Protein AF-A0A1V4HR52-F1 (afdb_monomer_lite)

Foldseek 3Di:
DDDADLLNLLLVLLVQLLVLLVVCLVPVPPVVSVLSNLVSLLVSLLSLLLVVVLLDPDPQLPQPPDPVSVVVSVVVVVVCVVPPDDDDDDDPRPPVSVVQDSLRSLCCVCPVVVPPPSALLLVVLSVVSVVQNCCSPPPHHDDDSLNSLSSVVSSVVSLVSNQVVCVDPSVVVVCVVVVPDPSDRNDRDPVSVVSVLVVLLVVLLVCLVQLLSLLVVLLQLVCQVPLPQDDDVSPLVVLLCSLPNQPDPDPPPPDDDDDDDDDDDPVVVVVVVVVVVVVVVVVVVVVSVVSVVSSVVSVVSCVVVVDDDDSSVVSSVSVSSCDSSLQKDWPVVCCVPDDDPDPDGIDIHGDPVNLVSLCVSVVVPQVVSCVSNVHDPVSVVSSVVCPDPPDDDPPDDDD

pLDDT: mean 71.14, std 18.61, range [32.84, 97.19]

Organism: NCBI:txid1469647

Structure (mmCIF, N/CA/C/O backbone):
data_AF-A0A1V4HR52-F1
#
_entry.id   AF-A0A1V4HR52-F1
#
loop_
_atom_site.group_PDB
_atom_site.id
_atom_site.type_symbol
_atom_site.label_atom_id
_atom_site.label_alt_id
_atom_site.label_comp_id
_atom_site.label_asym_id
_atom_site.label_entity_id
_atom_site.label_seq_id
_atom_site.pdbx_PDB_ins_code
_atom_site.Cartn_x
_atom_site.Cartn_y
_atom_site.Cartn_z
_atom_site.occupancy
_atom_site.B_iso_or_equiv
_atom_site.auth_seq_id
_atom_site.auth_comp_id
_atom_site.auth_asym_id
_atom_site.auth_atom_id
_atom_site.pdbx_PDB_model_num
ATOM 1 N N . MET A 1 1 ? 17.350 -14.639 -32.988 1.00 53.88 1 MET A N 1
ATOM 2 C CA . MET A 1 1 ? 17.726 -13.863 -31.793 1.00 53.88 1 MET A CA 1
ATOM 3 C C . MET A 1 1 ? 16.864 -12.623 -31.841 1.00 53.88 1 MET A C 1
ATOM 5 O O . MET A 1 1 ? 16.773 -12.054 -32.920 1.00 53.88 1 MET A O 1
ATOM 9 N N . PHE A 1 2 ? 16.137 -12.321 -30.771 1.00 66.25 2 PHE A N 1
ATOM 10 C CA . PHE A 1 2 ? 15.339 -11.101 -30.689 1.00 66.25 2 PHE A CA 1
ATOM 11 C C . PHE A 1 2 ? 16.133 -10.127 -29.827 1.00 66.25 2 PHE A C 1
ATOM 13 O O . PHE A 1 2 ? 16.472 -10.484 -28.699 1.00 66.25 2 PHE A O 1
ATOM 20 N N . ASP A 1 3 ? 16.459 -8.966 -30.382 1.00 70.94 3 ASP A N 1
ATOM 21 C CA . ASP A 1 3 ? 17.034 -7.853 -29.635 1.00 70.94 3 ASP A CA 1
ATOM 22 C C . ASP A 1 3 ? 15.875 -6.936 -29.254 1.00 70.94 3 ASP A C 1
ATOM 24 O O . ASP A 1 3 ? 15.028 -6.631 -30.094 1.00 70.94 3 ASP A O 1
ATOM 28 N N . LEU A 1 4 ? 15.784 -6.600 -27.970 1.00 77.19 4 LEU A N 1
ATOM 29 C CA . LEU A 1 4 ? 14.659 -5.867 -27.409 1.00 77.19 4 LEU A CA 1
ATOM 30 C C . LEU A 1 4 ? 15.209 -4.642 -26.682 1.00 77.19 4 LEU A C 1
ATOM 32 O O . LEU A 1 4 ? 15.998 -4.788 -25.743 1.00 77.19 4 LEU A O 1
ATOM 36 N N . GLU A 1 5 ? 14.824 -3.461 -27.157 1.00 83.06 5 GLU A N 1
ATOM 37 C CA . GLU A 1 5 ? 15.221 -2.182 -26.568 1.00 83.06 5 GLU A CA 1
ATOM 38 C C . GLU A 1 5 ? 14.627 -2.025 -25.159 1.00 83.06 5 GLU A C 1
ATOM 40 O O . GLU A 1 5 ? 13.665 -2.708 -24.783 1.00 83.06 5 GLU A O 1
ATOM 45 N N . ILE A 1 6 ? 15.217 -1.149 -24.339 1.00 85.19 6 ILE A N 1
ATOM 46 C CA . ILE A 1 6 ? 14.811 -0.998 -22.933 1.00 85.19 6 ILE A CA 1
ATOM 47 C C . ILE A 1 6 ? 13.345 -0.562 -22.815 1.00 85.19 6 ILE A C 1
ATOM 49 O O . ILE A 1 6 ? 12.631 -1.072 -21.954 1.00 85.19 6 ILE A O 1
ATOM 53 N N . GLU A 1 7 ? 12.879 0.310 -23.705 1.00 87.25 7 GLU A N 1
ATOM 54 C CA . GLU A 1 7 ? 11.512 0.821 -23.747 1.00 87.25 7 GLU A CA 1
ATOM 55 C C . GLU A 1 7 ? 10.506 -0.281 -24.096 1.00 87.25 7 GLU A C 1
ATOM 57 O O . GLU A 1 7 ? 9.509 -0.444 -23.391 1.00 87.25 7 GLU A O 1
ATOM 62 N N . ASP A 1 8 ? 10.796 -1.093 -25.115 1.00 87.50 8 ASP A N 1
ATOM 63 C CA . ASP A 1 8 ? 9.961 -2.241 -25.484 1.00 87.50 8 ASP A CA 1
ATOM 64 C C . ASP A 1 8 ? 9.919 -3.282 -24.357 1.00 87.50 8 ASP A C 1
ATOM 66 O O . ASP A 1 8 ? 8.890 -3.914 -24.114 1.00 87.50 8 ASP A O 1
ATOM 70 N N . ASN A 1 9 ? 11.020 -3.436 -23.614 1.00 90.81 9 ASN A N 1
ATOM 71 C CA . ASN A 1 9 ? 11.094 -4.365 -22.487 1.00 90.81 9 ASN A CA 1
ATOM 72 C C . ASN A 1 9 ? 10.255 -3.873 -21.305 1.00 90.81 9 ASN A C 1
ATOM 74 O O . ASN A 1 9 ? 9.558 -4.658 -20.656 1.00 90.81 9 ASN A O 1
ATOM 78 N N . ILE A 1 10 ? 10.291 -2.565 -21.037 1.00 93.00 10 ILE A N 1
ATOM 79 C CA . ILE A 1 10 ? 9.427 -1.927 -20.040 1.00 93.00 10 ILE A CA 1
ATOM 80 C C . ILE A 1 10 ? 7.964 -2.151 -20.422 1.00 93.00 10 ILE A C 1
ATOM 82 O O . ILE A 1 10 ? 7.210 -2.672 -19.604 1.00 93.00 10 ILE A O 1
ATOM 86 N N . LYS A 1 11 ? 7.571 -1.853 -21.666 1.00 92.25 11 LYS A N 1
ATOM 87 C CA . LYS A 1 11 ? 6.191 -2.060 -22.133 1.00 92.25 11 LYS A CA 1
ATOM 88 C C . LYS A 1 11 ? 5.747 -3.506 -21.982 1.00 92.25 11 LYS A C 1
ATOM 90 O O . LYS A 1 11 ? 4.754 -3.759 -21.313 1.00 92.25 11 LYS A O 1
ATOM 95 N N . LEU A 1 12 ? 6.525 -4.457 -22.497 1.00 93.50 12 LEU A N 1
ATOM 96 C CA . LEU A 1 12 ? 6.200 -5.880 -22.402 1.00 93.50 12 LEU A CA 1
ATOM 97 C C . LEU A 1 12 ? 6.031 -6.331 -20.943 1.00 93.50 12 LEU A C 1
ATOM 99 O O . LEU A 1 12 ? 5.131 -7.098 -20.611 1.00 93.50 12 LEU A O 1
ATOM 103 N N . THR A 1 13 ? 6.897 -5.864 -20.044 1.00 95.19 13 THR A N 1
ATOM 104 C CA . THR A 1 13 ? 6.812 -6.232 -18.623 1.00 95.19 13 THR A CA 1
ATOM 105 C C . THR A 1 13 ? 5.647 -5.552 -17.903 1.00 95.19 13 THR A C 1
ATOM 107 O O . THR A 1 13 ? 5.073 -6.167 -16.997 1.00 95.19 13 THR A O 1
ATOM 110 N N . LEU A 1 14 ? 5.250 -4.345 -18.316 1.00 95.69 14 LEU A N 1
ATOM 111 C CA . LEU A 1 14 ? 4.035 -3.669 -17.853 1.00 95.69 14 LEU A CA 1
ATOM 112 C C . LEU A 1 14 ? 2.771 -4.375 -18.352 1.00 95.69 14 LEU A C 1
ATOM 114 O O . LEU A 1 14 ? 1.921 -4.689 -17.524 1.00 95.69 14 LEU A O 1
ATOM 118 N N . GLU A 1 15 ? 2.686 -4.723 -19.638 1.00 95.38 15 GLU A N 1
ATOM 119 C CA . GLU A 1 15 ? 1.569 -5.489 -20.218 1.00 95.38 15 GLU A CA 1
ATOM 120 C C . GLU A 1 15 ? 1.378 -6.808 -19.469 1.00 95.38 15 GLU A C 1
ATOM 122 O O . GLU A 1 15 ? 0.289 -7.129 -19.005 1.00 95.38 15 GLU A O 1
ATOM 127 N N . VAL A 1 16 ? 2.465 -7.556 -19.257 1.00 95.88 16 VAL A N 1
ATOM 128 C CA . VAL A 1 16 ? 2.407 -8.817 -18.509 1.00 95.88 16 VAL A CA 1
ATOM 129 C C . VAL A 1 16 ? 1.985 -8.584 -17.053 1.00 95.88 16 VAL A C 1
ATOM 131 O O . VAL A 1 16 ? 1.265 -9.410 -16.488 1.00 95.88 16 VAL A O 1
ATOM 134 N N . SER A 1 17 ? 2.422 -7.491 -16.423 1.00 96.94 17 SER A N 1
ATOM 135 C CA . SER A 1 17 ? 2.016 -7.148 -15.052 1.00 96.94 17 SER A CA 1
ATOM 136 C C . SER A 1 17 ? 0.521 -6.836 -14.972 1.00 96.94 17 SER A C 1
ATOM 138 O O . SER A 1 17 ? -0.156 -7.372 -14.094 1.00 96.94 17 SER A O 1
ATOM 140 N N . GLU A 1 18 ? 0.002 -6.051 -15.915 1.00 95.88 18 GLU A N 1
ATOM 141 C CA . GLU A 1 18 ? -1.420 -5.731 -16.060 1.00 95.88 18 GLU A CA 1
ATOM 142 C C . GLU A 1 18 ? -2.271 -7.004 -16.180 1.00 95.88 18 GLU A C 1
ATOM 144 O O . GLU A 1 18 ? -3.196 -7.249 -15.403 1.00 95.88 18 GLU A O 1
ATOM 149 N N . ASP A 1 19 ? -1.840 -7.904 -17.059 1.00 95.56 19 ASP A N 1
ATOM 150 C CA . ASP A 1 19 ? -2.446 -9.207 -17.312 1.00 95.56 19 ASP A CA 1
ATOM 151 C C . ASP A 1 19 ? -2.575 -10.071 -16.045 1.00 95.56 19 ASP A C 1
ATOM 153 O O . ASP A 1 19 ? -3.527 -10.843 -15.874 1.00 95.56 19 ASP A O 1
ATOM 157 N N . TYR A 1 20 ? -1.575 -10.014 -15.159 1.00 96.12 20 TYR A N 1
ATOM 158 C CA . TYR A 1 20 ? -1.592 -10.755 -13.898 1.00 96.12 20 TYR A CA 1
ATOM 159 C C . TYR A 1 20 ? -2.355 -10.034 -12.789 1.00 96.12 20 TYR A C 1
ATOM 161 O O . TYR A 1 20 ? -2.931 -10.731 -11.951 1.00 96.12 20 TYR A O 1
ATOM 169 N N . LEU A 1 21 ? -2.426 -8.699 -12.795 1.00 94.88 21 LEU A N 1
ATOM 170 C CA . LEU A 1 21 ? -3.338 -7.950 -11.925 1.00 94.88 21 LEU A CA 1
ATOM 171 C C . LEU A 1 21 ? -4.785 -8.378 -12.190 1.00 94.88 21 LEU A C 1
ATOM 173 O O . LEU A 1 21 ? -5.469 -8.809 -11.261 1.00 94.88 21 LEU A O 1
ATOM 177 N N . GLU A 1 22 ? -5.214 -8.407 -13.454 1.00 93.75 22 GLU A N 1
ATOM 178 C CA . GLU A 1 22 ? -6.557 -8.877 -13.818 1.00 93.75 22 GLU A CA 1
ATOM 179 C C . GLU A 1 22 ? -6.827 -10.319 -13.370 1.00 93.75 22 GLU A C 1
ATOM 181 O O . GLU A 1 22 ? -7.909 -10.658 -12.879 1.00 93.75 22 GLU A O 1
ATOM 186 N N . LYS A 1 23 ? -5.843 -11.210 -13.544 1.00 94.50 23 LYS A N 1
ATOM 187 C CA . LYS A 1 23 ? -5.974 -12.616 -13.136 1.00 94.50 23 LYS A CA 1
ATOM 188 C C . LYS A 1 23 ? -6.085 -12.762 -11.622 1.00 94.50 23 LYS A C 1
ATOM 190 O O . LYS A 1 23 ? -6.789 -13.665 -11.176 1.00 94.50 23 LYS A O 1
ATOM 195 N N . ILE A 1 24 ? -5.422 -11.906 -10.842 1.00 93.06 24 ILE A N 1
ATOM 196 C CA . ILE A 1 24 ? -5.556 -11.889 -9.380 1.00 93.06 24 ILE A CA 1
ATOM 197 C C . ILE A 1 24 ? -6.948 -11.412 -8.979 1.00 93.06 24 ILE A C 1
ATOM 199 O O . ILE A 1 24 ? -7.569 -12.072 -8.152 1.00 93.06 24 ILE A O 1
ATOM 203 N N . ILE A 1 25 ? -7.469 -10.351 -9.603 1.00 90.56 25 ILE A N 1
ATOM 204 C CA . ILE A 1 25 ? -8.840 -9.874 -9.353 1.00 90.56 25 ILE A CA 1
ATOM 205 C C . ILE A 1 25 ? -9.848 -11.013 -9.579 1.00 90.56 25 ILE A C 1
ATOM 207 O O . ILE A 1 25 ? -10.693 -11.295 -8.733 1.00 90.56 25 ILE A O 1
ATOM 211 N N . LYS A 1 26 ? -9.706 -11.746 -10.689 1.00 90.44 26 LYS A N 1
ATOM 212 C CA . LYS A 1 26 ? -10.588 -12.873 -11.043 1.00 90.44 26 LYS A CA 1
ATOM 213 C C . LYS A 1 26 ? -10.357 -14.121 -10.174 1.00 90.44 26 LYS A C 1
ATOM 215 O O . LYS A 1 26 ? -11.268 -14.935 -10.020 1.00 90.44 26 LYS A O 1
ATOM 220 N N . LYS A 1 27 ? -9.138 -14.332 -9.665 1.00 90.31 27 LYS A N 1
ATOM 221 C CA . LYS A 1 27 ? -8.715 -15.523 -8.899 1.00 90.31 27 LYS A CA 1
ATOM 222 C C . LYS A 1 27 ? -7.753 -15.141 -7.760 1.00 90.31 27 LYS A C 1
ATOM 224 O O . LYS A 1 27 ? -6.551 -15.412 -7.861 1.00 90.31 27 LYS A O 1
ATOM 229 N N . PRO A 1 28 ? -8.270 -14.581 -6.654 1.00 85.31 28 PRO A N 1
ATOM 230 C CA . PRO A 1 28 ? -7.453 -14.021 -5.573 1.00 85.31 28 PRO A CA 1
ATOM 231 C C . PRO A 1 28 ? -6.671 -15.061 -4.761 1.00 85.31 28 PRO A C 1
ATOM 233 O O . PRO A 1 28 ? -5.712 -14.719 -4.077 1.00 85.31 28 PRO A O 1
ATOM 236 N N . ASP A 1 29 ? -7.043 -16.338 -4.839 1.00 86.06 29 ASP A N 1
ATOM 237 C CA . ASP A 1 29 ? -6.357 -17.412 -4.108 1.00 86.06 29 ASP A CA 1
ATOM 238 C C . ASP A 1 29 ? -5.218 -18.060 -4.920 1.00 86.06 29 ASP A C 1
ATOM 240 O O . ASP A 1 29 ? -4.490 -18.923 -4.420 1.00 86.06 29 ASP A O 1
ATOM 244 N N . ASP A 1 30 ? -5.033 -17.660 -6.183 1.00 89.06 30 ASP A N 1
ATOM 245 C CA . ASP A 1 30 ? -4.016 -18.241 -7.056 1.00 89.06 30 ASP A CA 1
ATOM 246 C C . ASP A 1 30 ? -2.652 -17.557 -6.872 1.00 89.06 30 ASP A C 1
ATOM 248 O O . ASP A 1 30 ? -2.293 -16.576 -7.531 1.00 89.06 30 ASP A O 1
ATOM 252 N N . VAL A 1 31 ? -1.842 -18.149 -5.992 1.00 88.25 31 VAL A N 1
ATOM 253 C CA . VAL A 1 31 ? -0.475 -17.705 -5.673 1.00 88.25 31 VAL A CA 1
ATOM 254 C C . VAL A 1 31 ? 0.427 -17.625 -6.913 1.00 88.25 31 VAL A C 1
ATOM 256 O O . VAL A 1 31 ? 1.384 -16.845 -6.924 1.00 88.25 31 VAL A O 1
ATOM 259 N N . LYS A 1 32 ? 0.146 -18.391 -7.980 1.00 92.25 32 LYS A N 1
ATOM 260 C CA . LYS A 1 32 ? 0.914 -18.302 -9.229 1.00 92.25 32 LYS A CA 1
ATOM 261 C C . LYS A 1 32 ? 0.783 -16.911 -9.845 1.00 92.25 32 LYS A C 1
ATOM 263 O O . LYS A 1 32 ? 1.792 -16.369 -10.292 1.00 92.25 32 LYS A O 1
ATOM 268 N N . ASN A 1 33 ? -0.415 -16.330 -9.829 1.00 94.44 33 ASN A N 1
ATOM 269 C CA . ASN A 1 33 ? -0.652 -15.013 -10.417 1.00 94.44 33 ASN A CA 1
ATOM 270 C C . ASN A 1 33 ? 0.087 -13.929 -9.626 1.00 94.44 33 ASN A C 1
ATOM 272 O O . ASN A 1 33 ? 0.801 -13.132 -10.227 1.00 94.44 33 ASN A O 1
ATOM 276 N N . TYR A 1 34 ? 0.060 -13.988 -8.289 1.00 93.56 34 TYR A N 1
ATOM 277 C CA . TYR A 1 34 ? 0.874 -13.103 -7.444 1.00 93.56 34 TYR A CA 1
ATOM 278 C C . TYR A 1 34 ? 2.367 -13.242 -7.721 1.00 93.56 34 TYR A C 1
ATOM 280 O O . TYR A 1 34 ? 3.066 -12.242 -7.864 1.00 93.56 34 TYR A O 1
ATOM 288 N N . LYS A 1 35 ? 2.878 -14.477 -7.814 1.00 93.31 35 LYS A N 1
ATOM 289 C CA . LYS A 1 35 ? 4.296 -14.715 -8.104 1.00 93.31 35 LYS A CA 1
ATOM 290 C C . LYS A 1 35 ? 4.704 -14.072 -9.426 1.00 93.31 35 LYS A C 1
ATOM 292 O O . LYS A 1 35 ? 5.754 -13.438 -9.487 1.00 93.31 35 LYS A O 1
ATOM 297 N N . MET A 1 36 ? 3.897 -14.251 -10.467 1.00 95.56 36 MET A N 1
ATOM 298 C CA . MET A 1 36 ? 4.189 -13.685 -11.779 1.00 95.56 36 MET A CA 1
ATOM 299 C C . MET A 1 36 ? 4.090 -12.161 -11.767 1.00 95.56 36 MET A C 1
ATOM 301 O O . MET A 1 36 ? 5.006 -11.516 -12.265 1.00 95.56 36 MET A O 1
ATOM 305 N N . LEU A 1 37 ? 3.063 -11.583 -11.143 1.00 96.56 37 LEU A N 1
ATOM 306 C CA . LEU A 1 37 ? 2.954 -10.134 -10.980 1.00 96.56 37 LEU A CA 1
ATOM 307 C C . LEU A 1 37 ? 4.176 -9.554 -10.259 1.00 96.56 37 LEU A C 1
ATOM 309 O O . LEU A 1 37 ? 4.816 -8.648 -10.774 1.00 96.56 37 LEU A O 1
ATOM 313 N N . ILE A 1 38 ? 4.552 -10.110 -9.103 1.00 96.19 38 ILE A N 1
ATOM 314 C CA . ILE A 1 38 ? 5.682 -9.617 -8.299 1.00 96.19 38 ILE A CA 1
ATOM 315 C C . ILE A 1 38 ? 6.988 -9.632 -9.103 1.00 96.19 38 ILE A C 1
ATOM 317 O O . ILE A 1 38 ? 7.768 -8.686 -9.024 1.00 96.19 38 ILE A O 1
ATOM 321 N N . LEU A 1 39 ? 7.245 -10.699 -9.866 1.00 95.38 39 LEU A N 1
ATOM 322 C CA . LEU A 1 39 ? 8.462 -10.810 -10.673 1.00 95.38 39 LEU A CA 1
ATOM 323 C C . LEU A 1 39 ? 8.468 -9.826 -11.849 1.00 95.38 39 LEU A C 1
ATOM 325 O O . LEU A 1 39 ? 9.493 -9.185 -12.079 1.00 95.38 39 LEU A O 1
ATOM 329 N N . ASN A 1 40 ? 7.348 -9.696 -12.566 1.00 96.69 40 ASN A N 1
ATOM 330 C CA . ASN A 1 40 ? 7.257 -8.806 -13.724 1.00 96.69 40 ASN A CA 1
ATOM 331 C C . ASN A 1 40 ? 7.256 -7.335 -13.311 1.00 96.69 40 ASN A C 1
ATOM 333 O O . ASN A 1 40 ? 8.014 -6.564 -13.884 1.00 96.69 40 ASN A O 1
ATOM 337 N N . LEU A 1 41 ? 6.522 -6.966 -12.261 1.00 97.19 41 LEU A N 1
ATOM 338 C CA . LEU A 1 41 ? 6.479 -5.594 -11.763 1.00 97.19 41 LEU A CA 1
ATOM 339 C C . LEU A 1 41 ? 7.832 -5.147 -11.198 1.00 97.19 41 LEU A C 1
ATOM 341 O O . LEU A 1 41 ? 8.267 -4.024 -11.435 1.00 97.19 41 LEU A O 1
ATOM 345 N N . HIS A 1 42 ? 8.539 -6.035 -10.489 1.00 96.75 42 HIS A N 1
ATOM 346 C CA . HIS A 1 42 ? 9.906 -5.749 -10.049 1.00 96.75 42 HIS A CA 1
ATOM 347 C C . HIS A 1 42 ? 10.838 -5.511 -11.241 1.00 96.75 42 HIS A C 1
ATOM 349 O O . HIS A 1 42 ? 11.672 -4.610 -11.188 1.00 96.75 42 HIS A O 1
ATOM 355 N N . ASN A 1 43 ? 10.706 -6.301 -12.309 1.00 95.12 43 ASN A N 1
ATOM 356 C CA . ASN A 1 43 ? 11.494 -6.108 -13.522 1.00 95.12 43 ASN A CA 1
ATOM 357 C C . ASN A 1 43 ? 11.124 -4.798 -14.241 1.00 95.12 43 ASN A C 1
ATOM 359 O O . ASN A 1 43 ? 12.018 -4.037 -14.590 1.00 95.12 43 ASN A O 1
ATOM 363 N N . ALA A 1 44 ? 9.830 -4.498 -14.388 1.00 96.31 44 ALA A N 1
ATOM 364 C CA . ALA A 1 44 ? 9.331 -3.275 -15.017 1.00 96.31 44 ALA A CA 1
ATOM 365 C C . ALA A 1 44 ? 9.851 -2.018 -14.307 1.00 96.31 44 ALA A C 1
ATOM 367 O O . ALA A 1 44 ? 10.393 -1.120 -14.951 1.00 96.31 44 ALA A O 1
ATOM 368 N N . LEU A 1 45 ? 9.775 -1.981 -12.972 1.00 97.00 45 LEU A N 1
ATOM 369 C CA . LEU A 1 45 ? 10.318 -0.880 -12.174 1.00 97.00 45 LEU A CA 1
ATOM 370 C C . LEU A 1 45 ? 11.845 -0.799 -12.273 1.00 97.00 45 LEU A C 1
ATOM 372 O O . LEU A 1 45 ? 12.380 0.294 -12.412 1.00 97.00 45 LEU A O 1
ATOM 376 N N . GLU A 1 46 ? 12.564 -1.927 -12.234 1.00 94.88 46 GLU A N 1
ATOM 377 C CA . GLU A 1 46 ? 14.025 -1.926 -12.390 1.00 94.88 46 GLU A CA 1
ATOM 378 C C . GLU A 1 46 ? 14.451 -1.345 -13.743 1.00 94.88 46 GLU A C 1
ATOM 380 O O . GLU A 1 46 ? 15.350 -0.503 -13.798 1.00 94.88 46 GLU A O 1
ATOM 385 N N . LEU A 1 47 ? 13.795 -1.770 -14.824 1.00 93.06 47 LEU A N 1
ATOM 386 C CA . LEU A 1 47 ? 14.040 -1.261 -16.169 1.00 93.06 47 LEU A CA 1
ATOM 387 C C . LEU A 1 47 ? 13.670 0.219 -16.271 1.00 93.06 47 LEU A C 1
ATOM 389 O O . LEU A 1 47 ? 14.468 1.003 -16.775 1.00 93.06 47 LEU A O 1
ATOM 393 N N . THR A 1 48 ? 12.526 0.619 -15.716 1.00 93.81 48 THR A N 1
ATOM 394 C CA . THR A 1 48 ? 12.089 2.021 -15.675 1.00 93.81 48 THR A CA 1
ATOM 395 C C . THR A 1 48 ? 13.109 2.881 -14.933 1.00 93.81 48 THR A C 1
ATOM 397 O O . THR A 1 48 ? 13.548 3.900 -15.450 1.00 93.81 48 THR A O 1
ATOM 400 N N . PHE A 1 49 ? 13.599 2.453 -13.767 1.00 92.69 49 PHE A N 1
ATOM 401 C CA . PHE A 1 49 ? 14.637 3.189 -13.042 1.00 92.69 49 PHE A CA 1
ATOM 402 C C . PHE A 1 49 ? 15.941 3.294 -13.832 1.00 92.69 49 PHE A C 1
ATOM 404 O O . PHE A 1 49 ? 16.571 4.349 -13.824 1.00 92.69 49 PHE A O 1
ATOM 411 N N . LYS A 1 50 ? 16.349 2.234 -14.536 1.00 88.00 50 LYS A N 1
ATOM 412 C CA . LYS A 1 50 ? 17.527 2.273 -15.415 1.00 88.00 50 LYS A CA 1
ATOM 413 C C . LYS A 1 50 ? 17.321 3.217 -16.600 1.00 88.00 50 LYS A C 1
ATOM 415 O O . LYS A 1 50 ? 18.244 3.957 -16.922 1.00 88.00 50 LYS A O 1
ATOM 420 N N . PHE A 1 51 ? 16.126 3.245 -17.182 1.00 87.56 51 PHE A N 1
ATOM 421 C CA . PHE A 1 51 ? 15.747 4.179 -18.241 1.00 87.56 51 PHE A CA 1
ATOM 422 C C . PHE A 1 51 ? 15.801 5.635 -17.756 1.00 87.56 51 PHE A C 1
ATOM 424 O O . PHE A 1 51 ? 16.439 6.475 -18.386 1.00 87.56 51 PHE A O 1
ATOM 431 N N . LEU A 1 52 ? 15.257 5.912 -16.567 1.00 86.94 52 LEU A N 1
ATOM 432 C CA . LEU A 1 52 ? 15.397 7.205 -15.895 1.00 86.94 52 LEU A CA 1
ATOM 433 C C . LEU A 1 52 ? 16.883 7.559 -15.685 1.00 86.94 52 LEU A C 1
ATOM 435 O O . LEU A 1 52 ? 17.328 8.663 -15.984 1.00 86.94 52 LEU A O 1
ATOM 439 N N . LEU A 1 53 ? 17.701 6.638 -15.183 1.00 83.44 53 LEU A N 1
ATOM 440 C CA . LEU A 1 53 ? 19.131 6.905 -15.003 1.00 83.44 53 LEU A CA 1
ATOM 441 C C . LEU A 1 53 ? 19.849 7.172 -16.335 1.00 83.44 53 LEU A C 1
ATOM 443 O O . LEU A 1 53 ? 20.730 8.026 -16.379 1.00 83.44 53 LEU A O 1
ATOM 447 N N . GLN A 1 54 ? 19.443 6.511 -17.420 1.00 78.56 54 GLN A N 1
ATOM 448 C CA . GLN A 1 54 ? 19.990 6.732 -18.759 1.00 78.56 54 GLN A CA 1
ATOM 449 C C . GLN A 1 54 ? 19.652 8.122 -19.324 1.00 78.56 54 GLN A C 1
ATOM 451 O O . GLN A 1 54 ? 20.406 8.664 -20.126 1.00 78.56 54 GLN A O 1
ATOM 456 N N . SER A 1 55 ? 18.553 8.752 -18.916 1.00 71.38 55 SER A N 1
ATOM 457 C CA . SER A 1 55 ? 18.241 10.119 -19.358 1.00 71.38 55 SER A CA 1
ATOM 458 C C . SER A 1 55 ? 19.025 11.201 -18.594 1.00 71.38 55 SER A C 1
ATOM 460 O O . SER A 1 55 ? 18.916 12.398 -18.882 1.00 71.38 55 SER A O 1
ATOM 462 N N . ARG A 1 56 ? 19.823 10.810 -17.591 1.00 74.06 56 ARG A N 1
ATOM 463 C CA . ARG A 1 56 ? 20.553 11.717 -16.698 1.00 74.06 56 ARG A CA 1
ATOM 464 C C . ARG A 1 56 ? 22.046 11.698 -17.058 1.00 74.06 56 ARG A C 1
ATOM 466 O O . ARG A 1 56 ? 22.728 10.699 -16.887 1.00 74.06 56 ARG A O 1
ATOM 473 N N . ASN A 1 57 ? 22.567 12.831 -17.536 1.00 53.84 57 ASN A N 1
ATOM 474 C CA . ASN A 1 57 ? 23.925 12.977 -18.096 1.00 53.84 57 ASN A CA 1
ATOM 475 C C . ASN A 1 57 ? 25.079 12.985 -17.068 1.00 53.84 57 ASN A C 1
ATOM 477 O O . ASN A 1 57 ? 26.226 13.236 -17.445 1.00 53.84 57 ASN A O 1
ATOM 481 N N . ASP A 1 58 ? 24.816 12.735 -15.783 1.00 53.06 58 ASP A N 1
ATOM 482 C CA . ASP A 1 58 ? 25.811 12.975 -14.736 1.00 53.06 58 ASP A CA 1
ATOM 483 C C . ASP A 1 58 ? 26.648 11.731 -14.404 1.00 53.06 58 ASP A C 1
ATOM 485 O O . ASP A 1 58 ? 26.151 10.652 -14.090 1.00 53.06 58 ASP A O 1
ATOM 489 N N . PHE A 1 59 ? 27.963 11.947 -14.420 1.00 48.22 59 PHE A N 1
ATOM 490 C CA . PHE A 1 59 ? 29.096 11.022 -14.307 1.00 48.22 59 PHE A CA 1
ATOM 491 C C . PHE A 1 59 ? 29.117 10.075 -13.084 1.00 48.22 59 PHE A C 1
ATOM 493 O O . PHE A 1 59 ? 30.025 9.263 -12.950 1.00 48.22 59 PHE A O 1
ATOM 500 N N . MET A 1 60 ? 28.174 10.167 -12.146 1.00 51.72 60 MET A N 1
ATOM 501 C CA . MET A 1 60 ? 28.365 9.612 -10.796 1.00 51.72 60 MET A CA 1
ATOM 502 C C . MET A 1 60 ? 27.883 8.179 -10.572 1.00 51.72 60 MET A C 1
ATOM 504 O O . MET A 1 60 ? 28.050 7.626 -9.485 1.00 51.72 60 MET A O 1
ATOM 508 N N . ILE A 1 61 ? 27.295 7.552 -11.583 1.00 50.91 61 ILE A N 1
ATOM 509 C CA . ILE A 1 61 ? 26.780 6.185 -11.463 1.00 50.91 61 ILE A CA 1
ATOM 510 C C . ILE A 1 61 ? 27.926 5.167 -11.252 1.00 50.91 61 ILE A C 1
ATOM 512 O O . ILE A 1 61 ? 27.730 4.122 -10.631 1.00 50.91 61 ILE A O 1
ATOM 516 N N . TYR A 1 62 ? 29.143 5.488 -11.708 1.00 47.72 62 TYR A N 1
ATOM 517 C CA . TYR A 1 62 ? 30.250 4.533 -11.856 1.00 47.72 62 TYR A CA 1
ATOM 518 C C . TYR A 1 62 ? 31.109 4.304 -10.604 1.00 47.72 62 TYR A C 1
ATOM 520 O O . TYR A 1 62 ? 31.900 3.364 -10.578 1.00 47.72 62 TYR A O 1
ATOM 528 N N . GLU A 1 63 ? 30.966 5.112 -9.554 1.00 45.81 63 GLU A N 1
ATOM 529 C CA . GLU A 1 63 ? 31.747 4.929 -8.320 1.00 45.81 63 GLU A CA 1
ATOM 530 C C . GLU A 1 63 ? 31.068 3.974 -7.323 1.00 45.81 63 GLU A C 1
ATOM 532 O O . GLU A 1 63 ? 31.691 3.549 -6.354 1.00 45.81 63 GLU A O 1
ATOM 537 N N . MET A 1 64 ? 29.815 3.561 -7.565 1.00 48.50 64 MET A N 1
ATOM 538 C CA . MET A 1 64 ? 28.979 2.893 -6.560 1.00 48.50 64 MET A CA 1
ATOM 539 C C . MET A 1 64 ? 29.107 1.355 -6.453 1.00 48.50 64 MET A C 1
ATOM 541 O O . MET A 1 64 ? 28.166 0.683 -6.021 1.00 48.50 64 MET A O 1
ATOM 545 N N . HIS A 1 65 ? 30.253 0.777 -6.829 1.00 46.38 65 HIS A N 1
ATOM 546 C CA . HIS A 1 65 ? 30.428 -0.683 -6.886 1.00 46.38 65 HIS A CA 1
ATOM 547 C C . HIS A 1 65 ? 30.553 -1.385 -5.511 1.00 46.38 65 HIS A C 1
ATOM 549 O O . HIS A 1 65 ? 30.257 -2.574 -5.437 1.00 46.38 65 HIS A O 1
ATOM 555 N N . ASP A 1 66 ? 30.878 -0.671 -4.419 1.00 50.09 66 ASP A N 1
ATOM 556 C CA . ASP A 1 66 ? 31.089 -1.252 -3.073 1.00 50.09 66 ASP A CA 1
ATOM 557 C C . ASP A 1 66 ? 30.371 -0.497 -1.934 1.00 50.09 66 ASP A C 1
ATOM 559 O O . ASP A 1 66 ? 30.052 0.679 -2.052 1.00 50.09 66 ASP A O 1
ATOM 563 N N . ARG A 1 67 ? 30.142 -1.130 -0.769 1.00 45.28 67 ARG A N 1
ATOM 564 C CA . ARG A 1 67 ? 29.372 -0.546 0.365 1.00 45.28 67 ARG A CA 1
ATOM 565 C C . ARG A 1 67 ? 29.918 0.776 0.937 1.00 45.28 67 ARG A C 1
ATOM 567 O O . ARG A 1 67 ? 29.142 1.520 1.530 1.00 45.28 67 ARG A O 1
ATOM 574 N N . ASN A 1 68 ? 31.204 1.082 0.755 1.00 46.03 68 ASN A N 1
ATOM 575 C CA . ASN A 1 68 ? 31.808 2.349 1.201 1.00 46.03 68 ASN A CA 1
ATOM 576 C C . ASN A 1 68 ? 31.642 3.496 0.185 1.00 46.03 68 ASN A C 1
ATOM 578 O O . ASN A 1 68 ? 31.738 4.661 0.556 1.00 46.03 68 ASN A O 1
ATOM 582 N N . SER A 1 69 ? 31.288 3.177 -1.061 1.00 53.75 69 SER A N 1
ATOM 583 C CA . SER A 1 69 ? 31.224 4.141 -2.163 1.00 53.75 69 SER A CA 1
ATOM 584 C C . SER A 1 69 ? 30.131 5.197 -2.041 1.00 53.75 69 SER A C 1
ATOM 586 O O . SER A 1 69 ? 30.263 6.272 -2.601 1.00 53.75 69 SER A O 1
ATOM 588 N N . TYR A 1 70 ? 29.029 4.938 -1.330 1.00 50.81 70 TYR A N 1
ATOM 589 C CA . TYR A 1 70 ? 27.918 5.896 -1.280 1.00 50.81 70 TYR A CA 1
ATOM 590 C C . TYR A 1 70 ? 28.310 7.197 -0.570 1.00 50.81 70 TYR A C 1
ATOM 592 O O . TYR A 1 70 ? 27.924 8.283 -0.995 1.00 50.81 70 TYR A O 1
ATOM 600 N N . ARG A 1 71 ? 29.101 7.084 0.504 1.00 54.16 71 ARG A N 1
ATOM 601 C CA . ARG A 1 71 ? 29.586 8.239 1.264 1.00 54.16 71 ARG A CA 1
ATOM 602 C C . ARG A 1 71 ? 30.639 9.004 0.471 1.00 54.16 71 ARG A C 1
ATOM 604 O O . ARG A 1 71 ? 30.534 10.220 0.379 1.00 54.16 71 ARG A O 1
ATOM 611 N N . ASP A 1 72 ? 31.548 8.275 -0.170 1.00 55.84 72 ASP A N 1
ATOM 612 C CA . ASP A 1 72 ? 32.566 8.846 -1.048 1.00 55.84 72 ASP A CA 1
ATOM 613 C C . ASP A 1 72 ? 31.915 9.571 -2.232 1.00 55.84 72 ASP A C 1
ATOM 615 O O . ASP A 1 72 ? 32.238 10.722 -2.473 1.00 55.84 72 ASP A O 1
ATOM 619 N N . VAL A 1 73 ? 30.900 8.993 -2.881 1.00 54.72 73 VAL A N 1
ATOM 620 C CA . VAL A 1 73 ? 30.159 9.642 -3.976 1.00 54.72 73 VAL A CA 1
ATOM 621 C C . VAL A 1 73 ? 29.393 10.876 -3.504 1.00 54.72 73 VAL A C 1
ATOM 623 O O . VAL A 1 73 ? 29.379 11.880 -4.207 1.00 54.72 73 VAL A O 1
ATOM 626 N N . ILE A 1 74 ? 28.788 10.860 -2.312 1.00 56.59 74 ILE A N 1
ATOM 627 C CA . ILE A 1 74 ? 28.134 12.053 -1.749 1.00 56.59 74 ILE A CA 1
ATOM 628 C C . ILE A 1 74 ? 29.150 13.150 -1.413 1.00 56.59 74 ILE A C 1
ATOM 630 O O . ILE A 1 74 ? 28.881 14.329 -1.652 1.00 56.59 74 ILE A O 1
ATOM 634 N N . ASP A 1 75 ? 30.302 12.795 -0.854 1.00 58.31 75 ASP A N 1
ATOM 635 C CA . ASP A 1 75 ? 31.345 13.755 -0.492 1.00 58.31 75 ASP A CA 1
ATOM 636 C C . ASP A 1 75 ? 32.022 14.324 -1.751 1.00 58.31 75 ASP A C 1
ATOM 638 O O . ASP A 1 75 ? 32.218 15.539 -1.866 1.00 58.31 75 ASP A O 1
ATOM 642 N N . THR A 1 76 ? 32.240 13.474 -2.752 1.00 54.53 76 THR A N 1
ATOM 643 C CA . THR A 1 76 ? 32.688 13.803 -4.104 1.00 54.53 76 THR A CA 1
ATOM 644 C C . THR A 1 76 ? 31.678 14.720 -4.805 1.00 54.53 76 THR A C 1
ATOM 646 O O . THR A 1 76 ? 32.061 15.802 -5.247 1.00 54.53 76 THR A O 1
ATOM 649 N N . PHE A 1 77 ? 30.377 14.415 -4.782 1.00 52.47 77 PHE A N 1
ATOM 650 C CA . PHE A 1 77 ? 29.298 15.269 -5.306 1.00 52.47 77 PHE A CA 1
ATOM 651 C C . PHE A 1 77 ? 29.247 16.643 -4.639 1.00 52.47 77 PHE A C 1
ATOM 653 O O . PHE A 1 77 ? 29.197 17.672 -5.314 1.00 52.47 77 PHE A O 1
ATOM 660 N N . LYS A 1 78 ? 29.317 16.687 -3.302 1.00 56.34 78 LYS A N 1
ATOM 661 C CA . LYS A 1 78 ? 29.361 17.939 -2.529 1.00 56.34 78 LYS A CA 1
ATOM 662 C C . LYS A 1 78 ? 30.608 18.764 -2.847 1.00 56.34 78 LYS A C 1
ATOM 664 O O . LYS A 1 78 ? 30.550 19.995 -2.807 1.00 56.34 78 LYS A O 1
ATOM 669 N N . SER A 1 79 ? 31.731 18.111 -3.149 1.00 54.34 79 SER A N 1
ATOM 670 C CA . SER A 1 79 ? 32.974 18.771 -3.554 1.00 54.34 79 SER A CA 1
ATOM 671 C C . SER A 1 79 ? 32.917 19.293 -4.999 1.00 54.34 79 SER A C 1
ATOM 673 O O . SER A 1 79 ? 33.335 20.424 -5.252 1.00 54.34 79 SER A O 1
ATOM 675 N N . PHE A 1 80 ? 32.293 18.541 -5.912 1.00 51.12 80 PHE A N 1
ATOM 676 C CA . PHE A 1 80 ? 32.113 18.894 -7.320 1.00 51.12 80 PHE A CA 1
ATOM 677 C C . PHE A 1 80 ? 31.077 20.002 -7.527 1.00 51.12 80 PHE A C 1
ATOM 679 O O . PHE A 1 80 ? 31.332 20.939 -8.276 1.00 51.12 80 PHE A O 1
ATOM 686 N N . HIS A 1 81 ? 29.960 20.010 -6.793 1.00 49.66 81 HIS A N 1
ATOM 687 C CA . HIS A 1 81 ? 28.999 21.122 -6.855 1.00 49.66 81 HIS A CA 1
ATOM 688 C C . HIS A 1 81 ? 29.571 22.449 -6.330 1.00 49.66 81 HIS A C 1
ATOM 690 O O . HIS A 1 81 ? 29.123 23.523 -6.739 1.00 49.66 81 HIS A O 1
ATOM 696 N N . LYS A 1 82 ? 30.592 22.400 -5.462 1.00 50.78 82 LYS A N 1
ATOM 697 C CA . LYS A 1 82 ? 31.355 23.586 -5.038 1.00 50.78 82 LYS A CA 1
ATOM 698 C C . LYS A 1 82 ? 32.357 24.062 -6.094 1.00 50.78 82 LYS A C 1
ATOM 700 O O . LYS A 1 82 ? 32.739 25.230 -6.074 1.00 50.78 82 LYS A O 1
ATOM 705 N N . GLN A 1 83 ? 32.780 23.197 -7.013 1.00 44.28 83 GLN A N 1
ATOM 706 C CA . GLN A 1 83 ? 33.787 23.479 -8.034 1.00 44.28 83 GLN A CA 1
ATOM 707 C C . GLN A 1 83 ? 33.162 23.303 -9.424 1.00 44.28 83 GLN A C 1
ATOM 709 O O . GLN A 1 83 ? 33.245 22.231 -10.003 1.00 44.28 83 GLN A O 1
ATOM 714 N N . ARG A 1 84 ? 32.533 24.352 -9.979 1.00 41.62 84 ARG A N 1
ATOM 715 C CA . ARG A 1 84 ? 31.909 24.373 -11.325 1.00 41.62 84 ARG A CA 1
ATOM 716 C C . ARG A 1 84 ? 32.897 24.079 -12.480 1.00 41.62 84 ARG A C 1
ATOM 718 O O . ARG A 1 84 ? 33.174 24.958 -13.295 1.00 41.62 84 ARG A O 1
ATOM 725 N N . LYS A 1 85 ? 33.454 22.875 -12.578 1.00 39.00 85 LYS A N 1
ATOM 726 C CA . LYS A 1 85 ? 34.296 22.435 -13.694 1.00 39.00 85 LYS A CA 1
ATOM 727 C C . LYS A 1 85 ? 33.836 21.064 -14.166 1.00 39.00 85 LYS A C 1
ATOM 729 O O . LYS A 1 85 ? 34.011 20.072 -13.473 1.00 39.00 85 LYS A O 1
ATOM 734 N N . PHE A 1 86 ? 33.278 21.044 -15.370 1.00 39.34 86 PHE A N 1
ATOM 735 C CA . PHE A 1 86 ? 32.990 19.830 -16.117 1.00 39.34 86 PHE A CA 1
ATOM 736 C C . PHE A 1 86 ? 34.250 19.414 -16.882 1.00 39.34 86 PHE A C 1
ATOM 738 O O . PHE A 1 86 ? 34.753 20.179 -17.705 1.00 39.34 86 PHE A O 1
ATOM 745 N N . SER A 1 87 ? 34.759 18.213 -16.621 1.00 36.44 87 SER A N 1
ATOM 746 C CA . SER A 1 87 ? 35.691 17.528 -17.517 1.00 36.44 87 SER A CA 1
ATOM 747 C C . SER A 1 87 ? 34.991 16.305 -18.096 1.00 36.44 87 SER A C 1
ATOM 749 O O . SER A 1 87 ? 34.685 15.358 -17.377 1.00 36.44 87 SER A O 1
ATOM 751 N N . ASN A 1 88 ? 34.729 16.363 -19.399 1.00 39.62 88 ASN A N 1
ATOM 752 C CA . ASN A 1 88 ? 34.229 15.259 -20.207 1.00 39.62 88 ASN A CA 1
ATOM 753 C C . ASN A 1 88 ? 35.329 14.205 -20.339 1.00 39.62 88 ASN A C 1
ATOM 755 O O . ASN A 1 88 ? 36.237 14.431 -21.130 1.00 39.62 88 ASN A O 1
ATOM 759 N N . GLU A 1 89 ? 35.274 13.065 -19.647 1.00 34.22 89 GLU A N 1
ATOM 760 C CA . GLU A 1 89 ? 36.043 11.904 -20.112 1.00 34.22 89 GLU A CA 1
ATOM 761 C C . GLU A 1 89 ? 35.567 10.555 -19.552 1.00 34.22 89 GLU A C 1
ATOM 763 O O . GLU A 1 89 ? 35.625 10.314 -18.356 1.00 34.22 89 GLU A O 1
ATOM 768 N N . LYS A 1 90 ? 35.227 9.655 -20.492 1.00 37.91 90 LYS A N 1
ATOM 769 C CA . LYS A 1 90 ? 34.943 8.204 -20.401 1.00 37.91 90 LYS A CA 1
ATOM 770 C C . LYS A 1 90 ? 33.501 7.774 -20.108 1.00 37.91 90 LYS A C 1
ATOM 772 O O . LYS A 1 90 ? 33.112 7.455 -18.994 1.00 37.91 90 LYS A O 1
ATOM 777 N N . ILE A 1 91 ? 32.767 7.635 -21.210 1.00 42.53 91 ILE A N 1
ATOM 778 C CA . ILE A 1 91 ? 31.490 6.933 -21.335 1.00 42.53 91 ILE A CA 1
ATOM 779 C C . ILE A 1 91 ? 31.753 5.440 -21.612 1.00 42.53 91 ILE A C 1
ATOM 781 O O . ILE A 1 91 ? 32.450 5.109 -22.574 1.00 42.53 91 ILE A O 1
ATOM 785 N N . PRO A 1 92 ? 31.139 4.538 -20.830 1.00 43.75 92 PRO A N 1
ATOM 786 C CA . PRO A 1 92 ? 30.401 3.425 -21.417 1.00 43.75 92 PRO A CA 1
ATOM 787 C C . PRO A 1 92 ? 28.992 3.377 -20.798 1.00 43.75 92 PRO A C 1
ATOM 789 O O . PRO A 1 92 ? 28.726 2.604 -19.879 1.00 43.75 92 PRO A O 1
ATOM 792 N N . PHE A 1 93 ? 28.107 4.237 -21.310 1.00 52.47 93 PHE A N 1
ATOM 793 C CA . PHE A 1 93 ? 26.802 4.580 -20.730 1.00 52.47 93 PHE A CA 1
ATOM 794 C 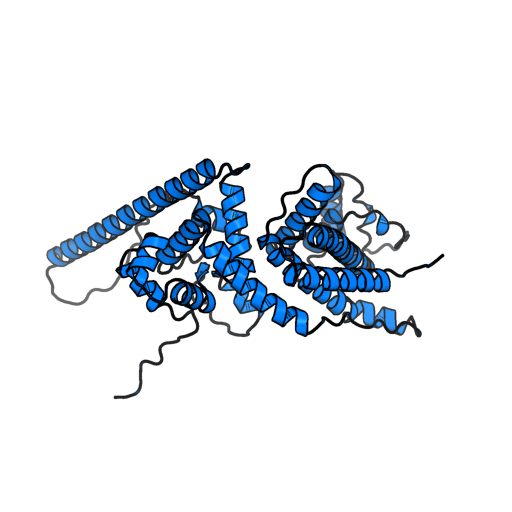C . PHE A 1 93 ? 25.857 3.379 -20.572 1.00 52.47 93 PHE A C 1
ATOM 796 O O . PHE A 1 93 ? 25.188 3.240 -19.557 1.00 52.47 93 PHE A O 1
ATOM 803 N N . GLU A 1 94 ? 25.832 2.469 -21.546 1.00 50.81 94 GLU A N 1
ATOM 804 C CA . GLU A 1 94 ? 24.802 1.419 -21.605 1.00 50.81 94 GLU A CA 1
ATOM 805 C C . GLU A 1 94 ? 25.212 0.115 -20.910 1.00 50.81 94 GLU A C 1
ATOM 807 O O . GLU A 1 94 ? 24.390 -0.552 -20.284 1.00 50.81 94 GLU A O 1
ATOM 812 N N . ARG A 1 95 ? 26.499 -0.259 -20.953 1.00 48.94 95 ARG A N 1
ATOM 813 C CA . ARG A 1 95 ? 26.950 -1.551 -20.397 1.00 48.94 95 ARG A CA 1
ATOM 814 C C . ARG A 1 95 ? 26.998 -1.570 -18.868 1.00 48.94 95 ARG A C 1
ATOM 816 O O . ARG A 1 95 ? 26.877 -2.645 -18.285 1.00 48.94 95 ARG A O 1
ATOM 823 N N . ALA A 1 96 ? 27.164 -0.415 -18.222 1.00 59.62 96 ALA A N 1
ATOM 824 C CA . ALA A 1 96 ? 27.254 -0.329 -16.765 1.00 59.62 96 ALA A CA 1
ATOM 825 C C . ALA A 1 96 ? 25.878 -0.297 -16.078 1.00 59.62 96 ALA A C 1
ATOM 827 O O . ALA A 1 96 ? 25.725 -0.898 -15.013 1.00 59.62 96 ALA A O 1
ATOM 828 N N . LEU A 1 97 ? 24.861 0.323 -16.696 1.00 66.31 97 LEU A N 1
ATOM 829 C CA . LEU A 1 97 ? 23.501 0.420 -16.138 1.00 66.31 97 LEU A CA 1
ATOM 830 C C . LEU A 1 97 ? 22.881 -0.957 -15.862 1.00 66.31 97 LEU A C 1
ATOM 832 O O . LEU A 1 97 ? 22.209 -1.151 -14.850 1.00 66.31 97 LEU A O 1
ATOM 836 N N . ASN A 1 98 ? 23.187 -1.948 -16.704 1.00 67.56 98 ASN A N 1
ATOM 837 C CA . ASN A 1 98 ? 22.724 -3.326 -16.527 1.00 67.56 98 ASN A CA 1
ATOM 838 C C . ASN A 1 98 ? 23.183 -3.958 -15.204 1.00 67.56 98 ASN A C 1
ATOM 840 O O . ASN A 1 98 ? 22.507 -4.852 -14.696 1.00 67.56 98 ASN A O 1
ATOM 844 N N . THR A 1 99 ? 24.293 -3.485 -14.629 1.00 69.56 99 THR A N 1
ATOM 845 C CA . THR A 1 99 ? 24.862 -4.009 -13.376 1.00 69.56 99 THR A CA 1
ATOM 846 C C . THR A 1 99 ? 24.294 -3.351 -12.117 1.00 69.56 99 THR A C 1
ATOM 848 O O . THR A 1 99 ? 24.520 -3.844 -11.011 1.00 69.56 99 THR A O 1
ATOM 851 N N . ILE A 1 100 ? 23.533 -2.262 -12.265 1.00 74.94 100 ILE A N 1
ATOM 852 C CA . ILE A 1 100 ? 22.892 -1.574 -11.144 1.00 74.94 100 ILE A CA 1
ATOM 853 C C . ILE A 1 100 ? 21.691 -2.398 -10.695 1.00 74.94 100 ILE A C 1
ATOM 855 O O . ILE A 1 100 ? 20.801 -2.701 -11.487 1.00 74.94 100 ILE A O 1
ATOM 859 N N . SER A 1 101 ? 21.661 -2.755 -9.414 1.00 84.06 101 SER A N 1
ATOM 860 C CA . SER A 1 101 ? 20.540 -3.490 -8.833 1.00 84.06 101 SER A CA 1
ATOM 861 C C . SER A 1 101 ? 19.313 -2.597 -8.642 1.00 84.06 101 SER A C 1
ATOM 863 O O . SER A 1 101 ? 19.443 -1.390 -8.442 1.00 84.06 101 SER A O 1
ATOM 865 N N . PHE A 1 102 ? 18.124 -3.204 -8.599 1.00 90.00 102 PHE A N 1
ATOM 866 C CA . PHE A 1 102 ? 16.859 -2.529 -8.280 1.00 90.00 102 PHE A CA 1
ATOM 867 C C . PHE A 1 102 ? 16.953 -1.580 -7.075 1.00 90.00 102 PHE A C 1
ATOM 869 O O . PHE A 1 102 ? 16.603 -0.407 -7.181 1.00 90.00 102 PHE A O 1
ATOM 876 N N . THR A 1 103 ? 17.480 -2.069 -5.943 1.00 86.19 103 THR A N 1
ATOM 877 C CA . THR A 1 103 ? 17.640 -1.262 -4.724 1.00 86.19 103 THR A CA 1
ATOM 878 C C . THR A 1 103 ? 18.523 -0.052 -4.961 1.00 86.19 103 THR A C 1
ATOM 880 O O . THR A 1 103 ? 18.198 1.054 -4.542 1.00 86.19 103 THR A O 1
ATOM 883 N N . LYS A 1 104 ? 19.628 -0.256 -5.674 1.00 81.38 104 LYS A N 1
ATOM 884 C CA . LYS A 1 104 ? 20.581 0.810 -5.913 1.00 81.38 104 LYS A CA 1
ATOM 885 C C . LYS A 1 104 ? 20.032 1.865 -6.869 1.00 81.38 104 LYS A C 1
ATOM 887 O O . LYS A 1 104 ? 20.279 3.049 -6.665 1.00 81.38 104 LYS A O 1
ATOM 892 N N . ALA A 1 105 ? 19.271 1.440 -7.874 1.00 87.88 105 ALA A N 1
ATOM 893 C CA . ALA A 1 105 ? 18.695 2.327 -8.871 1.00 87.88 105 ALA A CA 1
ATOM 894 C C . ALA A 1 105 ? 17.734 3.345 -8.237 1.00 87.88 105 ALA A C 1
ATOM 896 O O . ALA A 1 105 ? 17.917 4.547 -8.431 1.00 87.88 105 ALA A O 1
ATOM 897 N N . TYR A 1 106 ? 16.775 2.899 -7.414 1.00 87.62 106 TYR A N 1
ATOM 898 C CA . TYR A 1 106 ? 15.850 3.841 -6.774 1.00 87.62 106 TYR A CA 1
ATOM 899 C C . TYR A 1 106 ? 16.529 4.706 -5.707 1.00 87.62 106 TYR A C 1
ATOM 901 O O . TYR A 1 106 ? 16.139 5.853 -5.540 1.00 87.62 106 TYR A O 1
ATOM 909 N N . GLU A 1 107 ? 17.543 4.205 -4.989 1.00 80.69 107 GLU A N 1
ATOM 910 C CA . GLU A 1 107 ? 18.285 5.012 -4.005 1.00 80.69 107 GLU A CA 1
ATOM 911 C C . GLU A 1 107 ? 19.022 6.172 -4.677 1.00 80.69 107 GLU A C 1
ATOM 913 O O . GLU A 1 107 ? 19.040 7.285 -4.156 1.00 80.69 107 GLU A O 1
ATOM 918 N N . ILE A 1 108 ? 19.612 5.923 -5.849 1.00 78.25 108 ILE A N 1
ATOM 919 C CA . ILE A 1 108 ? 20.256 6.962 -6.654 1.00 78.25 108 ILE A CA 1
ATOM 920 C C . ILE A 1 108 ? 19.208 7.986 -7.120 1.00 78.25 108 ILE A C 1
ATOM 922 O O . ILE A 1 108 ? 19.411 9.189 -6.966 1.00 78.25 108 ILE A O 1
ATOM 926 N N . LEU A 1 109 ? 18.068 7.536 -7.647 1.00 84.25 109 LEU A N 1
ATOM 927 C CA . LEU A 1 109 ? 17.002 8.441 -8.095 1.00 84.25 109 LEU A CA 1
ATOM 928 C C . LEU A 1 109 ? 16.429 9.279 -6.940 1.00 84.25 109 LEU A C 1
ATOM 930 O O . LEU A 1 109 ? 16.290 10.493 -7.080 1.00 84.25 109 LEU A O 1
ATOM 934 N N . ALA A 1 110 ? 16.167 8.654 -5.792 1.00 78.62 110 ALA A N 1
ATOM 935 C CA . ALA A 1 110 ? 15.576 9.300 -4.626 1.00 78.62 110 ALA A CA 1
ATOM 936 C C . ALA A 1 110 ? 16.539 10.267 -3.932 1.00 78.62 110 ALA A C 1
ATOM 938 O O . ALA A 1 110 ? 16.202 11.420 -3.693 1.00 78.62 110 ALA A O 1
ATOM 939 N N . TYR A 1 111 ? 17.746 9.813 -3.595 1.00 77.00 111 TYR A N 1
ATOM 940 C CA . TYR A 1 111 ? 18.614 10.557 -2.681 1.00 77.00 111 TYR A CA 1
ATOM 941 C C . TYR A 1 111 ? 19.689 11.372 -3.386 1.00 77.00 111 TYR A C 1
ATOM 943 O O . TYR A 1 111 ? 20.126 12.387 -2.845 1.00 77.00 111 TYR A O 1
ATOM 951 N N . LEU A 1 112 ? 20.134 10.937 -4.570 1.00 72.56 112 LEU A N 1
ATOM 952 C CA . LEU A 1 112 ? 21.140 11.675 -5.324 1.00 72.56 112 LEU A CA 1
ATOM 953 C C . LEU A 1 112 ? 20.498 12.660 -6.300 1.00 72.56 112 LEU A C 1
ATOM 955 O O . LEU A 1 112 ? 20.837 13.840 -6.288 1.00 72.56 112 LEU A O 1
ATOM 959 N N . TYR A 1 113 ? 19.582 12.178 -7.139 1.00 74.19 113 TYR A N 1
ATOM 960 C CA . TYR A 1 113 ? 18.926 13.027 -8.134 1.00 74.19 113 TYR A CA 1
ATOM 961 C C . TYR A 1 113 ? 17.690 13.753 -7.604 1.00 74.19 113 TYR A C 1
ATOM 963 O O . TYR A 1 113 ? 17.198 14.643 -8.293 1.00 74.19 113 TYR A O 1
ATOM 971 N N . ASN A 1 114 ? 17.205 13.397 -6.408 1.00 73.88 114 ASN A N 1
ATOM 972 C CA . ASN A 1 114 ? 16.008 13.973 -5.793 1.00 73.88 114 ASN A CA 1
ATOM 973 C C . ASN A 1 114 ? 14.825 14.037 -6.774 1.00 73.88 114 ASN A C 1
ATOM 975 O O . ASN A 1 114 ? 14.191 15.078 -6.944 1.00 73.88 114 ASN A O 1
ATOM 979 N N . VAL A 1 115 ? 14.599 12.929 -7.489 1.00 79.56 115 VAL A N 1
ATOM 980 C CA . VAL A 1 115 ? 13.558 12.837 -8.514 1.00 79.56 115 VAL A CA 1
ATOM 981 C C . VAL A 1 115 ? 12.192 12.964 -7.853 1.00 79.56 115 VAL A C 1
ATOM 983 O O . VAL A 1 115 ? 11.883 12.259 -6.890 1.00 79.56 115 VAL A O 1
ATOM 986 N N . GLU A 1 116 ? 11.370 13.860 -8.390 1.00 78.06 116 GLU A N 1
ATOM 987 C CA . GLU A 1 116 ? 10.005 14.051 -7.918 1.00 78.06 116 GLU A CA 1
ATOM 988 C C . GLU A 1 116 ? 9.212 12.735 -7.993 1.00 78.06 116 GLU A C 1
ATOM 990 O O . GLU A 1 116 ? 9.330 11.972 -8.950 1.00 78.06 116 GLU A O 1
ATOM 995 N N . GLY A 1 117 ? 8.444 12.439 -6.942 1.00 76.12 117 GLY A N 1
ATOM 996 C CA . GLY A 1 117 ? 7.702 11.179 -6.800 1.00 76.12 117 GLY A CA 1
ATOM 997 C C . GLY A 1 117 ? 8.423 10.089 -5.995 1.00 76.12 117 GLY A C 1
ATOM 998 O O . GLY A 1 117 ? 7.766 9.166 -5.527 1.00 76.12 117 GLY A O 1
ATOM 999 N N . PHE A 1 118 ? 9.731 10.211 -5.730 1.00 82.00 118 PHE A N 1
ATOM 1000 C CA . PHE A 1 118 ? 10.466 9.291 -4.844 1.00 82.00 118 PHE A CA 1
ATOM 1001 C C . PHE A 1 118 ? 10.374 9.680 -3.362 1.00 82.00 118 PHE A C 1
ATOM 1003 O O . PHE A 1 118 ? 11.378 9.938 -2.701 1.00 82.00 118 PHE A O 1
ATOM 1010 N N . ASP A 1 119 ? 9.154 9.711 -2.828 1.00 75.44 119 ASP A N 1
ATOM 1011 C CA . ASP A 1 119 ? 8.912 9.934 -1.400 1.00 75.44 119 ASP A CA 1
ATOM 1012 C C . ASP A 1 119 ? 9.095 8.656 -0.549 1.00 75.44 119 ASP A C 1
ATOM 1014 O O . ASP A 1 119 ? 9.225 7.538 -1.056 1.00 75.44 119 ASP A O 1
ATOM 1018 N N . GLU A 1 120 ? 9.130 8.812 0.781 1.00 67.38 120 GLU A N 1
ATOM 1019 C CA . GLU A 1 120 ? 9.279 7.698 1.738 1.00 67.38 120 GLU A CA 1
ATOM 1020 C C . GLU A 1 120 ? 8.202 6.616 1.542 1.00 67.38 120 GLU A C 1
ATOM 1022 O O . GLU A 1 120 ? 8.481 5.423 1.700 1.00 67.38 120 GLU A O 1
ATOM 1027 N N . LYS A 1 121 ? 6.985 7.010 1.140 1.00 71.06 121 LYS A N 1
ATOM 1028 C CA . LYS A 1 121 ? 5.881 6.090 0.841 1.00 71.06 121 LYS A CA 1
ATOM 1029 C C . LYS A 1 121 ? 6.222 5.219 -0.365 1.00 71.06 121 LYS A C 1
ATOM 1031 O O . LYS A 1 121 ? 6.128 3.991 -0.272 1.00 71.06 121 LYS A O 1
ATOM 1036 N N . PHE A 1 122 ? 6.655 5.819 -1.472 1.00 82.50 122 PHE A N 1
ATOM 1037 C CA . PHE A 1 122 ? 7.081 5.060 -2.643 1.00 82.50 122 PHE A CA 1
ATOM 1038 C C . PHE A 1 122 ? 8.250 4.132 -2.300 1.00 82.50 122 PHE A C 1
ATOM 1040 O O . PHE A 1 122 ? 8.192 2.930 -2.565 1.00 82.50 122 PHE A O 1
ATOM 1047 N N . ILE A 1 123 ? 9.261 4.635 -1.586 1.00 79.69 123 ILE A N 1
ATOM 1048 C CA . ILE A 1 123 ? 10.420 3.843 -1.143 1.00 79.69 123 ILE A CA 1
ATOM 1049 C C . ILE A 1 123 ? 9.994 2.658 -0.263 1.00 79.69 123 ILE A C 1
ATOM 1051 O O . ILE A 1 123 ? 10.532 1.554 -0.402 1.00 79.69 123 ILE A O 1
ATOM 1055 N N . PHE A 1 124 ? 9.017 2.838 0.628 1.00 78.50 124 PHE A N 1
ATOM 1056 C CA . PHE A 1 124 ? 8.471 1.750 1.436 1.00 78.50 124 PHE A CA 1
ATOM 1057 C C . PHE A 1 124 ? 7.834 0.661 0.564 1.00 78.50 124 PHE A C 1
ATOM 1059 O O . PHE A 1 124 ? 8.113 -0.528 0.765 1.00 78.50 124 PHE A O 1
ATOM 1066 N N . LYS A 1 125 ? 7.040 1.041 -0.445 1.00 84.62 125 LYS A N 1
ATOM 1067 C CA . LYS A 1 125 ? 6.448 0.086 -1.393 1.00 84.62 125 LYS A CA 1
ATOM 1068 C C . LYS A 1 125 ? 7.516 -0.670 -2.176 1.00 84.62 125 LYS A C 1
ATOM 1070 O O . LYS A 1 125 ? 7.447 -1.896 -2.264 1.00 84.62 125 LYS A O 1
ATOM 1075 N N . LEU A 1 126 ? 8.558 0.017 -2.647 1.00 89.69 126 LEU A N 1
ATOM 1076 C CA . LEU A 1 126 ? 9.693 -0.612 -3.332 1.00 89.69 126 LEU A CA 1
ATOM 1077 C C . LEU A 1 126 ? 10.424 -1.615 -2.422 1.00 89.69 126 LEU A C 1
ATOM 1079 O O . LEU A 1 126 ? 10.727 -2.737 -2.840 1.00 89.69 126 LEU A O 1
ATOM 1083 N N . LYS A 1 127 ? 10.641 -1.275 -1.143 1.00 84.81 127 LYS A N 1
ATOM 1084 C CA . LYS A 1 127 ? 11.203 -2.200 -0.138 1.00 84.81 127 LYS A CA 1
ATOM 1085 C C . LYS A 1 127 ? 10.294 -3.414 0.090 1.00 84.81 127 LYS A C 1
ATOM 1087 O O . LYS A 1 127 ? 10.796 -4.542 0.204 1.00 84.81 127 LYS A O 1
ATOM 1092 N N . ARG A 1 128 ? 8.969 -3.222 0.132 1.00 84.81 128 ARG A N 1
ATOM 1093 C CA . ARG A 1 128 ? 7.990 -4.317 0.247 1.00 84.81 128 ARG A CA 1
ATOM 1094 C C . ARG A 1 128 ? 8.040 -5.233 -0.974 1.00 84.81 128 ARG A C 1
ATOM 1096 O O . ARG A 1 128 ? 8.147 -6.445 -0.786 1.00 84.81 128 ARG A O 1
ATOM 1103 N N . LEU A 1 129 ? 8.051 -4.681 -2.187 1.00 92.81 129 LEU A N 1
ATOM 1104 C CA . LEU A 1 129 ? 8.169 -5.443 -3.432 1.00 92.81 129 LEU A CA 1
ATOM 1105 C C . LEU A 1 129 ? 9.460 -6.270 -3.468 1.00 92.81 129 LEU A C 1
ATOM 1107 O O . LEU A 1 129 ? 9.410 -7.472 -3.722 1.00 92.81 129 LEU A O 1
ATOM 1111 N N . ASN A 1 130 ? 10.603 -5.669 -3.123 1.00 90.38 130 ASN A N 1
ATOM 1112 C CA . ASN A 1 130 ? 11.884 -6.377 -3.045 1.00 90.38 130 ASN A CA 1
ATOM 1113 C C . ASN A 1 130 ? 11.844 -7.516 -2.008 1.00 90.38 130 ASN A C 1
ATOM 1115 O O . ASN A 1 130 ? 12.336 -8.617 -2.253 1.00 90.38 130 ASN A O 1
ATOM 1119 N N . THR A 1 131 ? 11.199 -7.294 -0.858 1.00 86.62 131 THR A N 1
ATOM 1120 C CA . THR A 1 131 ? 11.007 -8.333 0.170 1.00 86.62 131 THR A CA 1
ATOM 1121 C C . THR A 1 131 ? 10.159 -9.496 -0.351 1.00 86.62 131 THR A C 1
ATOM 1123 O O . THR A 1 131 ? 10.527 -10.658 -0.162 1.00 86.62 131 THR A O 1
ATOM 1126 N N . LEU A 1 132 ? 9.043 -9.201 -1.026 1.00 89.44 132 LEU A N 1
ATOM 1127 C CA . LEU A 1 132 ? 8.164 -10.204 -1.632 1.00 89.44 132 LEU A CA 1
ATOM 1128 C C . LEU A 1 132 ? 8.902 -11.009 -2.707 1.00 89.44 132 LEU A C 1
ATOM 1130 O O . LEU A 1 132 ? 8.903 -12.242 -2.665 1.00 89.44 132 LEU A O 1
ATOM 1134 N N . ARG A 1 133 ? 9.595 -10.318 -3.618 1.00 92.25 133 ARG A N 1
ATOM 1135 C CA . ARG A 1 133 ? 10.404 -10.925 -4.678 1.00 92.25 133 ARG A CA 1
ATOM 1136 C C . ARG A 1 133 ? 11.475 -11.842 -4.096 1.00 92.25 133 ARG A C 1
ATOM 1138 O O . ARG A 1 133 ? 11.557 -13.000 -4.495 1.00 92.25 133 ARG A O 1
ATOM 1145 N N . ASN A 1 134 ? 12.249 -11.375 -3.117 1.00 87.31 134 ASN A N 1
ATOM 1146 C CA . ASN A 1 134 ? 13.312 -12.176 -2.504 1.00 87.31 134 ASN A CA 1
ATOM 1147 C C . ASN A 1 134 ? 12.764 -13.382 -1.728 1.00 87.31 134 ASN A C 1
ATOM 1149 O O . ASN A 1 134 ? 13.351 -14.465 -1.768 1.00 87.31 134 ASN A O 1
ATOM 1153 N N . GLY A 1 135 ? 11.612 -13.237 -1.066 1.00 85.44 135 GLY A N 1
ATOM 1154 C CA . GLY A 1 135 ? 10.921 -14.361 -0.431 1.00 85.44 135 GLY A CA 1
ATOM 1155 C C . GLY A 1 135 ? 10.529 -15.450 -1.434 1.00 85.44 135 GLY A C 1
ATOM 1156 O O . GLY A 1 135 ? 10.656 -16.639 -1.130 1.00 85.44 135 GLY A O 1
ATOM 1157 N N . LEU A 1 136 ? 10.093 -15.049 -2.634 1.00 87.12 136 LEU A N 1
ATOM 1158 C CA . LEU A 1 136 ? 9.707 -15.952 -3.721 1.00 87.12 136 LEU A CA 1
ATOM 1159 C C . LEU A 1 136 ? 10.898 -16.632 -4.403 1.00 87.12 136 LEU A C 1
ATOM 1161 O O . LEU A 1 136 ? 10.742 -17.752 -4.892 1.00 87.12 136 LEU A O 1
ATOM 1165 N N . THR A 1 137 ? 12.060 -15.975 -4.460 1.00 80.81 137 THR A N 1
ATOM 1166 C CA . THR A 1 137 ? 13.253 -16.511 -5.130 1.00 80.81 137 THR A CA 1
ATOM 1167 C C . THR A 1 137 ? 14.137 -17.362 -4.225 1.00 80.81 137 THR A C 1
ATOM 1169 O O . THR A 1 137 ? 14.824 -18.239 -4.742 1.00 80.81 137 THR A O 1
ATOM 1172 N N . HIS A 1 138 ? 14.147 -17.134 -2.905 1.00 70.06 138 HIS A N 1
ATOM 1173 C CA . HIS A 1 138 ? 15.172 -17.729 -2.040 1.00 70.06 138 HIS A CA 1
ATOM 1174 C C . HIS A 1 138 ? 14.716 -18.856 -1.108 1.00 70.06 138 HIS A C 1
ATOM 1176 O O . HIS A 1 138 ? 15.544 -19.724 -0.856 1.00 70.06 138 HIS A O 1
ATOM 1182 N N . PHE A 1 139 ? 13.477 -18.908 -0.587 1.00 64.38 139 PHE A N 1
ATOM 1183 C CA . PHE A 1 139 ? 13.087 -20.051 0.272 1.00 64.38 139 PHE A CA 1
ATOM 1184 C C . PHE A 1 139 ? 11.580 -20.192 0.544 1.00 64.38 139 PHE A C 1
ATOM 1186 O O . PHE A 1 139 ? 10.996 -21.251 0.326 1.00 64.38 139 PHE A O 1
ATOM 1193 N N . LYS A 1 140 ? 10.940 -19.143 1.075 1.00 71.25 140 LYS A N 1
ATOM 1194 C CA . LYS A 1 140 ? 9.528 -19.154 1.480 1.00 71.25 140 LYS A CA 1
ATOM 1195 C C . LYS A 1 140 ? 8.994 -17.727 1.487 1.00 71.25 140 LYS A C 1
ATOM 1197 O O . LYS A 1 140 ? 9.476 -16.894 2.251 1.00 71.25 140 LYS A O 1
ATOM 1202 N N . ALA A 1 141 ? 7.962 -17.474 0.690 1.00 74.75 141 ALA A N 1
ATOM 1203 C CA . ALA A 1 141 ? 7.214 -16.225 0.719 1.00 74.75 141 ALA A CA 1
ATOM 1204 C C . ALA A 1 141 ? 5.914 -16.403 1.508 1.00 74.75 141 ALA A C 1
ATOM 1206 O O . ALA A 1 141 ? 5.266 -17.448 1.431 1.00 74.75 141 ALA A O 1
ATOM 1207 N N . ARG A 1 142 ? 5.521 -15.364 2.243 1.00 78.81 142 ARG A N 1
ATOM 1208 C CA . ARG A 1 142 ? 4.148 -15.178 2.716 1.00 78.81 142 ARG A CA 1
ATOM 1209 C C . ARG A 1 142 ? 3.593 -13.984 1.952 1.00 78.81 142 ARG A C 1
ATOM 1211 O O . ARG A 1 142 ? 4.055 -12.868 2.180 1.00 78.81 142 ARG A O 1
ATOM 1218 N N . ILE A 1 143 ? 2.670 -14.265 1.041 1.00 82.62 143 ILE A N 1
ATOM 1219 C CA . ILE A 1 143 ? 1.923 -13.259 0.291 1.00 82.62 143 ILE A CA 1
ATOM 1220 C C . ILE A 1 143 ? 0.553 -13.168 0.946 1.00 82.62 143 ILE A C 1
ATOM 1222 O O . ILE A 1 143 ? -0.102 -14.189 1.156 1.00 82.62 143 ILE A O 1
ATOM 1226 N N . GLU A 1 144 ? 0.171 -11.965 1.335 1.00 80.94 144 GLU A N 1
ATOM 1227 C CA . GLU A 1 144 ? -1.136 -11.672 1.904 1.00 80.94 144 GLU A CA 1
ATOM 1228 C C . GLU A 1 144 ? -2.026 -11.097 0.805 1.00 80.94 144 GLU A C 1
ATOM 1230 O O . GLU A 1 144 ? -1.543 -10.407 -0.087 1.00 80.94 144 GLU A O 1
ATOM 1235 N N . HIS A 1 145 ? -3.332 -11.363 0.851 1.00 77.19 145 HIS A N 1
ATOM 1236 C CA . HIS A 1 145 ? -4.263 -10.850 -0.162 1.00 77.19 145 HIS A CA 1
ATOM 1237 C C . HIS A 1 145 ? -4.195 -9.318 -0.276 1.00 77.19 145 HIS A C 1
ATOM 1239 O O . HIS A 1 145 ? -4.268 -8.764 -1.364 1.00 77.19 145 HIS A O 1
ATOM 1245 N N . THR A 1 146 ? -3.969 -8.651 0.854 1.00 81.12 146 THR A N 1
ATOM 1246 C CA . THR A 1 146 ? -3.724 -7.214 0.983 1.00 81.12 146 THR A CA 1
ATOM 1247 C C . THR A 1 146 ? -2.519 -6.716 0.184 1.00 81.12 146 THR A C 1
ATOM 1249 O O . THR A 1 146 ? -2.539 -5.577 -0.265 1.00 81.12 146 THR A O 1
ATOM 1252 N N . ASP A 1 147 ? -1.504 -7.547 -0.082 1.00 85.06 147 ASP A N 1
ATOM 1253 C CA . ASP A 1 147 ? -0.334 -7.132 -0.868 1.00 85.06 147 ASP A CA 1
ATOM 1254 C C . ASP A 1 147 ? -0.716 -6.656 -2.277 1.00 85.06 147 ASP A C 1
ATOM 1256 O O . ASP A 1 147 ? 0.027 -5.877 -2.869 1.00 85.06 147 ASP A O 1
ATOM 1260 N N . ILE A 1 148 ? -1.884 -7.053 -2.801 1.00 89.31 148 ILE A N 1
ATOM 1261 C CA . ILE A 1 148 ? -2.360 -6.581 -4.103 1.00 89.31 148 ILE A CA 1
ATOM 1262 C C . ILE A 1 148 ? -2.548 -5.058 -4.163 1.00 89.31 148 ILE A C 1
ATOM 1264 O O . ILE A 1 148 ? -2.297 -4.477 -5.211 1.00 89.31 148 ILE A O 1
ATOM 1268 N N . LEU A 1 149 ? -2.891 -4.402 -3.046 1.00 86.50 149 LEU A N 1
ATOM 1269 C CA . LEU A 1 149 ? -3.004 -2.938 -2.970 1.00 86.50 149 LEU A CA 1
ATOM 1270 C C . LEU A 1 149 ? -1.655 -2.272 -3.238 1.00 86.50 149 LEU A C 1
ATOM 1272 O O . LEU A 1 149 ? -1.546 -1.350 -4.038 1.00 86.50 149 LEU A O 1
ATOM 1276 N N . VAL A 1 150 ? -0.599 -2.804 -2.620 1.00 87.44 150 VAL A N 1
ATOM 1277 C CA . VAL A 1 150 ? 0.766 -2.313 -2.824 1.00 87.44 150 VAL A CA 1
ATOM 1278 C C . VAL A 1 150 ? 1.219 -2.562 -4.261 1.00 87.44 150 VAL A C 1
ATOM 1280 O O . VAL A 1 150 ? 1.842 -1.691 -4.860 1.00 87.44 150 VAL A O 1
ATOM 1283 N N . LEU A 1 151 ? 0.920 -3.742 -4.813 1.00 92.81 151 LEU A N 1
ATOM 1284 C CA . LEU A 1 151 ? 1.332 -4.115 -6.167 1.00 92.81 151 LEU A CA 1
ATOM 1285 C C . LEU A 1 151 ? 0.623 -3.281 -7.240 1.00 92.81 151 LEU A C 1
ATOM 1287 O O . LEU A 1 151 ? 1.285 -2.835 -8.170 1.00 92.81 151 LEU A O 1
ATOM 1291 N N . TYR A 1 152 ? -0.679 -3.035 -7.099 1.00 91.94 152 TYR A N 1
ATOM 1292 C CA . TYR A 1 152 ? -1.425 -2.182 -8.022 1.00 91.94 152 TYR A CA 1
ATOM 1293 C C . TYR A 1 152 ? -0.937 -0.728 -7.969 1.00 91.94 152 TYR A C 1
ATOM 1295 O O . TYR A 1 152 ? -0.604 -0.160 -9.003 1.00 91.94 152 TYR A O 1
ATOM 1303 N N . ASN A 1 153 ? -0.759 -0.161 -6.770 1.00 88.75 153 ASN A N 1
ATOM 1304 C CA . ASN A 1 153 ? -0.277 1.219 -6.640 1.00 88.75 153 ASN A CA 1
ATOM 1305 C C . ASN A 1 153 ? 1.144 1.387 -7.206 1.00 88.75 153 ASN A C 1
ATOM 1307 O O . ASN A 1 153 ? 1.454 2.404 -7.818 1.00 88.75 153 ASN A O 1
ATOM 1311 N N . LEU A 1 154 ? 2.015 0.386 -7.027 1.00 93.62 154 LEU A N 1
ATOM 1312 C CA . LEU A 1 154 ? 3.344 0.370 -7.650 1.00 93.62 154 LEU A CA 1
ATOM 1313 C C . LEU A 1 154 ? 3.280 0.254 -9.176 1.00 93.62 154 LEU A C 1
ATOM 1315 O O . LEU A 1 154 ? 4.145 0.798 -9.857 1.00 93.62 154 LEU A O 1
ATOM 1319 N N . PHE A 1 155 ? 2.300 -0.475 -9.708 1.00 95.25 155 PHE A N 1
ATOM 1320 C CA . PHE A 1 155 ? 2.079 -0.583 -11.145 1.00 95.25 155 PHE A CA 1
ATOM 1321 C C . PHE A 1 155 ? 1.662 0.766 -11.739 1.00 95.25 155 PHE A C 1
ATOM 1323 O O . PHE A 1 155 ? 2.312 1.225 -12.677 1.00 95.25 155 PHE A O 1
ATOM 1330 N N . GLU A 1 156 ? 0.684 1.453 -11.142 1.00 91.94 156 GLU A N 1
ATOM 1331 C CA . GLU A 1 156 ? 0.284 2.802 -11.568 1.00 91.94 156 GLU A CA 1
ATOM 1332 C C . GLU A 1 156 ? 1.448 3.799 -11.489 1.00 91.94 156 GLU A C 1
ATOM 1334 O O . GLU A 1 156 ? 1.698 4.546 -12.434 1.00 91.94 156 GLU A O 1
ATOM 1339 N N . GLU A 1 157 ? 2.222 3.782 -10.399 1.00 92.25 157 GLU A N 1
ATOM 1340 C CA . GLU A 1 157 ? 3.409 4.634 -10.263 1.00 92.25 157 GLU A CA 1
ATOM 1341 C C . GLU A 1 157 ? 4.486 4.316 -11.301 1.00 92.25 157 GLU A C 1
ATOM 1343 O O . GLU A 1 157 ? 5.108 5.234 -11.830 1.00 92.25 157 GLU A O 1
ATOM 1348 N N . CYS A 1 158 ? 4.694 3.040 -11.633 1.00 95.00 158 CYS A N 1
ATOM 1349 C CA . CYS A 1 158 ? 5.634 2.645 -12.678 1.00 95.00 158 CYS A CA 1
ATOM 1350 C C . CYS A 1 158 ? 5.210 3.197 -14.044 1.00 95.00 158 CYS A C 1
ATOM 1352 O O . CYS A 1 158 ? 6.041 3.760 -14.758 1.00 95.00 158 CYS A O 1
ATOM 1354 N N . VAL A 1 159 ? 3.923 3.071 -14.389 1.00 92.75 159 VAL A N 1
ATOM 1355 C CA . VAL A 1 159 ? 3.358 3.610 -15.636 1.00 92.75 159 VAL A CA 1
ATOM 1356 C C . VAL A 1 159 ? 3.509 5.128 -15.684 1.00 92.75 159 VAL A C 1
ATOM 1358 O O . VAL A 1 159 ? 3.972 5.668 -16.688 1.00 92.75 159 VAL A O 1
ATOM 1361 N N . ASN A 1 160 ? 3.175 5.816 -14.590 1.00 91.19 160 ASN A N 1
ATOM 1362 C CA . ASN A 1 160 ? 3.285 7.270 -14.502 1.00 91.19 160 ASN A CA 1
ATOM 1363 C C . ASN A 1 160 ? 4.734 7.744 -14.641 1.00 91.19 160 ASN A C 1
ATOM 1365 O O . ASN A 1 160 ? 4.988 8.691 -15.384 1.00 91.19 160 ASN A O 1
ATOM 1369 N N . LEU A 1 161 ? 5.688 7.082 -13.976 1.00 91.69 161 LEU A N 1
ATOM 1370 C CA . LEU A 1 161 ? 7.115 7.402 -14.084 1.00 91.69 161 LEU A CA 1
ATOM 1371 C C . LEU A 1 161 ? 7.636 7.193 -15.506 1.00 91.69 161 LEU A C 1
ATOM 1373 O O . LEU A 1 161 ? 8.337 8.056 -16.029 1.00 91.69 161 LEU A O 1
ATOM 1377 N N . TYR A 1 162 ? 7.282 6.071 -16.133 1.00 91.94 162 TYR A N 1
ATOM 1378 C CA . TYR A 1 162 ? 7.687 5.767 -17.501 1.00 91.94 162 TYR A CA 1
ATOM 1379 C C . TYR A 1 162 ? 7.139 6.800 -18.495 1.00 91.94 162 TYR A C 1
ATOM 1381 O O . TYR A 1 162 ? 7.908 7.429 -19.222 1.00 91.94 162 TYR A O 1
ATOM 1389 N N . ASN A 1 163 ? 5.826 7.041 -18.471 1.00 90.19 163 ASN A N 1
ATOM 1390 C CA . ASN A 1 163 ? 5.175 7.980 -19.384 1.00 90.19 163 ASN A CA 1
ATOM 1391 C C . ASN A 1 163 ? 5.638 9.432 -19.161 1.00 90.19 163 ASN A C 1
ATOM 1393 O O . ASN A 1 163 ? 5.859 10.151 -20.132 1.00 90.19 163 ASN A O 1
ATOM 1397 N N . SER A 1 164 ? 5.839 9.855 -17.907 1.00 88.25 164 SER A N 1
ATOM 1398 C CA . SER A 1 164 ? 6.336 11.207 -17.598 1.00 88.25 164 SER A CA 1
ATOM 1399 C C . SER A 1 164 ? 7.777 11.412 -18.065 1.00 88.25 164 SER A C 1
ATOM 1401 O O . SER A 1 164 ? 8.142 12.499 -18.505 1.00 88.25 164 SER A O 1
ATOM 1403 N N . GLU A 1 165 ? 8.617 10.377 -17.984 1.00 86.69 165 GLU A N 1
ATOM 1404 C CA . GLU A 1 165 ? 9.989 10.457 -18.481 1.00 86.69 165 GLU A CA 1
ATOM 1405 C C . GLU A 1 165 ? 10.003 10.557 -20.016 1.00 86.69 165 GLU A C 1
ATOM 1407 O O . GLU A 1 165 ? 10.781 11.350 -20.550 1.00 86.69 165 GLU A O 1
ATOM 1412 N N . LEU A 1 166 ? 9.114 9.848 -20.730 1.00 83.88 166 LEU A N 1
ATOM 1413 C CA . LEU A 1 166 ? 8.928 10.007 -22.185 1.00 83.88 166 LEU A CA 1
ATOM 1414 C C . LEU A 1 166 ? 8.507 11.432 -22.574 1.00 83.88 166 LEU A C 1
ATOM 1416 O O . LEU A 1 166 ? 9.010 11.962 -23.563 1.00 83.88 166 LEU A O 1
ATOM 1420 N N . ASP A 1 167 ? 7.637 12.058 -21.778 1.00 79.31 167 ASP A N 1
ATOM 1421 C CA . ASP A 1 167 ? 7.175 13.438 -21.984 1.00 79.31 167 ASP A CA 1
ATOM 1422 C C . ASP A 1 167 ? 8.222 14.504 -21.628 1.00 79.31 167 ASP A C 1
ATOM 1424 O O . ASP A 1 167 ? 8.047 15.680 -21.951 1.00 79.31 167 ASP A O 1
ATOM 1428 N N . SER A 1 168 ? 9.306 14.132 -20.944 1.00 75.81 168 SER A N 1
ATOM 1429 C CA . SER A 1 168 ? 10.298 15.101 -20.489 1.00 75.81 168 SER A CA 1
ATOM 1430 C C . SER A 1 168 ? 11.084 15.709 -21.655 1.00 75.81 168 SER A C 1
ATOM 1432 O O . SER A 1 168 ? 11.503 15.008 -22.581 1.00 75.81 168 SER A O 1
ATOM 1434 N N . ASP A 1 169 ? 11.390 17.009 -21.565 1.00 61.16 169 ASP A N 1
ATOM 1435 C CA . ASP A 1 169 ? 12.172 17.741 -22.576 1.00 61.16 169 ASP A CA 1
ATOM 1436 C C . ASP A 1 169 ? 13.484 17.023 -22.950 1.00 61.16 169 ASP A C 1
ATOM 1438 O O . ASP A 1 169 ? 13.940 17.077 -24.092 1.00 61.16 169 ASP A O 1
ATOM 1442 N N . LYS A 1 170 ? 14.085 16.299 -21.996 1.00 62.72 170 LYS A N 1
ATOM 1443 C CA . LYS A 1 170 ? 15.319 15.524 -22.196 1.00 62.72 170 LYS A CA 1
ATOM 1444 C C . LYS A 1 170 ? 15.146 14.401 -23.222 1.00 62.72 170 LYS A C 1
ATOM 1446 O O . LYS A 1 170 ? 16.059 14.170 -24.013 1.00 62.72 170 LYS A O 1
ATOM 1451 N N . ASN A 1 171 ? 13.988 13.743 -23.235 1.00 60.25 171 ASN A N 1
ATOM 1452 C CA . ASN A 1 171 ? 13.656 12.718 -24.222 1.00 60.25 171 ASN A CA 1
ATOM 1453 C C . ASN A 1 171 ? 13.083 13.313 -25.510 1.00 60.25 171 ASN A C 1
ATOM 1455 O O . ASN A 1 171 ? 13.366 12.782 -26.579 1.00 60.25 171 ASN A O 1
ATOM 1459 N N . VAL A 1 172 ? 12.415 14.470 -25.460 1.00 56.53 172 VAL A N 1
ATOM 1460 C CA . VAL A 1 172 ? 11.992 15.199 -26.673 1.00 56.53 172 VAL A CA 1
ATOM 1461 C C . VAL A 1 172 ? 13.194 15.518 -27.574 1.00 56.53 172 VAL A C 1
ATOM 1463 O O . VAL A 1 172 ? 13.143 15.278 -28.778 1.00 56.53 172 VAL A O 1
ATOM 1466 N N . PHE A 1 173 ? 14.322 15.968 -27.008 1.00 50.19 173 PHE A N 1
ATOM 1467 C CA . PHE A 1 173 ? 15.556 16.181 -27.781 1.00 50.19 173 PHE A CA 1
ATOM 1468 C C . PHE A 1 173 ? 16.161 14.886 -28.342 1.00 50.19 173 PHE A C 1
ATOM 1470 O O . PHE A 1 173 ? 16.700 14.900 -29.448 1.00 50.19 173 PHE A O 1
ATOM 1477 N N . ARG A 1 174 ? 16.064 13.765 -27.618 1.00 57.28 174 ARG A N 1
ATOM 1478 C CA . ARG A 1 174 ? 16.536 12.452 -28.090 1.00 57.28 174 ARG A CA 1
ATOM 1479 C C . ARG A 1 174 ? 15.674 11.935 -29.250 1.00 57.28 174 ARG A C 1
ATOM 1481 O O . ARG A 1 174 ? 16.222 11.442 -30.233 1.00 57.28 174 ARG A O 1
ATOM 1488 N N . ASN A 1 175 ? 14.360 12.143 -29.177 1.00 54.56 175 ASN A N 1
ATOM 1489 C CA . ASN A 1 175 ? 13.390 11.783 -30.215 1.00 54.56 175 ASN A CA 1
ATOM 1490 C C . ASN A 1 175 ? 13.551 12.646 -31.476 1.00 54.56 175 ASN A C 1
ATOM 1492 O O . ASN A 1 175 ? 13.433 12.140 -32.584 1.00 54.56 175 ASN A O 1
ATOM 1496 N N . LEU A 1 176 ? 13.898 13.930 -31.325 1.00 53.84 176 LEU A N 1
ATOM 1497 C CA . LEU A 1 176 ? 14.192 14.822 -32.457 1.00 53.84 176 LEU A CA 1
ATOM 1498 C C . LEU A 1 176 ? 15.463 14.428 -33.230 1.00 53.84 176 LEU A C 1
ATOM 1500 O O . LEU A 1 176 ? 15.582 14.757 -34.406 1.00 53.84 176 LEU A O 1
ATOM 1504 N N . ILE A 1 177 ? 16.420 13.758 -32.579 1.00 56.22 177 ILE A N 1
ATOM 1505 C CA . ILE A 1 177 ? 17.666 13.285 -33.207 1.00 56.22 177 ILE A CA 1
ATOM 1506 C C . ILE A 1 177 ? 17.476 11.892 -33.830 1.00 56.22 177 ILE A C 1
ATOM 1508 O O . ILE A 1 177 ? 18.077 11.587 -34.860 1.00 56.22 177 ILE A O 1
ATOM 1512 N N . ASN A 1 178 ? 16.627 11.054 -33.231 1.00 56.91 178 ASN A N 1
ATOM 1513 C CA . ASN A 1 178 ? 16.310 9.714 -33.714 1.00 56.91 178 ASN A CA 1
ATOM 1514 C C . ASN A 1 178 ? 15.025 9.737 -34.561 1.00 56.91 178 ASN A C 1
ATOM 1516 O O . ASN A 1 178 ? 13.962 9.357 -34.082 1.00 56.91 178 ASN A O 1
ATOM 1520 N N . GLU A 1 179 ? 15.132 10.135 -35.835 1.00 48.12 179 GLU A N 1
ATOM 1521 C CA . GLU A 1 179 ? 14.021 10.344 -36.797 1.00 48.12 179 GLU A CA 1
ATOM 1522 C C . GLU A 1 179 ? 13.068 9.139 -37.044 1.00 48.12 179 GLU A C 1
ATOM 1524 O O . GLU A 1 179 ? 12.166 9.248 -37.868 1.00 48.12 179 GLU A O 1
ATOM 1529 N N . ASN A 1 180 ? 13.220 7.996 -36.362 1.00 45.44 180 ASN A N 1
ATOM 1530 C CA . ASN A 1 180 ? 12.473 6.757 -36.638 1.00 45.44 180 ASN A CA 1
ATOM 1531 C C . ASN A 1 180 ? 11.867 6.040 -35.414 1.00 45.44 180 ASN A C 1
ATOM 1533 O O . ASN A 1 180 ? 11.338 4.940 -35.585 1.00 45.44 180 ASN A O 1
ATOM 1537 N N . HIS A 1 181 ? 11.920 6.601 -34.201 1.00 50.31 181 HIS A N 1
ATOM 1538 C CA . HIS A 1 181 ? 11.306 5.958 -33.029 1.00 50.31 181 HIS A CA 1
ATOM 1539 C C . HIS A 1 181 ? 10.182 6.802 -32.435 1.00 50.31 181 HIS A C 1
ATOM 1541 O O . HIS A 1 181 ? 10.415 7.742 -31.679 1.00 50.31 181 HIS A O 1
ATOM 1547 N N . ASP A 1 182 ? 8.951 6.429 -32.789 1.00 54.03 182 ASP A N 1
ATOM 1548 C CA . ASP A 1 182 ? 7.743 6.892 -32.115 1.00 54.03 182 ASP A CA 1
ATOM 1549 C C . ASP A 1 182 ? 7.585 6.065 -30.832 1.00 54.03 182 ASP A C 1
ATOM 1551 O O . ASP A 1 182 ? 7.172 4.901 -30.848 1.00 54.03 182 ASP A O 1
ATOM 1555 N N . TYR A 1 183 ? 8.053 6.611 -29.711 1.00 64.69 183 TYR A N 1
ATOM 1556 C CA . TYR A 1 183 ? 7.911 5.949 -28.421 1.00 64.69 183 TYR A CA 1
ATOM 1557 C C . TYR A 1 183 ? 6.480 6.137 -27.921 1.00 64.69 183 TYR A C 1
ATOM 1559 O O . TYR A 1 183 ? 6.174 7.107 -27.229 1.00 64.69 183 TYR A O 1
ATOM 1567 N N . ASP A 1 184 ? 5.604 5.187 -28.250 1.00 70.56 184 ASP A N 1
ATOM 1568 C CA . ASP A 1 184 ? 4.231 5.227 -27.745 1.00 70.56 184 ASP A CA 1
ATOM 1569 C C . ASP A 1 184 ? 4.205 5.131 -26.216 1.00 70.56 184 ASP A C 1
ATOM 1571 O O . ASP A 1 184 ? 4.940 4.344 -25.616 1.00 70.56 184 ASP A O 1
ATOM 1575 N N . LYS A 1 185 ? 3.329 5.896 -25.570 1.00 84.25 185 LYS A N 1
ATOM 1576 C CA . LYS A 1 185 ? 3.085 5.765 -24.129 1.00 84.25 185 LYS A CA 1
ATOM 1577 C C . LYS A 1 185 ? 2.486 4.402 -23.809 1.00 84.25 185 LYS A C 1
ATOM 1579 O O . LYS A 1 185 ? 1.758 3.826 -24.616 1.00 84.25 185 LYS A O 1
ATOM 1584 N N . PHE A 1 186 ? 2.725 3.919 -22.594 1.00 86.81 186 PHE A N 1
ATOM 1585 C CA . PHE A 1 186 ? 1.945 2.801 -22.081 1.00 86.81 186 PHE A CA 1
ATOM 1586 C C . PHE A 1 186 ? 0.521 3.283 -21.773 1.00 86.81 186 PHE A C 1
ATOM 1588 O O . PHE A 1 186 ? 0.339 4.251 -21.027 1.00 86.81 186 PHE A O 1
ATOM 1595 N N . ILE A 1 187 ? -0.480 2.618 -22.349 1.00 84.94 187 ILE A N 1
ATOM 1596 C CA . ILE A 1 187 ? -1.896 2.933 -22.147 1.00 84.94 187 ILE A CA 1
ATOM 1597 C C . ILE A 1 187 ? -2.488 1.871 -21.228 1.00 84.94 187 ILE A C 1
ATOM 1599 O O . ILE A 1 187 ? -2.612 0.717 -21.619 1.00 84.94 187 ILE A O 1
ATOM 1603 N N . LEU A 1 188 ? -2.883 2.294 -20.029 1.00 83.50 188 LEU A N 1
ATOM 1604 C CA . LEU A 1 188 ? -3.573 1.445 -19.062 1.00 83.50 188 LEU A CA 1
ATOM 1605 C C . LEU A 1 188 ? -4.914 0.947 -19.607 1.00 83.50 188 LEU A C 1
ATOM 1607 O O . LEU A 1 188 ? -5.697 1.723 -20.174 1.00 83.50 188 LEU A O 1
ATOM 1611 N N . ASN A 1 189 ? -5.219 -0.322 -19.345 1.00 83.88 189 ASN A N 1
ATOM 1612 C CA . ASN A 1 189 ? -6.553 -0.865 -19.510 1.00 83.88 189 ASN A CA 1
ATOM 1613 C C . ASN A 1 189 ? -7.519 -0.125 -18.570 1.00 83.88 189 ASN A C 1
ATOM 1615 O O . ASN A 1 189 ? -7.421 -0.196 -17.345 1.00 83.88 189 ASN A O 1
ATOM 1619 N N . ARG A 1 190 ? -8.485 0.589 -19.154 1.00 77.19 190 ARG A N 1
ATOM 1620 C CA . ARG A 1 190 ? -9.454 1.402 -18.401 1.00 77.19 190 ARG A CA 1
ATOM 1621 C C . ARG A 1 190 ? -10.357 0.565 -17.501 1.00 77.19 190 ARG A C 1
ATOM 1623 O O . ARG A 1 190 ? -10.779 1.057 -16.457 1.00 77.19 190 ARG A O 1
ATOM 1630 N N . ASP A 1 191 ? -10.626 -0.678 -17.888 1.00 83.75 191 ASP A N 1
ATOM 1631 C CA . ASP A 1 191 ? -11.491 -1.572 -17.120 1.00 83.75 191 ASP A CA 1
ATOM 1632 C C . ASP A 1 191 ? -10.789 -2.067 -15.848 1.00 83.75 191 ASP A C 1
ATOM 1634 O O . ASP A 1 191 ? -11.440 -2.304 -14.831 1.00 83.75 191 ASP A O 1
ATOM 1638 N N . LEU A 1 192 ? -9.450 -2.131 -15.857 1.00 83.25 192 LEU A N 1
ATOM 1639 C CA . LEU A 1 192 ? -8.671 -2.590 -14.712 1.00 83.25 192 LEU A CA 1
ATOM 1640 C C . LEU A 1 192 ? -8.874 -1.701 -13.485 1.00 83.25 192 LEU A C 1
ATOM 1642 O O . LEU A 1 192 ? -9.047 -2.223 -12.389 1.00 83.25 192 LEU A O 1
ATOM 1646 N N . ALA A 1 193 ? -8.870 -0.377 -13.650 1.00 80.62 193 ALA A N 1
ATOM 1647 C CA . ALA A 1 193 ? -9.049 0.548 -12.530 1.00 80.62 193 ALA A CA 1
ATOM 1648 C C . ALA A 1 193 ? -10.426 0.376 -11.866 1.00 80.62 193 ALA A C 1
ATOM 1650 O O . ALA A 1 193 ? -10.547 0.396 -10.639 1.00 80.62 193 ALA A O 1
ATOM 1651 N N . TYR A 1 194 ? -11.465 0.151 -12.676 1.00 80.94 194 TYR A N 1
ATOM 1652 C CA . TYR A 1 194 ? -12.816 -0.119 -12.190 1.00 80.94 194 TYR A CA 1
ATOM 1653 C C . TYR A 1 194 ? -12.894 -1.461 -11.446 1.00 80.94 194 TYR A C 1
ATOM 1655 O O . 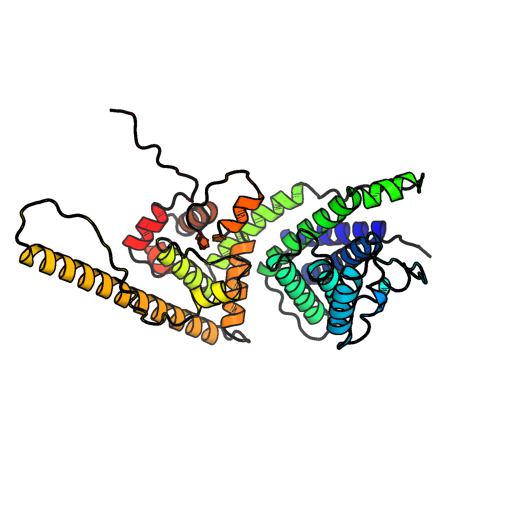TYR A 1 194 ? -13.360 -1.519 -10.305 1.00 80.94 194 TYR A O 1
ATOM 1663 N N . ASP A 1 195 ? -12.373 -2.529 -12.051 1.00 83.50 195 ASP A N 1
ATOM 1664 C CA . ASP A 1 195 ? -12.322 -3.865 -11.451 1.00 83.50 195 ASP A CA 1
ATOM 1665 C C . ASP A 1 195 ? -11.497 -3.879 -10.152 1.00 83.50 195 ASP A C 1
ATOM 1667 O O . ASP A 1 195 ? -11.842 -4.547 -9.166 1.00 83.50 195 ASP A O 1
ATOM 1671 N N . PHE A 1 196 ? -10.421 -3.092 -10.116 1.00 83.75 196 PHE A N 1
ATOM 1672 C CA . PHE A 1 196 ? -9.586 -2.945 -8.939 1.00 83.75 196 PHE A CA 1
ATOM 1673 C C . PHE A 1 196 ? -10.300 -2.188 -7.820 1.00 83.75 196 PHE A C 1
ATOM 1675 O O . PHE A 1 196 ? -10.231 -2.614 -6.670 1.00 83.75 196 PHE A O 1
ATOM 1682 N N . SER A 1 197 ? -11.056 -1.133 -8.137 1.00 79.88 197 SER A N 1
ATOM 1683 C CA . SER A 1 197 ? -11.862 -0.395 -7.156 1.00 79.88 197 SER A CA 1
ATOM 1684 C C . SER A 1 197 ? -12.842 -1.310 -6.407 1.00 79.88 197 SER A C 1
ATOM 1686 O O . SER A 1 197 ? -12.895 -1.289 -5.174 1.00 79.88 197 SER A O 1
ATOM 1688 N N . ASN A 1 198 ? -13.523 -2.207 -7.127 1.00 82.00 198 ASN A N 1
ATOM 1689 C CA . ASN A 1 198 ? -14.390 -3.222 -6.516 1.00 82.00 198 ASN A CA 1
ATOM 1690 C C . ASN A 1 198 ? -13.594 -4.179 -5.608 1.00 82.00 198 ASN A C 1
ATOM 1692 O O . ASN A 1 198 ? -14.006 -4.498 -4.492 1.00 82.00 198 ASN A O 1
ATOM 1696 N N . THR A 1 199 ? -12.402 -4.586 -6.052 1.00 84.56 199 THR A N 1
ATOM 1697 C CA . THR A 1 199 ? -11.498 -5.445 -5.270 1.00 84.56 199 THR A CA 1
ATOM 1698 C C . THR A 1 199 ? -11.019 -4.760 -3.983 1.00 84.56 199 THR A C 1
ATOM 1700 O O . THR A 1 199 ? -10.883 -5.418 -2.947 1.00 84.56 199 THR A O 1
ATOM 1703 N N . ILE A 1 200 ? -10.784 -3.442 -4.007 1.00 81.88 200 ILE A N 1
ATOM 1704 C CA . ILE A 1 200 ? -10.436 -2.657 -2.814 1.00 81.88 200 ILE A CA 1
ATOM 1705 C C . ILE A 1 200 ? -11.564 -2.746 -1.783 1.00 81.88 200 ILE A C 1
ATOM 1707 O O . ILE A 1 200 ? -11.282 -2.986 -0.608 1.00 81.88 200 ILE A O 1
ATOM 1711 N N . GLU A 1 201 ? -12.826 -2.586 -2.190 1.00 82.19 201 GLU A N 1
ATOM 1712 C CA . GLU A 1 201 ? -13.967 -2.677 -1.270 1.00 82.19 201 GLU A CA 1
ATOM 1713 C C . GLU A 1 201 ? -14.037 -4.058 -0.596 1.00 82.19 201 GLU A C 1
ATOM 1715 O O . GLU A 1 201 ? -14.125 -4.140 0.634 1.00 82.19 201 GLU A O 1
ATOM 1720 N N . ASP A 1 202 ? -13.854 -5.141 -1.355 1.00 84.56 202 ASP A N 1
ATOM 1721 C CA . ASP A 1 202 ? -13.782 -6.504 -0.812 1.00 84.56 202 ASP A CA 1
ATOM 1722 C C . ASP A 1 202 ? -12.626 -6.684 0.184 1.00 84.56 202 ASP A C 1
ATOM 1724 O O . ASP A 1 202 ? -12.775 -7.322 1.235 1.00 84.56 202 ASP A O 1
ATOM 1728 N N . ILE A 1 203 ? -11.458 -6.104 -0.111 1.00 84.94 203 ILE A N 1
ATOM 1729 C CA . ILE A 1 203 ? -10.308 -6.110 0.801 1.00 84.94 203 ILE A CA 1
ATOM 1730 C C . ILE A 1 203 ? -10.643 -5.362 2.086 1.00 84.94 203 ILE A C 1
ATOM 1732 O O . ILE A 1 203 ? -10.361 -5.881 3.167 1.00 84.94 203 ILE A O 1
ATOM 1736 N N . LYS A 1 204 ? -11.273 -4.187 2.000 1.00 85.56 204 LYS A N 1
ATOM 1737 C CA . LYS A 1 204 ? -11.701 -3.418 3.176 1.00 85.56 204 LYS A CA 1
ATOM 1738 C C . LYS A 1 204 ? -12.677 -4.219 4.037 1.00 85.56 204 LYS A C 1
ATOM 1740 O O . LYS A 1 204 ? -12.531 -4.242 5.258 1.00 85.56 204 LYS A O 1
ATOM 1745 N N . ILE A 1 205 ? -13.633 -4.922 3.427 1.00 86.94 205 ILE A N 1
ATOM 1746 C CA . ILE A 1 205 ? -14.586 -5.776 4.152 1.00 86.94 205 ILE A CA 1
ATOM 1747 C C . ILE A 1 205 ? -13.859 -6.907 4.890 1.00 86.94 205 ILE A C 1
ATOM 1749 O O . ILE A 1 205 ? -14.175 -7.154 6.057 1.00 86.94 205 ILE A O 1
ATOM 1753 N N . LYS A 1 206 ? -12.873 -7.554 4.250 1.00 85.75 206 LYS A N 1
ATOM 1754 C CA . LYS A 1 206 ? -12.040 -8.601 4.872 1.00 85.75 206 LYS A CA 1
ATOM 1755 C C . LYS A 1 206 ? -11.144 -8.047 5.984 1.00 85.75 206 LYS A C 1
ATOM 1757 O O . LYS A 1 206 ? -10.996 -8.680 7.026 1.00 85.75 206 LYS A O 1
ATOM 1762 N N . LEU A 1 207 ? -10.562 -6.861 5.796 1.00 85.31 207 LEU A N 1
ATOM 1763 C CA . LEU A 1 207 ? -9.790 -6.156 6.827 1.00 85.31 207 LEU A CA 1
ATOM 1764 C C . LEU A 1 207 ? -10.658 -5.866 8.054 1.00 85.31 207 LEU A C 1
ATOM 1766 O O . LEU A 1 207 ? -10.221 -6.076 9.183 1.00 85.31 207 LEU A O 1
ATOM 1770 N N . LEU A 1 208 ? -11.916 -5.486 7.826 1.00 87.94 208 LEU A N 1
ATOM 1771 C CA . LEU A 1 208 ? -12.934 -5.321 8.858 1.00 87.94 208 LEU A CA 1
ATOM 1772 C C . LEU A 1 208 ? -13.354 -6.625 9.543 1.00 87.94 208 LEU A C 1
ATOM 1774 O O . LEU A 1 208 ? -14.203 -6.561 10.425 1.00 87.94 208 LEU A O 1
ATOM 1778 N N . ASP A 1 209 ? -12.806 -7.786 9.182 1.00 88.38 209 ASP A N 1
ATOM 1779 C CA . ASP A 1 209 ? -12.978 -9.043 9.916 1.00 88.38 209 ASP A CA 1
ATOM 1780 C C . ASP A 1 209 ? -11.746 -9.432 10.747 1.00 88.38 209 ASP A C 1
ATOM 1782 O O . ASP A 1 209 ? -11.901 -10.196 11.703 1.00 88.38 209 ASP A O 1
ATOM 1786 N N . ASP A 1 210 ? -10.558 -8.871 10.472 1.00 85.75 210 ASP A N 1
ATOM 1787 C CA . ASP A 1 210 ? -9.340 -9.140 11.251 1.00 85.75 210 ASP A CA 1
ATOM 1788 C C . ASP A 1 210 ? -9.445 -8.478 12.645 1.00 85.75 210 ASP A C 1
ATOM 1790 O O . ASP A 1 210 ? -9.556 -7.252 12.744 1.00 85.75 210 ASP A O 1
ATOM 1794 N N . PRO A 1 211 ? -9.393 -9.257 13.747 1.00 85.19 211 PRO A N 1
ATOM 1795 C CA . PRO A 1 211 ? -9.547 -8.726 15.100 1.00 85.19 211 PRO A CA 1
ATOM 1796 C C . PRO A 1 211 ? -8.517 -7.662 15.479 1.00 85.19 211 PRO A C 1
ATOM 1798 O O . PRO A 1 211 ? -8.835 -6.768 16.252 1.00 85.19 211 PRO A O 1
ATOM 1801 N N . ILE A 1 212 ? -7.288 -7.754 14.967 1.00 82.44 212 ILE A N 1
ATOM 1802 C CA . ILE A 1 212 ? -6.221 -6.801 15.286 1.00 82.44 212 ILE A CA 1
ATOM 1803 C C . ILE A 1 212 ? -6.413 -5.516 14.472 1.00 82.44 212 ILE A C 1
ATOM 1805 O O . ILE A 1 212 ? -6.169 -4.424 14.977 1.00 82.44 212 ILE A O 1
ATOM 1809 N N . ILE A 1 213 ? -6.896 -5.631 13.231 1.00 83.19 213 ILE A N 1
ATOM 1810 C CA . ILE A 1 213 ? -7.246 -4.465 12.407 1.00 83.19 213 ILE A CA 1
ATOM 1811 C C . ILE A 1 213 ? -8.464 -3.733 12.981 1.00 83.19 213 ILE A C 1
ATOM 1813 O O . ILE A 1 213 ? -8.467 -2.506 13.004 1.00 83.19 213 ILE A O 1
ATOM 1817 N N . LYS A 1 214 ? -9.459 -4.453 13.519 1.00 86.44 214 LYS A N 1
ATOM 1818 C CA . LYS A 1 214 ? -10.589 -3.845 14.245 1.00 86.44 214 LYS A CA 1
ATOM 1819 C C . LYS A 1 214 ? -10.130 -2.998 15.423 1.00 86.44 214 LYS A C 1
ATOM 1821 O O . LYS A 1 214 ? -10.599 -1.877 15.557 1.00 86.44 214 LYS A O 1
ATOM 1826 N N . GLU A 1 215 ? -9.193 -3.491 16.230 1.00 83.00 215 GLU A N 1
ATOM 1827 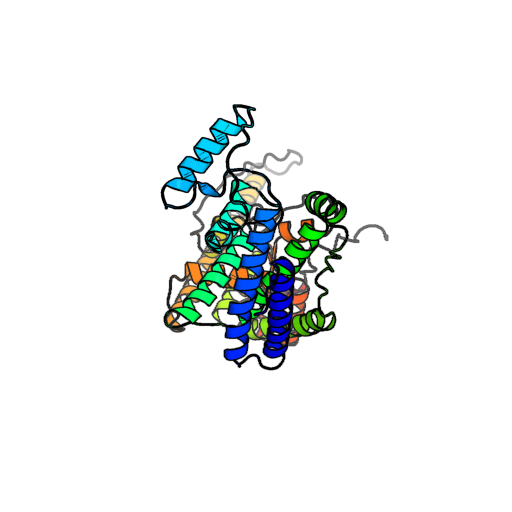C CA . GLU A 1 215 ? -8.624 -2.699 17.328 1.00 83.00 215 GLU A CA 1
ATOM 1828 C C . GLU A 1 215 ? -7.905 -1.445 16.823 1.00 83.00 215 GLU A C 1
ATOM 1830 O O . GLU A 1 215 ? -8.070 -0.365 17.386 1.00 83.00 215 GLU A O 1
ATOM 1835 N N . LEU A 1 216 ? -7.147 -1.563 15.728 1.00 78.69 216 LEU A N 1
ATOM 1836 C CA . LEU A 1 216 ? -6.444 -0.434 15.120 1.00 78.69 216 LEU A CA 1
ATOM 1837 C C . LEU A 1 216 ? -7.421 0.634 14.597 1.00 78.69 216 LEU A C 1
ATOM 1839 O O . LEU A 1 216 ? -7.231 1.825 14.840 1.00 78.69 216 LEU A O 1
ATOM 1843 N N . ILE A 1 217 ? -8.492 0.214 13.918 1.00 80.12 217 ILE A N 1
ATOM 1844 C CA . ILE A 1 217 ? -9.558 1.102 13.433 1.00 80.12 217 ILE A CA 1
ATOM 1845 C C . ILE A 1 217 ? -10.334 1.698 14.608 1.00 80.12 217 ILE A C 1
ATOM 1847 O O . ILE A 1 217 ? -10.596 2.895 14.622 1.00 80.12 217 ILE A O 1
ATOM 1851 N N . GLY A 1 218 ? -10.663 0.896 15.620 1.00 79.25 218 GLY A N 1
ATOM 1852 C CA . GLY A 1 218 ? -11.307 1.369 16.838 1.00 79.25 218 GLY A CA 1
ATOM 1853 C C . GLY A 1 218 ? -10.460 2.430 17.532 1.00 79.25 218 GLY A C 1
ATOM 1854 O O . GLY A 1 218 ? -10.994 3.441 17.983 1.00 79.25 218 GLY A O 1
ATOM 1855 N N . PHE A 1 219 ? -9.140 2.236 17.607 1.00 77.81 219 PHE A N 1
ATOM 1856 C CA . PHE A 1 219 ? -8.209 3.229 18.142 1.00 77.81 219 PHE A CA 1
ATOM 1857 C C . PHE A 1 219 ? -8.268 4.531 17.338 1.00 77.81 219 PHE A C 1
ATOM 1859 O O . PHE A 1 219 ? -8.338 5.607 17.926 1.00 77.81 219 PHE A O 1
ATOM 1866 N N . LEU A 1 220 ? -8.317 4.445 16.008 1.00 73.94 220 LEU A N 1
ATOM 1867 C CA . LEU A 1 220 ? -8.473 5.612 15.141 1.00 73.94 220 LEU A CA 1
ATOM 1868 C C . LEU A 1 220 ? -9.808 6.332 15.359 1.00 73.94 220 LEU A C 1
ATOM 1870 O O . LEU A 1 220 ? -9.799 7.550 15.478 1.00 73.94 220 LEU A O 1
ATOM 1874 N N . ILE A 1 221 ? -10.922 5.601 15.494 1.00 73.69 221 ILE A N 1
ATOM 1875 C CA . ILE A 1 221 ? -12.258 6.171 15.750 1.00 73.69 221 ILE A CA 1
ATOM 1876 C C . ILE A 1 221 ? -12.271 6.993 17.042 1.00 73.69 221 ILE A C 1
ATOM 1878 O O . ILE A 1 221 ? -12.755 8.120 17.054 1.00 73.69 221 ILE A O 1
ATOM 1882 N N . ILE A 1 222 ? -11.693 6.462 18.120 1.00 71.06 222 ILE A N 1
ATOM 1883 C CA . ILE A 1 222 ? -11.580 7.179 19.399 1.00 71.06 222 ILE A CA 1
ATOM 1884 C C . ILE A 1 222 ? -10.730 8.445 19.252 1.00 71.06 222 ILE A C 1
ATOM 1886 O O . ILE A 1 222 ? -10.996 9.475 19.874 1.00 71.06 222 ILE A O 1
ATOM 1890 N N . LYS A 1 223 ? -9.685 8.371 18.429 1.00 68.62 223 LYS A N 1
ATOM 1891 C CA . LYS A 1 223 ? -8.761 9.477 18.186 1.00 68.62 223 LYS A CA 1
ATOM 1892 C C . LYS A 1 223 ? -9.276 10.500 17.172 1.00 68.62 223 LYS A C 1
ATOM 1894 O O . LYS A 1 223 ? -8.589 11.501 17.014 1.00 68.62 223 LYS A O 1
ATOM 1899 N N . LEU A 1 224 ? -10.454 10.317 16.561 1.00 57.34 224 LEU A N 1
ATOM 1900 C CA . LEU A 1 224 ? -11.022 11.262 15.583 1.00 57.34 224 LEU A CA 1
ATOM 1901 C C . LEU A 1 224 ? -11.177 12.691 16.137 1.00 57.34 224 LEU A C 1
ATOM 1903 O O . LEU A 1 224 ? -11.044 13.643 15.378 1.00 57.34 224 LEU A O 1
ATOM 1907 N N . ASP A 1 225 ? -11.366 12.861 17.450 1.00 47.84 225 ASP A N 1
ATOM 1908 C CA . ASP A 1 225 ? -11.431 14.192 18.086 1.00 47.84 225 ASP A CA 1
ATOM 1909 C C . ASP A 1 225 ? -10.055 14.814 18.359 1.00 47.84 225 ASP A C 1
ATOM 1911 O O . ASP A 1 225 ? -9.932 15.999 18.674 1.00 47.84 225 ASP A O 1
ATOM 1915 N N . ARG A 1 226 ? -8.994 14.009 18.304 1.00 49.50 226 ARG A N 1
ATOM 1916 C CA . ARG A 1 226 ? -7.635 14.460 18.574 1.00 49.50 226 ARG A CA 1
ATOM 1917 C C . ARG A 1 226 ? -6.962 14.732 17.247 1.00 49.50 226 ARG A C 1
ATOM 1919 O O . ARG A 1 226 ? -6.236 13.890 16.725 1.00 49.50 226 ARG A O 1
ATOM 1926 N N . VAL A 1 227 ? -7.156 15.957 16.764 1.00 42.09 227 VAL A N 1
ATOM 1927 C CA . VAL A 1 227 ? -6.186 16.621 15.890 1.00 42.09 227 VAL A CA 1
ATOM 1928 C C . VAL A 1 227 ? -4.809 16.340 16.486 1.00 42.09 227 VAL A C 1
ATOM 1930 O O . VAL A 1 227 ? -4.507 16.789 17.594 1.00 42.09 227 VAL A O 1
ATOM 1933 N N . ASN A 1 228 ? -4.013 15.516 15.810 1.00 47.41 228 ASN A N 1
ATOM 1934 C CA . ASN A 1 228 ? -2.636 15.272 16.196 1.00 47.41 228 ASN A CA 1
ATOM 1935 C C . ASN A 1 228 ? -1.784 16.021 15.172 1.00 47.41 228 ASN A C 1
ATOM 1937 O O . ASN A 1 228 ? -1.456 15.448 14.128 1.00 47.41 228 ASN A O 1
ATOM 1941 N N . PRO A 1 229 ? -1.517 17.318 15.425 1.00 46.94 229 PRO A N 1
ATOM 1942 C CA . PRO A 1 229 ? -1.195 18.301 14.391 1.00 46.94 229 PRO A CA 1
ATOM 1943 C C . PRO A 1 229 ? 0.123 18.053 13.644 1.00 46.94 229 PRO A C 1
ATOM 1945 O O . PRO A 1 229 ? 0.388 18.745 12.669 1.00 46.94 229 PRO A O 1
ATOM 1948 N N . ASP A 1 230 ? 0.913 17.045 14.031 1.00 50.62 230 ASP A N 1
ATOM 1949 C CA . ASP A 1 230 ? 2.302 16.886 13.584 1.00 50.62 230 ASP A CA 1
ATOM 1950 C C . ASP A 1 230 ? 2.614 15.572 12.841 1.00 50.62 230 ASP A C 1
ATOM 1952 O O . ASP A 1 230 ? 3.786 15.304 12.541 1.00 50.62 230 ASP A O 1
ATOM 1956 N N . ILE A 1 231 ? 1.618 14.727 12.543 1.00 51.59 231 ILE A N 1
ATOM 1957 C CA . ILE A 1 231 ? 1.865 13.428 11.891 1.00 51.59 231 ILE A CA 1
ATOM 1958 C C . ILE A 1 231 ? 1.834 13.573 10.369 1.00 51.59 231 ILE A C 1
ATOM 1960 O O . ILE A 1 231 ? 0.799 13.422 9.718 1.00 51.59 231 ILE A O 1
ATOM 1964 N N . ASN A 1 232 ? 3.009 13.818 9.793 1.00 51.06 232 ASN A N 1
ATOM 1965 C CA . ASN A 1 232 ? 3.243 13.614 8.368 1.00 51.06 232 ASN A CA 1
ATOM 1966 C C . ASN A 1 232 ? 3.317 12.101 8.080 1.00 51.06 232 ASN A C 1
ATOM 1968 O O . ASN A 1 232 ? 3.988 11.374 8.807 1.00 51.06 232 ASN A O 1
ATOM 1972 N N . LEU A 1 233 ? 2.670 11.617 7.012 1.00 51.66 233 LEU A N 1
ATOM 1973 C CA . LEU A 1 233 ? 2.762 10.209 6.588 1.00 51.66 233 LEU A CA 1
ATOM 1974 C C . LEU A 1 233 ? 4.190 9.757 6.267 1.00 51.66 233 LEU A C 1
ATOM 1976 O O . LEU A 1 233 ? 4.497 8.574 6.390 1.00 51.66 233 LEU A O 1
ATOM 1980 N N . ASN A 1 234 ? 5.055 10.695 5.881 1.00 49.00 234 ASN A N 1
ATOM 1981 C CA . ASN A 1 234 ? 6.470 10.436 5.626 1.00 49.00 234 ASN A CA 1
ATOM 1982 C C . ASN A 1 234 ? 7.295 10.333 6.923 1.00 49.00 234 ASN A C 1
ATOM 1984 O O . ASN A 1 234 ? 8.469 9.982 6.879 1.00 49.00 234 ASN A O 1
ATOM 1988 N N . ASP A 1 235 ? 6.694 10.621 8.080 1.00 57.97 235 ASP A N 1
ATOM 1989 C CA . ASP A 1 235 ? 7.324 10.536 9.394 1.00 57.97 235 ASP A CA 1
ATOM 1990 C C . ASP A 1 235 ? 6.925 9.215 10.073 1.00 57.97 235 ASP A C 1
ATOM 1992 O O . ASP A 1 235 ? 6.066 9.143 10.958 1.00 57.97 235 ASP A O 1
ATOM 1996 N N . TYR A 1 236 ? 7.537 8.132 9.584 1.00 57.00 236 TYR A N 1
ATOM 1997 C CA . TYR A 1 236 ? 7.348 6.761 10.072 1.00 57.00 236 TYR A CA 1
ATOM 1998 C C . TYR A 1 236 ? 7.463 6.660 11.595 1.00 57.00 236 TYR A C 1
ATOM 2000 O O . TYR A 1 236 ? 6.700 5.935 12.237 1.00 57.00 236 TYR A O 1
ATOM 2008 N N . GLU A 1 237 ? 8.420 7.384 12.176 1.00 55.25 237 GLU A N 1
ATOM 2009 C CA . GLU A 1 237 ? 8.644 7.388 13.614 1.00 55.25 237 GLU A CA 1
ATOM 2010 C C . GLU A 1 237 ? 7.449 8.005 14.335 1.00 55.25 237 GLU A C 1
ATOM 2012 O O . GLU A 1 237 ? 6.937 7.381 15.258 1.00 55.25 237 GLU A O 1
ATOM 2017 N N . LYS A 1 238 ? 6.902 9.134 13.867 1.00 61.59 238 LYS A N 1
ATOM 2018 C CA . LYS A 1 238 ? 5.684 9.718 14.454 1.00 61.59 238 LYS A CA 1
ATOM 2019 C C . LYS A 1 238 ? 4.437 8.856 14.293 1.00 61.59 238 LYS A C 1
ATOM 2021 O O . LYS A 1 238 ? 3.632 8.787 15.221 1.00 61.59 238 LYS A O 1
ATOM 2026 N N . LEU A 1 239 ? 4.269 8.179 13.154 1.00 61.00 239 LEU A N 1
ATOM 2027 C CA . LEU A 1 239 ? 3.182 7.210 12.973 1.00 61.00 239 LEU A CA 1
ATOM 2028 C C . LEU A 1 239 ? 3.299 6.078 13.992 1.00 61.00 239 LEU A C 1
ATOM 2030 O O . LEU A 1 239 ? 2.332 5.738 14.668 1.00 61.00 239 LEU A O 1
ATOM 2034 N N . LEU A 1 240 ? 4.497 5.520 14.151 1.00 62.81 240 LEU A N 1
ATOM 2035 C CA . LEU A 1 240 ? 4.745 4.488 15.147 1.00 62.81 240 LEU A CA 1
ATOM 2036 C C . LEU A 1 240 ? 4.529 5.035 16.561 1.00 62.81 240 LEU A C 1
ATOM 2038 O O . LEU A 1 240 ? 3.915 4.368 17.385 1.00 62.81 240 LEU A O 1
ATOM 2042 N N . GLU A 1 241 ? 4.951 6.264 16.842 1.00 64.44 241 GLU A N 1
ATOM 2043 C CA . GLU A 1 241 ? 4.733 6.913 18.129 1.00 64.44 241 GLU A CA 1
ATOM 2044 C C . GLU A 1 241 ? 3.248 7.114 18.452 1.00 64.44 241 GLU A C 1
ATOM 2046 O O . GLU A 1 241 ? 2.850 6.878 19.593 1.00 64.44 241 GLU A O 1
ATOM 2051 N N . PHE A 1 242 ? 2.417 7.451 17.463 1.00 64.69 242 PHE A N 1
ATOM 2052 C CA . PHE A 1 242 ? 0.969 7.600 17.629 1.00 64.69 242 PHE A CA 1
ATOM 2053 C C . PHE A 1 242 ? 0.293 6.329 18.153 1.00 64.69 242 PHE A C 1
ATOM 2055 O O . PHE A 1 242 ? -0.589 6.407 19.008 1.00 64.69 242 PHE A O 1
ATOM 2062 N N . PHE A 1 243 ? 0.728 5.161 17.671 1.00 62.53 243 PHE A N 1
ATOM 2063 C CA . PHE A 1 243 ? 0.152 3.866 18.051 1.00 62.53 243 PHE A CA 1
ATOM 2064 C C . PHE A 1 243 ? 0.932 3.139 19.159 1.00 62.53 243 PHE A C 1
ATOM 2066 O O . PHE A 1 243 ? 0.387 2.262 19.830 1.00 62.53 243 PHE A O 1
ATOM 2073 N N . VAL A 1 244 ? 2.218 3.456 19.353 1.00 61.28 244 VAL A N 1
ATOM 2074 C CA . VAL A 1 244 ? 3.139 2.650 20.172 1.00 61.28 244 VAL A CA 1
ATOM 2075 C C . VAL A 1 244 ? 3.784 3.438 21.314 1.00 61.28 244 VAL A C 1
ATOM 2077 O O . VAL A 1 244 ? 4.127 2.810 22.325 1.00 61.28 244 VAL A O 1
ATOM 2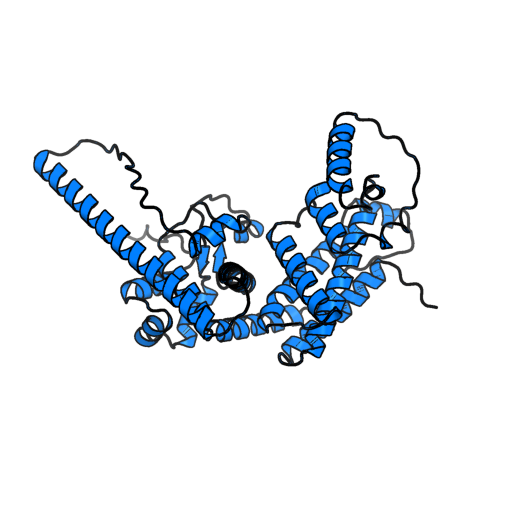080 N N . LYS A 1 245 ? 3.948 4.766 21.247 1.00 58.16 245 LYS A N 1
ATOM 2081 C CA . LYS A 1 245 ? 4.649 5.484 22.326 1.00 58.16 245 LYS A CA 1
ATOM 2082 C C . LYS A 1 245 ? 3.823 5.456 23.612 1.00 58.16 245 LYS A C 1
ATOM 2084 O O . LYS A 1 245 ? 2.606 5.620 23.614 1.00 58.16 245 LYS A O 1
ATOM 2089 N N . LYS A 1 246 ? 4.511 5.247 24.738 1.00 44.94 246 LYS A N 1
ATOM 2090 C CA . LYS A 1 246 ? 3.967 5.548 26.066 1.00 44.94 246 LYS A CA 1
ATOM 2091 C C . LYS A 1 246 ? 3.634 7.040 26.050 1.00 44.94 246 LYS A C 1
ATOM 2093 O O . LYS A 1 246 ? 4.548 7.831 25.835 1.00 44.94 246 LYS A O 1
ATOM 2098 N N . GLN A 1 247 ? 2.376 7.427 26.257 1.00 46.75 247 GLN A N 1
ATOM 2099 C CA . GLN A 1 247 ? 2.081 8.823 26.579 1.00 46.75 247 GLN A CA 1
ATOM 2100 C C . GLN A 1 247 ? 2.814 9.129 27.888 1.00 46.75 247 GLN A C 1
ATOM 2102 O O . GLN A 1 247 ? 2.421 8.671 28.964 1.00 46.75 247 GLN A O 1
ATOM 2107 N N . GLU A 1 248 ? 3.950 9.817 27.794 1.00 38.59 248 GLU A N 1
ATOM 2108 C CA . GLU A 1 248 ? 4.574 10.403 28.965 1.00 38.59 248 GLU A CA 1
ATOM 2109 C C . GLU A 1 248 ? 3.617 11.465 29.498 1.00 38.59 248 GLU A C 1
ATOM 2111 O O . GLU A 1 248 ? 3.018 12.227 28.743 1.00 38.59 248 GLU A O 1
ATOM 2116 N N . ARG A 1 249 ? 3.419 11.462 30.817 1.00 36.66 249 ARG A N 1
ATOM 2117 C CA . ARG A 1 249 ? 2.601 12.446 31.525 1.00 36.66 249 ARG A CA 1
ATOM 2118 C C . ARG A 1 249 ? 3.288 13.810 31.450 1.00 36.66 249 ARG A C 1
ATOM 2120 O O . ARG A 1 249 ? 3.881 14.246 32.431 1.00 36.66 249 ARG A O 1
ATOM 2127 N N . THR A 1 250 ? 3.241 14.487 30.315 1.00 33.00 250 THR A N 1
ATOM 2128 C CA . THR A 1 250 ? 3.674 15.877 30.218 1.00 33.00 250 THR A CA 1
ATOM 2129 C C . THR A 1 250 ? 2.464 16.769 30.435 1.00 33.00 250 THR A C 1
ATOM 2131 O O . THR A 1 250 ? 1.693 17.091 29.538 1.00 33.00 250 THR A O 1
ATOM 2134 N N . THR A 1 251 ? 2.278 17.155 31.696 1.00 34.31 251 THR A N 1
ATOM 2135 C CA . THR A 1 251 ? 1.488 18.328 32.064 1.00 34.31 251 THR A CA 1
ATOM 2136 C C . THR A 1 251 ? 2.183 19.569 31.512 1.00 34.31 251 THR A C 1
ATOM 2138 O O . THR A 1 251 ? 2.933 20.229 32.234 1.00 34.31 251 THR A O 1
ATOM 2141 N N . ASP A 1 252 ? 1.947 19.899 30.247 1.00 33.22 252 ASP A N 1
ATOM 2142 C CA . ASP A 1 252 ? 2.258 21.236 29.761 1.00 33.22 252 ASP A CA 1
ATOM 2143 C C . ASP A 1 252 ? 1.217 22.194 30.330 1.00 33.22 252 ASP A C 1
ATOM 2145 O O . ASP A 1 252 ? 0.078 22.292 29.871 1.00 33.22 252 ASP A O 1
ATOM 2149 N N . LYS A 1 253 ? 1.624 22.906 31.384 1.00 36.41 253 LYS A N 1
ATOM 2150 C CA . LYS A 1 253 ? 0.922 24.079 31.903 1.00 36.41 253 LYS A CA 1
ATOM 2151 C C . LYS A 1 253 ? 0.948 25.174 30.831 1.00 36.41 253 LYS A C 1
ATOM 2153 O O . LYS A 1 253 ? 1.752 26.102 30.905 1.00 36.41 253 LYS A O 1
ATOM 2158 N N . LYS A 1 254 ? 0.083 25.085 29.819 1.00 34.97 254 LYS A N 1
ATOM 2159 C CA . LYS A 1 254 ? -0.173 26.211 28.917 1.00 34.97 254 LYS A CA 1
ATOM 2160 C C . LYS A 1 254 ? -0.893 27.296 29.716 1.00 34.97 254 LYS A C 1
ATOM 2162 O O . LYS A 1 254 ? -2.070 27.190 30.039 1.00 34.97 254 LYS A O 1
ATOM 2167 N N . ASN A 1 255 ? -0.141 28.338 30.063 1.00 34.16 255 ASN A N 1
ATOM 2168 C CA . ASN A 1 255 ? -0.649 29.581 30.630 1.00 34.16 255 ASN A CA 1
ATOM 2169 C C . ASN A 1 255 ? -1.647 30.221 29.651 1.00 34.16 255 ASN A C 1
ATOM 2171 O O . ASN A 1 255 ? -1.244 30.911 28.715 1.00 34.16 255 ASN A O 1
ATOM 2175 N N . HIS A 1 256 ? -2.946 30.029 29.868 1.00 35.94 256 HIS A N 1
ATOM 2176 C CA . HIS A 1 256 ? -3.964 30.860 29.234 1.00 35.94 256 HIS A CA 1
ATOM 2177 C C . HIS A 1 256 ? -4.061 32.198 29.977 1.00 35.94 256 HIS A C 1
ATOM 2179 O O . HIS A 1 256 ? -4.615 32.297 31.068 1.00 35.94 256 HIS A O 1
ATOM 2185 N N . LYS A 1 257 ? -3.484 33.242 29.373 1.00 43.84 257 LYS A N 1
ATOM 2186 C CA . LYS A 1 257 ? -3.830 34.639 29.659 1.00 43.84 257 LYS A CA 1
ATOM 2187 C C . LYS A 1 257 ? -5.092 34.969 28.865 1.00 43.84 257 LYS A C 1
ATOM 2189 O O . LYS A 1 257 ? -4.981 35.156 27.659 1.00 43.84 257 LYS A O 1
ATOM 2194 N N . ILE A 1 258 ? -6.251 35.074 29.518 1.00 40.88 258 ILE A N 1
ATOM 2195 C CA . ILE A 1 258 ? -7.443 35.709 28.930 1.00 40.88 258 ILE A CA 1
ATOM 2196 C C . ILE A 1 258 ? -8.098 36.653 29.952 1.00 40.88 258 ILE A C 1
ATOM 2198 O O . ILE A 1 258 ? -8.009 36.463 31.163 1.00 40.88 258 ILE A O 1
ATOM 2202 N N . HIS A 1 259 ? -8.631 37.735 29.387 1.00 37.69 259 HIS A N 1
ATOM 2203 C CA . HIS A 1 259 ? -8.993 39.038 29.929 1.00 37.69 259 HIS A CA 1
ATOM 2204 C C . HIS A 1 259 ?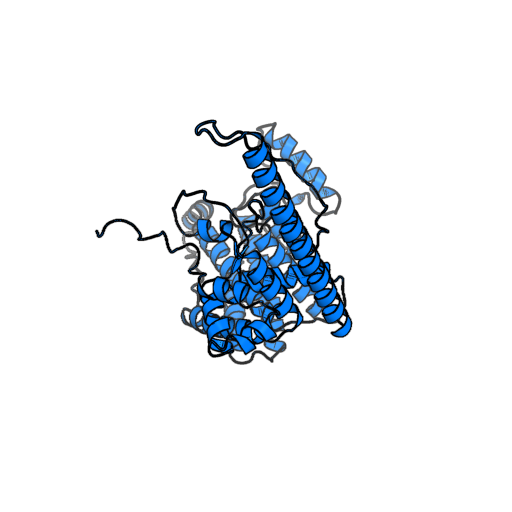 -9.968 39.081 31.115 1.00 37.69 259 HIS A C 1
ATOM 2206 O O . HIS A 1 259 ? -10.906 38.301 31.230 1.00 37.69 259 HIS A O 1
ATOM 2212 N N . ARG A 1 260 ? -9.760 40.115 31.944 1.00 42.97 260 ARG A N 1
ATOM 2213 C CA . ARG A 1 260 ? -10.693 40.622 32.954 1.00 42.97 260 ARG A CA 1
ATOM 2214 C C . ARG A 1 260 ? -11.853 41.365 32.285 1.00 42.97 260 ARG A C 1
ATOM 2216 O O . ARG A 1 260 ? -11.616 42.432 31.728 1.00 42.97 260 ARG A O 1
ATOM 2223 N N . SER A 1 261 ? -13.075 40.881 32.478 1.00 45.53 261 SER A N 1
ATOM 2224 C CA . SER A 1 261 ? -14.224 41.728 32.829 1.00 45.53 261 SER A CA 1
ATOM 2225 C C . SER A 1 261 ? -15.424 40.862 33.205 1.00 45.53 261 SER A C 1
ATOM 2227 O O . SER A 1 261 ? -16.019 40.253 32.323 1.00 45.53 261 SER A O 1
ATOM 2229 N N . LEU A 1 262 ? -15.745 40.822 34.502 1.00 37.97 262 LEU A N 1
ATOM 2230 C CA . LEU A 1 262 ? -17.082 40.951 35.110 1.00 37.97 262 LEU A CA 1
ATOM 2231 C C . LEU A 1 262 ? -16.998 40.569 36.599 1.00 37.97 262 LEU A C 1
ATOM 2233 O O . LEU A 1 262 ? -16.284 39.636 36.964 1.00 37.97 262 LEU A O 1
ATOM 2237 N N . ASP A 1 263 ? -17.691 41.343 37.435 1.00 42.59 263 ASP A N 1
ATOM 2238 C CA . ASP A 1 263 ? -17.697 41.297 38.903 1.00 42.59 263 ASP A CA 1
ATOM 2239 C C . ASP A 1 263 ? -18.310 40.001 39.466 1.00 42.59 263 ASP A C 1
ATOM 2241 O O . ASP A 1 263 ? -19.408 39.995 40.017 1.00 42.59 263 ASP A O 1
ATOM 2245 N N . TYR A 1 264 ? -17.573 38.898 39.357 1.00 41.28 264 TYR A N 1
ATOM 2246 C CA . TYR A 1 264 ? -17.736 37.726 40.211 1.00 41.28 264 TYR A CA 1
ATOM 2247 C C . TYR A 1 264 ? -16.490 37.539 41.077 1.00 41.28 264 TYR A C 1
ATOM 2249 O O . TYR A 1 264 ? -15.360 37.817 40.669 1.00 41.28 264 TYR A O 1
ATOM 2257 N N . ILE A 1 265 ? -16.733 37.111 42.312 1.00 51.34 265 ILE A N 1
ATOM 2258 C CA . ILE A 1 265 ? -15.779 36.976 43.411 1.00 51.34 265 ILE A CA 1
ATOM 2259 C C . ILE A 1 265 ? -14.554 36.183 42.931 1.00 51.34 265 ILE A C 1
ATOM 2261 O O . ILE A 1 265 ? -14.655 35.020 42.554 1.00 51.34 265 ILE A O 1
ATOM 2265 N N . GLU A 1 266 ? -13.375 36.811 42.945 1.00 53.62 266 GLU A N 1
ATOM 2266 C CA . GLU A 1 266 ? -12.114 36.260 42.411 1.00 53.62 266 GLU A CA 1
ATOM 2267 C C . GLU A 1 266 ? -11.769 34.856 42.959 1.00 53.62 266 GLU A C 1
ATOM 2269 O O . GLU A 1 266 ? -11.061 34.085 42.310 1.00 53.62 266 GLU A O 1
ATOM 2274 N N . LEU A 1 267 ? -12.274 34.521 44.151 1.00 57.56 267 LEU A N 1
ATOM 2275 C CA . LEU A 1 267 ? -12.167 33.195 44.760 1.00 57.56 267 LEU A CA 1
ATOM 2276 C C . LEU A 1 267 ? -13.037 32.138 44.061 1.00 57.56 267 LEU A C 1
ATOM 2278 O O . LEU A 1 267 ? -12.514 31.080 43.727 1.00 57.56 267 LEU A O 1
ATOM 2282 N N . GLU A 1 268 ? -14.307 32.434 43.780 1.00 56.84 268 GLU A N 1
ATOM 2283 C CA . GLU A 1 268 ? -15.244 31.502 43.131 1.00 56.84 268 GLU A CA 1
ATOM 2284 C C . GLU A 1 268 ? -14.794 31.181 41.699 1.00 56.84 268 GLU A C 1
ATOM 2286 O O . GLU A 1 268 ? -14.822 30.031 41.271 1.00 56.84 268 GLU A O 1
ATOM 2291 N N . TYR A 1 269 ? -14.267 32.175 40.975 1.00 60.66 269 TYR A N 1
ATOM 2292 C CA . TYR A 1 269 ? -13.693 31.956 39.644 1.00 60.66 269 TYR A CA 1
ATOM 2293 C C . TYR A 1 269 ? -12.414 31.100 39.682 1.00 60.66 269 TYR A C 1
ATOM 2295 O O . TYR A 1 269 ? -12.190 30.271 38.800 1.00 60.66 269 TYR A O 1
ATOM 2303 N N . LYS A 1 270 ? -11.566 31.263 40.709 1.00 67.38 270 LYS A N 1
ATOM 2304 C CA . LYS A 1 270 ? -10.368 30.424 40.902 1.00 67.38 270 LYS A CA 1
ATOM 2305 C C . LYS A 1 270 ? -10.727 28.984 41.262 1.00 67.38 270 LYS A C 1
ATOM 2307 O O . LYS A 1 270 ? -10.054 28.075 40.779 1.00 67.38 270 LYS A O 1
ATOM 2312 N N . GLU A 1 271 ? -11.753 28.776 42.083 1.00 72.69 271 GLU A N 1
ATOM 2313 C CA . GLU A 1 271 ? -12.272 27.443 42.409 1.00 72.69 271 GLU A CA 1
ATOM 2314 C C . GLU A 1 271 ? -12.880 26.773 41.175 1.00 72.69 271 GLU A C 1
ATOM 2316 O O . GLU A 1 271 ? -12.469 25.668 40.832 1.00 72.69 271 GLU A O 1
ATOM 2321 N N . TYR A 1 272 ? -13.718 27.487 40.421 1.00 66.44 272 TYR A N 1
ATOM 2322 C CA . TYR A 1 272 ? -14.294 27.006 39.162 1.00 66.44 272 TYR A CA 1
ATOM 2323 C C . TYR A 1 272 ? -13.226 26.627 38.119 1.00 66.44 272 TYR A C 1
ATOM 2325 O O . TYR A 1 272 ? -13.281 25.559 37.511 1.00 66.44 272 TYR A O 1
ATOM 2333 N N . LEU A 1 273 ? -12.188 27.455 37.939 1.00 67.69 273 LEU A N 1
ATOM 2334 C CA . LEU A 1 273 ? -11.066 27.123 37.051 1.00 67.69 273 LEU A CA 1
ATOM 2335 C C . LEU A 1 273 ? -10.296 25.882 37.515 1.00 67.69 273 LEU A C 1
ATOM 2337 O O . LEU A 1 273 ? -9.821 25.107 36.682 1.00 67.69 273 LEU A O 1
ATOM 2341 N N . LYS A 1 274 ? -10.148 25.698 38.829 1.00 76.25 274 LYS A N 1
ATOM 2342 C CA . LYS A 1 274 ? -9.483 24.526 39.398 1.00 76.25 274 LYS A CA 1
ATOM 2343 C C . LYS A 1 274 ? -10.315 23.263 39.171 1.00 76.25 274 LYS A C 1
ATOM 2345 O O . LYS A 1 274 ? -9.745 22.248 38.785 1.00 76.25 274 LYS A O 1
ATOM 2350 N N . GLU A 1 275 ? -11.635 23.340 39.323 1.00 76.62 275 GLU A N 1
ATOM 2351 C CA . GLU A 1 275 ? -12.557 22.242 39.016 1.00 76.62 275 GLU A CA 1
ATOM 2352 C C . GLU A 1 275 ? -12.504 21.852 37.535 1.00 76.62 275 GLU A C 1
ATOM 2354 O O . GLU A 1 275 ? -12.335 20.673 37.229 1.00 76.62 275 GLU A O 1
ATOM 2359 N N . ILE A 1 276 ? -12.527 22.826 36.614 1.00 71.25 276 ILE A N 1
ATOM 2360 C CA . ILE A 1 276 ? -12.360 22.567 35.172 1.00 71.25 276 ILE A CA 1
ATOM 2361 C C . ILE A 1 276 ? -11.024 21.868 34.890 1.00 71.25 276 ILE A C 1
ATOM 2363 O O . ILE A 1 276 ? -10.975 20.902 34.129 1.00 71.25 276 ILE A O 1
ATOM 2367 N N . GLN A 1 277 ? -9.929 22.332 35.499 1.00 72.44 277 GLN A N 1
ATOM 2368 C CA . GLN A 1 277 ? -8.610 21.726 35.307 1.00 72.44 277 GLN A CA 1
ATOM 2369 C C . GLN A 1 277 ? -8.530 20.307 35.880 1.00 72.44 277 GLN A C 1
ATOM 2371 O O . GLN A 1 277 ? -7.939 19.427 35.254 1.00 72.44 277 GLN A O 1
ATOM 2376 N N . GLU A 1 278 ? -9.113 20.067 37.055 1.00 78.88 278 GLU A N 1
ATOM 2377 C CA . GLU A 1 278 ? -9.158 18.742 37.677 1.00 78.88 278 GLU A CA 1
ATOM 2378 C C . GLU A 1 278 ? -10.025 17.768 36.871 1.00 78.88 278 GLU A C 1
ATOM 2380 O O . GLU A 1 278 ? -9.653 16.602 36.722 1.00 78.88 278 GLU A O 1
ATOM 2385 N N . GLN A 1 279 ? -11.139 18.241 36.311 1.00 72.25 279 GLN A N 1
ATOM 2386 C CA . GLN A 1 279 ? -12.013 17.458 35.442 1.00 72.25 279 GLN A CA 1
ATOM 2387 C C . GLN A 1 279 ? -11.313 17.097 34.127 1.00 72.25 279 GLN A C 1
ATOM 2389 O O . GLN A 1 279 ? -11.199 15.914 33.805 1.00 72.25 279 GLN A O 1
ATOM 2394 N N . ALA A 1 280 ? -10.721 18.081 33.445 1.00 69.56 280 ALA A N 1
ATOM 2395 C CA . ALA A 1 280 ? -9.942 17.852 32.229 1.00 69.56 280 ALA A CA 1
ATOM 2396 C C . ALA A 1 280 ? -8.766 16.889 32.475 1.00 69.56 280 ALA A C 1
ATOM 2398 O O . ALA A 1 280 ? -8.473 16.018 31.657 1.00 69.56 280 ALA A O 1
ATOM 2399 N N . LEU A 1 281 ? -8.097 16.994 33.630 1.00 72.81 281 LEU A N 1
ATOM 2400 C CA . LEU A 1 281 ? -7.013 16.083 33.992 1.00 72.81 281 LEU A CA 1
ATOM 2401 C C . LEU A 1 281 ? -7.512 14.648 34.209 1.00 72.81 281 LEU A C 1
ATOM 2403 O O . LEU A 1 281 ? -6.837 13.709 33.784 1.00 72.81 281 LEU A O 1
ATOM 2407 N N . LYS A 1 282 ? -8.670 14.463 34.856 1.00 76.44 282 LYS A N 1
ATOM 2408 C CA . LYS A 1 282 ? -9.291 13.140 35.031 1.00 76.44 282 LYS A CA 1
ATOM 2409 C C . LYS A 1 282 ? -9.662 12.520 33.685 1.00 76.44 282 LYS A C 1
ATOM 2411 O O . LYS A 1 282 ? -9.309 11.368 33.455 1.00 76.44 282 LYS A O 1
ATOM 2416 N N . GLU A 1 283 ? -10.267 13.290 32.785 1.00 70.88 283 GLU A N 1
ATOM 2417 C CA . GLU A 1 283 ? -10.612 12.845 31.427 1.00 70.88 283 GLU A CA 1
ATOM 2418 C C . GLU A 1 283 ? -9.364 12.432 30.629 1.00 70.88 283 GLU A C 1
ATOM 2420 O O . GLU A 1 283 ? -9.331 11.365 30.013 1.00 70.88 283 GLU A O 1
ATOM 2425 N N . ILE A 1 284 ? -8.282 13.219 30.704 1.00 69.25 284 ILE A N 1
ATOM 2426 C CA . ILE A 1 284 ? -6.995 12.877 30.077 1.00 69.25 284 ILE A CA 1
ATOM 2427 C C . ILE A 1 284 ? -6.430 11.571 30.651 1.00 69.25 284 ILE A C 1
ATOM 2429 O O . ILE A 1 284 ? -5.952 10.725 29.893 1.00 69.25 284 ILE A O 1
ATOM 2433 N N . GLN A 1 285 ? -6.470 11.394 31.975 1.00 72.56 285 GLN A N 1
ATOM 2434 C CA . GLN A 1 285 ? -5.947 10.200 32.645 1.00 72.56 285 GLN A CA 1
ATOM 2435 C C . GLN A 1 285 ? -6.757 8.944 32.321 1.00 72.56 285 GLN A C 1
ATOM 2437 O O . GLN A 1 285 ? -6.170 7.890 32.068 1.00 72.56 285 GLN A O 1
ATOM 2442 N N . GLU A 1 286 ? -8.083 9.048 32.326 1.00 76.25 286 GLU A N 1
ATOM 2443 C CA . GLU A 1 286 ? -8.973 7.946 31.977 1.00 76.25 286 GLU A CA 1
ATOM 2444 C C . GLU A 1 286 ? -8.767 7.525 30.522 1.00 76.25 286 GLU A C 1
ATOM 2446 O O . GLU A 1 286 ? -8.617 6.337 30.231 1.00 76.25 286 GLU A O 1
ATOM 2451 N N . GLN A 1 287 ? -8.631 8.493 29.616 1.00 69.00 287 GLN A N 1
ATOM 2452 C CA . GLN A 1 287 ? -8.377 8.198 28.215 1.00 69.00 287 GLN A CA 1
ATOM 2453 C C . GLN A 1 287 ? -6.993 7.580 27.981 1.00 69.00 287 GLN A C 1
ATOM 2455 O O . GLN A 1 287 ? -6.870 6.616 27.228 1.00 69.00 287 GLN A O 1
ATOM 2460 N N . ALA A 1 288 ? -5.949 8.082 28.647 1.00 70.50 288 ALA A N 1
ATOM 2461 C CA . ALA A 1 288 ? -4.610 7.497 28.560 1.00 70.50 288 ALA A CA 1
ATOM 2462 C C . ALA A 1 288 ? -4.593 6.040 29.051 1.00 70.50 288 ALA A C 1
ATOM 2464 O O . ALA A 1 288 ? -3.859 5.210 28.515 1.00 70.50 288 ALA A O 1
ATOM 2465 N N . ARG A 1 289 ? -5.420 5.711 30.051 1.00 76.06 289 ARG A N 1
ATOM 2466 C CA . ARG A 1 289 ? -5.594 4.335 30.521 1.00 76.06 289 ARG A CA 1
ATOM 2467 C C . ARG A 1 289 ? -6.266 3.458 29.461 1.00 76.06 289 ARG A C 1
ATOM 2469 O O . ARG A 1 289 ? -5.727 2.399 29.162 1.00 76.06 289 ARG A O 1
ATOM 2476 N N . LYS A 1 290 ? -7.358 3.923 28.841 1.00 75.38 290 LYS A N 1
ATOM 2477 C CA . LYS A 1 290 ? -8.025 3.210 27.732 1.00 75.38 290 LYS A CA 1
ATOM 2478 C C . LYS A 1 290 ? -7.077 2.948 26.555 1.00 75.38 290 LYS A C 1
ATOM 2480 O O . LYS A 1 290 ? -7.067 1.849 26.007 1.00 75.38 290 LYS A O 1
ATOM 2485 N N . ASP A 1 291 ? -6.245 3.931 26.200 1.00 72.88 291 ASP A N 1
ATOM 2486 C CA . ASP A 1 291 ? -5.241 3.789 25.137 1.00 72.88 291 ASP A CA 1
ATOM 2487 C C . ASP A 1 291 ? -4.220 2.674 25.456 1.00 72.88 291 ASP A C 1
ATOM 2489 O O . ASP A 1 291 ? -3.848 1.894 24.577 1.00 72.88 291 ASP A O 1
ATOM 2493 N N . ILE A 1 292 ? -3.763 2.594 26.714 1.00 76.94 292 ILE A N 1
ATOM 2494 C CA . ILE A 1 292 ? -2.832 1.554 27.181 1.00 76.94 292 ILE A CA 1
ATOM 2495 C C . ILE A 1 292 ? -3.502 0.179 27.148 1.00 76.94 292 ILE A C 1
ATOM 2497 O O . ILE A 1 292 ? -2.926 -0.754 26.588 1.00 76.94 292 ILE A O 1
ATOM 2501 N N . ASP A 1 293 ? -4.713 0.069 27.695 1.00 80.75 293 ASP A N 1
ATOM 2502 C CA . ASP A 1 293 ? -5.443 -1.198 27.785 1.00 80.75 293 ASP A CA 1
ATOM 2503 C C . ASP A 1 293 ? -5.691 -1.784 26.380 1.00 80.75 293 ASP A C 1
ATOM 2505 O O . ASP A 1 293 ? -5.404 -2.957 26.134 1.00 80.75 293 ASP A O 1
ATOM 2509 N N . ARG A 1 294 ? -6.093 -0.954 25.406 1.00 77.25 294 ARG A N 1
ATOM 2510 C CA . ARG A 1 294 ? -6.246 -1.383 24.004 1.00 77.25 294 ARG A CA 1
ATOM 2511 C C . ARG A 1 294 ? -4.940 -1.779 23.336 1.00 77.25 294 ARG A C 1
ATOM 2513 O O . ARG A 1 294 ? -4.903 -2.728 22.555 1.00 77.25 294 ARG A O 1
ATOM 2520 N N . LYS A 1 295 ? -3.842 -1.078 23.619 1.00 77.81 295 LYS A N 1
ATOM 2521 C CA . LYS A 1 295 ? -2.527 -1.467 23.096 1.00 77.81 295 LYS A CA 1
ATOM 2522 C C . LYS A 1 295 ? -2.120 -2.851 23.600 1.00 77.81 295 LYS A C 1
ATOM 2524 O O . LYS A 1 295 ? -1.605 -3.661 22.822 1.00 77.81 295 LYS A O 1
ATOM 2529 N N . ASP A 1 296 ? -2.348 -3.121 24.878 1.00 82.50 296 ASP A N 1
ATOM 2530 C CA . ASP A 1 296 ? -2.055 -4.419 25.474 1.00 82.50 296 ASP A CA 1
ATOM 2531 C C . ASP A 1 296 ? -2.976 -5.512 24.903 1.00 82.50 296 ASP A C 1
ATOM 2533 O O . ASP A 1 296 ? -2.490 -6.594 24.562 1.00 82.50 296 ASP A O 1
ATOM 2537 N N . GLU A 1 297 ? -4.256 -5.204 24.671 1.00 82.75 297 GLU A N 1
ATOM 2538 C CA . GLU A 1 297 ? -5.223 -6.065 23.971 1.00 82.75 297 GLU A CA 1
ATOM 2539 C C . GLU A 1 297 ? -4.759 -6.394 22.536 1.00 82.75 297 GLU A C 1
ATOM 2541 O O . GLU A 1 297 ? -4.696 -7.565 22.152 1.00 82.75 297 GLU A O 1
ATOM 2546 N N . MET A 1 298 ? -4.338 -5.394 21.749 1.00 82.25 298 MET A N 1
ATOM 2547 C CA . MET A 1 298 ? -3.782 -5.592 20.401 1.00 82.25 298 MET A CA 1
ATOM 2548 C C . MET A 1 298 ? -2.556 -6.502 20.418 1.00 82.25 298 MET A C 1
ATOM 2550 O O . MET A 1 298 ? -2.434 -7.417 19.598 1.00 82.25 298 MET A O 1
ATOM 2554 N N . LYS A 1 299 ? -1.630 -6.258 21.351 1.00 84.56 299 LYS A N 1
ATOM 2555 C CA . LYS A 1 299 ? -0.399 -7.041 21.479 1.00 84.56 299 LYS A CA 1
ATOM 2556 C C . LYS A 1 299 ? -0.696 -8.477 21.906 1.00 84.56 299 LYS A C 1
ATOM 2558 O O . LYS A 1 299 ? -0.072 -9.409 21.398 1.00 84.56 299 LYS A O 1
ATOM 2563 N N . LYS A 1 300 ? -1.669 -8.667 22.798 1.00 86.50 300 LYS A N 1
ATOM 2564 C CA . LYS A 1 300 ? -2.176 -9.981 23.198 1.00 86.50 300 LYS A CA 1
ATOM 2565 C C . LYS A 1 300 ? -2.769 -10.723 21.999 1.00 86.50 300 LYS A C 1
ATOM 2567 O O . LYS A 1 300 ? -2.284 -11.809 21.689 1.00 86.50 300 LYS A O 1
ATOM 2572 N N . LYS A 1 301 ? -3.698 -10.109 21.255 1.00 84.12 301 LYS A N 1
ATOM 2573 C CA . LYS A 1 301 ? -4.299 -10.684 20.034 1.00 84.12 301 LYS A CA 1
ATOM 2574 C C . LYS A 1 301 ? -3.247 -11.020 18.971 1.00 84.12 301 LYS A C 1
ATOM 2576 O O . LYS A 1 301 ? -3.324 -12.064 18.328 1.00 84.12 301 LYS A O 1
ATOM 2581 N N . TYR A 1 302 ? -2.224 -10.178 18.809 1.00 84.25 302 TYR A N 1
ATOM 2582 C CA . TYR A 1 302 ? -1.095 -10.443 17.911 1.00 84.25 302 TYR A CA 1
ATOM 2583 C C . TYR A 1 302 ? -0.313 -11.706 18.299 1.00 84.25 302 TYR A C 1
ATOM 2585 O O . TYR A 1 302 ? -0.014 -12.537 17.436 1.00 84.25 302 TYR A O 1
ATOM 2593 N N . ASN A 1 303 ? -0.010 -11.865 19.590 1.00 84.12 303 ASN A N 1
ATOM 2594 C CA . ASN A 1 303 ? 0.698 -13.036 20.106 1.00 84.12 303 ASN A CA 1
ATOM 2595 C C . ASN A 1 303 ? -0.159 -14.308 20.003 1.00 84.12 303 ASN A C 1
ATOM 2597 O O . ASN A 1 303 ? 0.345 -15.352 19.590 1.00 84.12 303 ASN A O 1
ATOM 2601 N N . GLU A 1 304 ? -1.451 -14.217 20.325 1.00 86.44 304 GLU A N 1
ATOM 2602 C CA . GLU A 1 304 ? -2.416 -15.323 20.225 1.00 86.44 304 GLU A CA 1
ATOM 2603 C C . GLU A 1 304 ? -2.611 -15.794 18.779 1.00 86.44 304 GLU A C 1
ATOM 2605 O O . GLU A 1 304 ? -2.712 -16.992 18.522 1.00 86.44 304 GLU A O 1
ATOM 2610 N N . ALA A 1 305 ? -2.566 -14.873 17.812 1.00 81.19 305 ALA A N 1
ATOM 2611 C CA . ALA A 1 305 ? -2.623 -15.189 16.386 1.00 81.19 305 ALA A CA 1
ATOM 2612 C C . ALA A 1 305 ? -1.356 -15.896 15.852 1.00 81.19 305 ALA A C 1
ATOM 2614 O O . ALA A 1 305 ? -1.270 -16.187 14.656 1.00 81.19 305 ALA A O 1
ATOM 2615 N N . GLY A 1 306 ? -0.344 -16.140 16.697 1.00 77.50 306 GLY A N 1
ATOM 2616 C CA . GLY A 1 306 ? 0.891 -16.829 16.317 1.00 77.50 306 GLY A CA 1
ATOM 2617 C C . GLY A 1 306 ? 1.699 -16.098 15.237 1.00 77.50 306 GLY A C 1
ATOM 2618 O O . GLY A 1 306 ? 2.466 -16.728 14.498 1.00 77.50 306 GLY A O 1
ATOM 2619 N N . LYS A 1 307 ? 1.514 -14.776 15.093 1.00 76.38 307 LYS A N 1
ATOM 2620 C CA . LYS A 1 307 ? 2.217 -13.973 14.084 1.00 76.38 307 LYS A CA 1
ATOM 2621 C C . LYS A 1 307 ? 3.714 -13.907 14.434 1.00 76.38 307 LYS A C 1
ATOM 2623 O O . LYS A 1 307 ? 4.103 -13.692 15.577 1.00 76.38 307 LYS A O 1
ATOM 2628 N N . LYS A 1 308 ? 4.578 -14.129 13.434 1.00 72.69 308 LYS A N 1
ATOM 2629 C CA . LYS A 1 308 ? 6.044 -14.049 13.577 1.00 72.69 308 LYS A CA 1
ATOM 2630 C C . LYS A 1 308 ? 6.533 -12.636 13.248 1.00 72.69 308 LYS A C 1
ATOM 2632 O O . LYS A 1 308 ? 6.136 -12.087 12.223 1.00 72.69 308 LYS A O 1
ATOM 2637 N N . GLY A 1 309 ? 7.449 -12.105 14.059 1.00 76.19 309 GLY A N 1
ATOM 2638 C CA . GLY A 1 309 ? 8.054 -10.776 13.883 1.00 76.19 309 GLY A CA 1
ATOM 2639 C C . GLY A 1 309 ? 7.775 -9.844 15.062 1.00 76.19 309 GLY A C 1
ATOM 2640 O O . GLY A 1 309 ? 7.059 -10.224 15.992 1.00 76.19 309 GLY A O 1
ATOM 2641 N N . LYS A 1 310 ? 8.342 -8.634 15.028 1.00 81.44 310 LYS A N 1
ATOM 2642 C CA . LYS A 1 310 ? 8.061 -7.604 16.036 1.00 81.44 310 LYS A CA 1
ATOM 2643 C C . LYS A 1 310 ? 6.643 -7.059 15.838 1.00 81.44 310 LYS A C 1
ATOM 2645 O O . LYS A 1 310 ? 6.187 -6.915 14.704 1.00 81.44 310 LYS A O 1
ATOM 2650 N N . PHE A 1 311 ? 5.950 -6.776 16.939 1.00 80.19 311 PHE A N 1
ATOM 2651 C CA . PHE A 1 311 ? 4.586 -6.236 16.919 1.00 80.19 311 PHE A CA 1
ATOM 2652 C C . PHE A 1 311 ? 4.545 -4.873 16.219 1.00 80.19 311 PHE A C 1
ATOM 2654 O O . PHE A 1 311 ? 3.649 -4.590 15.431 1.00 80.19 311 PHE A O 1
ATOM 2661 N N . GLU A 1 312 ? 5.575 -4.070 16.446 1.00 77.75 312 GLU A N 1
ATOM 2662 C CA . GLU A 1 312 ? 5.767 -2.746 15.872 1.00 77.75 312 GLU A CA 1
ATOM 2663 C C . GLU A 1 312 ? 5.811 -2.801 14.333 1.00 77.75 312 GLU A C 1
ATOM 2665 O O . GLU A 1 312 ? 5.081 -2.068 13.668 1.00 77.75 312 GLU A O 1
ATOM 2670 N N . ASP A 1 313 ? 6.558 -3.754 13.761 1.00 73.88 313 ASP A N 1
ATOM 2671 C CA . ASP A 1 313 ? 6.626 -3.965 12.305 1.00 73.88 313 ASP A CA 1
ATOM 2672 C C . ASP A 1 313 ? 5.268 -4.388 11.721 1.00 73.88 313 ASP A C 1
ATOM 2674 O O . ASP A 1 313 ? 4.974 -4.167 10.544 1.00 73.88 313 ASP A O 1
ATOM 2678 N N . PHE A 1 314 ? 4.438 -5.076 12.508 1.00 81.00 314 PHE A N 1
ATOM 2679 C CA . PHE A 1 314 ? 3.079 -5.422 12.103 1.00 81.00 314 PHE A CA 1
ATOM 2680 C C . PHE A 1 314 ? 2.160 -4.197 12.111 1.00 81.00 314 PHE A C 1
ATOM 2682 O O . PHE A 1 314 ? 1.463 -3.985 11.123 1.00 81.00 314 PHE A O 1
ATOM 2689 N N . VAL A 1 315 ? 2.188 -3.388 13.174 1.00 76.69 315 VAL A N 1
ATOM 2690 C CA . VAL A 1 315 ? 1.353 -2.182 13.303 1.00 76.69 315 VAL A CA 1
ATOM 2691 C C . VAL A 1 315 ? 1.601 -1.230 12.138 1.00 76.69 315 VAL A C 1
ATOM 2693 O O . VAL A 1 315 ? 0.656 -0.811 11.479 1.00 76.69 315 VAL A O 1
ATOM 2696 N N . VAL A 1 316 ? 2.865 -0.973 11.807 1.00 72.38 316 VAL A N 1
ATOM 2697 C CA . VAL A 1 316 ? 3.229 -0.143 10.651 1.00 72.38 316 VAL A CA 1
ATOM 2698 C C . VAL A 1 316 ? 2.654 -0.697 9.360 1.00 72.38 316 VAL A C 1
ATOM 2700 O O . VAL A 1 316 ? 2.033 0.038 8.597 1.00 72.38 316 VAL A O 1
ATOM 2703 N N . ARG A 1 317 ? 2.851 -1.993 9.097 1.00 74.31 317 ARG A N 1
ATOM 2704 C CA . ARG A 1 317 ? 2.315 -2.616 7.883 1.00 74.31 317 ARG A CA 1
ATOM 2705 C C . ARG A 1 317 ? 0.798 -2.498 7.828 1.00 74.31 317 ARG A C 1
ATOM 2707 O O . ARG A 1 317 ? 0.270 -2.204 6.768 1.00 74.31 317 ARG A O 1
ATOM 2714 N N . ALA A 1 318 ? 0.110 -2.683 8.950 1.00 79.06 318 ALA A N 1
ATOM 2715 C CA . ALA A 1 318 ? -1.336 -2.527 9.027 1.00 79.06 318 ALA A CA 1
ATOM 2716 C C . ALA A 1 318 ? -1.780 -1.087 8.723 1.00 79.06 318 ALA A C 1
ATOM 2718 O O . ALA A 1 318 ? -2.690 -0.899 7.927 1.00 79.06 318 ALA A O 1
ATOM 2719 N N . ILE A 1 319 ? -1.109 -0.075 9.279 1.00 76.00 319 ILE A N 1
ATOM 2720 C CA . ILE A 1 319 ? -1.391 1.344 8.992 1.00 76.00 319 ILE A CA 1
ATOM 2721 C C . ILE A 1 319 ? -1.183 1.644 7.513 1.00 76.00 319 ILE A C 1
ATOM 2723 O O . ILE A 1 319 ? -2.039 2.248 6.874 1.00 76.00 319 ILE A O 1
ATOM 2727 N N . PHE A 1 320 ? -0.062 1.183 6.961 1.00 72.44 320 PHE A N 1
ATOM 2728 C CA . PHE A 1 320 ? 0.242 1.344 5.549 1.00 72.44 320 PHE A CA 1
ATOM 2729 C C . PHE A 1 320 ? -0.842 0.711 4.678 1.00 72.44 320 PHE A C 1
ATOM 2731 O O . PHE A 1 320 ? -1.330 1.327 3.740 1.00 72.44 320 PHE A O 1
ATOM 2738 N N . MET A 1 321 ? -1.280 -0.494 5.038 1.00 75.56 321 MET A N 1
ATOM 2739 C CA . MET A 1 321 ? -2.360 -1.173 4.339 1.00 75.56 321 MET A CA 1
ATOM 2740 C C . MET A 1 321 ? -3.681 -0.405 4.402 1.00 75.56 321 MET A C 1
ATOM 2742 O O . MET A 1 321 ? -4.368 -0.299 3.390 1.00 75.56 321 MET A O 1
ATOM 2746 N N . LEU A 1 322 ? -4.026 0.147 5.567 1.00 77.81 322 LEU A N 1
ATOM 2747 C CA . LEU A 1 322 ? -5.214 0.980 5.723 1.00 77.81 322 LEU A CA 1
ATOM 2748 C C . LEU A 1 322 ? -5.124 2.245 4.858 1.00 77.81 322 LEU A C 1
ATOM 2750 O O . LEU A 1 322 ? -6.110 2.588 4.214 1.00 77.81 322 LEU A O 1
ATOM 2754 N N . LEU A 1 323 ? -3.954 2.883 4.773 1.00 74.62 323 LEU A N 1
ATOM 2755 C CA . LEU A 1 323 ? -3.721 4.032 3.890 1.00 74.62 323 LEU A CA 1
ATOM 2756 C C . LEU A 1 323 ? -3.872 3.664 2.412 1.00 74.62 323 LEU A C 1
ATOM 2758 O O . LEU A 1 323 ? -4.585 4.346 1.689 1.00 74.62 323 LEU A O 1
ATOM 2762 N N . GLU A 1 324 ? -3.236 2.582 1.954 1.00 72.50 324 GLU A N 1
ATOM 2763 C CA . GLU A 1 324 ? -3.305 2.180 0.539 1.00 72.50 324 GLU A CA 1
ATOM 2764 C C . GLU A 1 324 ? -4.680 1.681 0.123 1.00 72.50 324 GLU A C 1
ATOM 2766 O O . GLU A 1 324 ? -5.038 1.755 -1.047 1.00 72.50 324 GLU A O 1
ATOM 2771 N N . SER A 1 325 ? -5.461 1.174 1.073 1.00 70.44 325 SER A N 1
ATOM 2772 C CA . SER A 1 325 ? -6.856 0.861 0.806 1.00 70.44 325 SER A CA 1
ATOM 2773 C C . SER A 1 325 ? -7.745 2.101 0.780 1.00 70.44 325 SER A C 1
ATOM 2775 O O . SER A 1 325 ? -8.920 1.937 0.516 1.00 70.44 325 SER A O 1
ATOM 2777 N N . ASP A 1 326 ? -7.265 3.316 1.062 1.00 69.94 326 ASP A N 1
ATOM 2778 C CA . ASP A 1 326 ? -8.124 4.494 1.276 1.00 69.94 326 ASP A CA 1
ATOM 2779 C C . ASP A 1 326 ? -9.123 4.263 2.431 1.00 69.94 326 ASP A C 1
ATOM 2781 O O . ASP A 1 326 ? -10.314 4.587 2.370 1.00 69.94 326 ASP A O 1
ATOM 2785 N N . PHE A 1 327 ? -8.651 3.588 3.485 1.00 73.06 327 PHE A N 1
ATOM 2786 C CA . PHE A 1 327 ? -9.410 3.390 4.719 1.00 73.06 327 PHE A CA 1
ATOM 2787 C C . PHE A 1 327 ? -9.262 4.563 5.665 1.00 73.06 327 PHE A C 1
ATOM 2789 O O . PHE A 1 327 ? -10.221 5.033 6.281 1.00 73.06 327 PHE A O 1
ATOM 2796 N N . ILE A 1 328 ? -8.024 5.022 5.758 1.00 68.94 328 ILE A N 1
ATOM 2797 C CA . ILE A 1 328 ? -7.630 6.211 6.486 1.00 68.94 328 ILE A CA 1
ATOM 2798 C C . ILE A 1 328 ? -6.886 7.114 5.516 1.00 68.94 328 ILE A C 1
ATOM 2800 O O . ILE A 1 328 ? -6.225 6.623 4.603 1.00 68.94 328 ILE A O 1
ATOM 2804 N N . TYR A 1 329 ? -6.960 8.418 5.731 1.00 62.59 329 TYR A N 1
ATOM 2805 C CA . TYR A 1 329 ? -6.160 9.392 5.003 1.00 62.59 329 TYR A CA 1
ATOM 2806 C C . TYR A 1 329 ? -5.377 10.267 5.980 1.00 62.59 329 TYR A C 1
ATOM 2808 O O . TYR A 1 329 ? -5.694 10.359 7.167 1.00 62.59 329 TYR A O 1
ATOM 2816 N N . SER A 1 330 ? -4.340 10.920 5.461 1.00 56.12 330 SER A N 1
ATOM 2817 C CA . SER A 1 330 ? -3.716 12.080 6.100 1.00 56.12 330 SER A CA 1
ATOM 2818 C C . SER A 1 330 ? -3.916 13.290 5.203 1.00 56.12 330 SER A C 1
ATOM 2820 O O . SER A 1 330 ? -3.818 13.170 3.981 1.00 56.12 330 SER A O 1
ATOM 2822 N N . ARG A 1 331 ? -4.173 14.463 5.787 1.00 50.12 331 ARG A N 1
ATOM 2823 C CA . ARG A 1 331 ? -4.402 15.714 5.041 1.00 50.12 331 ARG A CA 1
ATOM 2824 C C . ARG A 1 331 ? -3.246 16.104 4.100 1.00 50.12 331 ARG A C 1
ATOM 2826 O O . ARG A 1 331 ? -3.511 16.715 3.071 1.00 50.12 331 ARG A O 1
ATOM 2833 N N . THR A 1 332 ? -2.001 15.678 4.359 1.00 44.47 332 THR A N 1
ATOM 2834 C CA . THR A 1 332 ? -0.867 15.899 3.430 1.00 44.47 332 THR A CA 1
ATOM 2835 C C . THR A 1 332 ? -0.987 15.126 2.111 1.00 44.47 332 THR A C 1
ATOM 2837 O O . THR A 1 332 ? -0.340 15.485 1.133 1.00 44.47 332 THR A O 1
ATOM 2840 N N . TYR A 1 333 ? -1.806 14.071 2.060 1.00 42.31 333 TYR A N 1
ATOM 2841 C CA . TYR A 1 333 ? -2.011 13.241 0.869 1.00 42.31 333 TYR A CA 1
ATOM 2842 C C . TYR A 1 333 ? -2.987 13.879 -0.133 1.00 42.31 333 TYR A C 1
ATOM 2844 O O . TYR A 1 333 ? -2.750 13.822 -1.337 1.00 42.31 333 TYR A O 1
ATOM 2852 N N . TYR A 1 334 ? -4.045 14.540 0.354 1.00 43.94 334 TYR A N 1
ATOM 2853 C CA . TYR A 1 334 ? -5.085 15.139 -0.497 1.00 43.94 334 TYR A CA 1
ATOM 2854 C C . TYR A 1 334 ? -4.718 16.526 -1.053 1.00 43.94 334 TYR A C 1
ATOM 2856 O O . TYR A 1 334 ? -5.237 16.918 -2.093 1.00 43.94 334 TYR A O 1
ATOM 2864 N N . GLN A 1 335 ? -3.754 17.232 -0.450 1.00 40.78 335 GLN A N 1
ATOM 2865 C CA . GLN A 1 335 ? -3.218 18.486 -1.009 1.00 40.78 335 GLN A CA 1
ATOM 2866 C C . GLN A 1 335 ? -2.440 18.294 -2.325 1.00 40.78 335 GLN A C 1
ATOM 2868 O O . GLN A 1 335 ? -2.239 19.256 -3.058 1.00 40.78 335 GLN A O 1
ATOM 2873 N N . ARG A 1 336 ? -2.013 17.067 -2.668 1.00 38.78 336 ARG A N 1
ATOM 2874 C CA . ARG A 1 336 ? -1.304 16.800 -3.934 1.00 38.78 336 ARG A CA 1
ATOM 2875 C C . ARG A 1 336 ? -2.234 16.790 -5.156 1.00 38.78 336 ARG A C 1
ATOM 2877 O O . ARG A 1 336 ? -1.728 16.832 -6.272 1.00 38.78 336 ARG A O 1
ATOM 2884 N N . TYR A 1 337 ? -3.555 16.734 -4.950 1.00 40.25 337 TYR A N 1
ATOM 2885 C CA . TYR A 1 337 ? -4.542 16.632 -6.030 1.00 40.25 337 TYR A CA 1
ATOM 2886 C C . TYR A 1 337 ? -5.444 17.864 -6.211 1.00 40.25 337 TYR A C 1
ATOM 2888 O O . TYR A 1 337 ? -6.020 17.986 -7.286 1.00 40.25 337 TYR A O 1
ATOM 2896 N N . GLU A 1 338 ? -5.516 18.821 -5.273 1.00 36.03 338 GLU A N 1
ATOM 2897 C CA . GLU A 1 338 ? -6.281 20.067 -5.474 1.00 36.03 338 GLU A CA 1
ATOM 2898 C C . GLU A 1 338 ? -5.641 21.304 -4.817 1.00 36.03 338 GLU A C 1
ATOM 2900 O O . GLU A 1 338 ? -5.130 21.274 -3.699 1.00 36.03 338 GLU A O 1
ATOM 2905 N N . SER A 1 339 ? -5.700 22.418 -5.548 1.00 35.53 339 SER A N 1
ATOM 2906 C CA . SER A 1 339 ? -5.109 23.729 -5.269 1.00 35.53 339 SER A CA 1
ATOM 2907 C C . SER A 1 339 ? -5.864 24.546 -4.210 1.00 35.53 339 SER A C 1
ATOM 2909 O O . SER A 1 339 ? -6.330 25.649 -4.504 1.00 35.53 339 SER A O 1
ATOM 2911 N N . PHE A 1 340 ? -5.998 24.040 -2.985 1.00 35.38 340 PHE A N 1
ATOM 2912 C CA . PHE A 1 340 ? -6.573 24.821 -1.886 1.00 35.38 340 PHE A CA 1
ATOM 2913 C C . PHE A 1 340 ? -5.572 25.022 -0.743 1.00 35.38 340 PHE A C 1
ATOM 2915 O O . PHE A 1 340 ? -5.370 24.166 0.117 1.00 35.38 340 PHE A O 1
ATOM 2922 N N . ASP A 1 341 ? -4.970 26.216 -0.759 1.00 34.25 341 ASP A N 1
ATOM 2923 C CA . ASP A 1 341 ? -4.131 26.824 0.279 1.00 34.25 341 ASP A CA 1
ATOM 2924 C C . ASP A 1 341 ? -4.961 27.182 1.527 1.00 34.25 341 ASP A C 1
ATOM 2926 O O . ASP A 1 341 ? -5.165 28.350 1.863 1.00 34.25 341 ASP A O 1
ATOM 2930 N N . HIS A 1 342 ? -5.443 26.175 2.252 1.00 32.84 342 HIS A N 1
ATOM 2931 C CA . HIS A 1 342 ? -5.904 26.366 3.625 1.00 32.84 342 HIS A CA 1
ATOM 2932 C C . HIS A 1 342 ? -5.229 25.356 4.550 1.00 32.84 342 HIS A C 1
ATOM 2934 O O . HIS A 1 342 ? -5.620 24.195 4.666 1.00 32.84 342 HIS A O 1
ATOM 2940 N N . ASP A 1 343 ? -4.180 25.843 5.210 1.00 38.66 343 ASP A N 1
ATOM 2941 C CA . ASP A 1 343 ? -3.491 25.187 6.313 1.00 38.66 343 ASP A CA 1
ATOM 2942 C C . ASP A 1 343 ? -4.405 25.200 7.550 1.00 38.66 343 ASP A C 1
ATOM 2944 O O . ASP A 1 343 ? -4.439 26.148 8.335 1.00 38.66 343 ASP A O 1
ATOM 2948 N N . LEU A 1 344 ? -5.237 24.166 7.668 1.00 35.66 344 LEU A N 1
ATOM 2949 C CA . LEU A 1 344 ? -6.138 23.953 8.796 1.00 35.66 344 LEU A CA 1
ATOM 2950 C C . LEU A 1 344 ? -5.850 22.561 9.370 1.00 35.66 344 LEU A C 1
ATOM 2952 O O . LEU A 1 344 ? -6.403 21.567 8.927 1.00 35.66 344 LEU A O 1
ATOM 2956 N N . PHE A 1 345 ? -4.926 22.516 10.333 1.00 38.25 345 PHE A N 1
ATOM 2957 C CA . PHE A 1 345 ? -4.658 21.459 11.323 1.00 38.25 345 PHE A CA 1
ATOM 2958 C C . PHE A 1 345 ? -4.661 19.982 10.838 1.00 38.25 345 PHE A C 1
ATOM 2960 O O . PHE A 1 345 ? -5.705 19.371 10.602 1.00 38.25 345 PHE A O 1
ATOM 2967 N N . GLY A 1 346 ? -3.459 19.389 10.748 1.00 43.47 346 GLY A N 1
ATOM 2968 C CA . GLY A 1 346 ? -3.179 18.028 10.262 1.00 43.47 346 GLY A CA 1
ATOM 2969 C C . GLY A 1 346 ? -3.489 16.864 11.226 1.00 43.47 346 GLY A C 1
ATOM 2970 O O . GLY A 1 346 ? -3.581 17.033 12.441 1.00 43.47 346 GLY A O 1
ATOM 2971 N N . GLY A 1 347 ? -3.650 15.656 10.668 1.00 52.88 347 GLY A N 1
ATOM 2972 C CA . GLY A 1 347 ? -3.895 14.406 11.405 1.00 52.88 347 GLY A CA 1
ATOM 2973 C C . GLY A 1 347 ? -4.219 13.202 10.499 1.00 52.88 347 GLY A C 1
ATOM 2974 O O . GLY A 1 347 ? -4.405 13.367 9.292 1.00 52.88 347 GLY A O 1
ATOM 2975 N N . LEU A 1 348 ? -4.269 11.994 11.088 1.00 59.09 348 LEU A N 1
ATOM 2976 C CA . LEU A 1 348 ? -4.836 10.778 10.479 1.00 59.09 348 LEU A CA 1
ATOM 2977 C C . LEU A 1 348 ? -6.342 10.717 10.762 1.00 59.09 348 LEU A C 1
ATOM 2979 O O . LEU A 1 348 ? -6.738 10.823 11.921 1.00 59.09 348 LEU A O 1
ATOM 2983 N N . SER A 1 349 ? -7.159 10.478 9.739 1.00 63.44 349 SER A N 1
ATOM 2984 C CA . SER A 1 349 ? -8.617 10.372 9.871 1.00 63.44 349 SER A CA 1
ATOM 2985 C C . SER A 1 349 ? -9.181 9.217 9.041 1.00 63.44 349 SER A C 1
ATOM 2987 O O . SER A 1 349 ? -8.522 8.724 8.126 1.00 63.44 349 SER A O 1
ATOM 2989 N N . LEU A 1 350 ? -10.396 8.767 9.366 1.00 72.06 350 LEU A N 1
ATOM 2990 C CA . LEU A 1 350 ? -11.139 7.812 8.539 1.00 72.06 350 LEU A CA 1
ATOM 2991 C C . LEU A 1 350 ? -11.635 8.490 7.264 1.00 72.06 350 LEU A C 1
ATOM 2993 O O . LEU A 1 350 ? -12.063 9.634 7.311 1.00 72.06 350 LEU A O 1
ATOM 2997 N N . THR A 1 351 ? -11.674 7.785 6.137 1.00 73.88 351 THR A N 1
ATOM 2998 C CA . THR A 1 351 ? -12.360 8.306 4.942 1.00 73.88 351 THR A CA 1
ATOM 2999 C C . THR A 1 351 ? -13.882 8.204 5.097 1.00 73.88 351 THR A C 1
ATOM 3001 O O . THR A 1 351 ? -14.394 7.315 5.788 1.00 73.88 351 THR A O 1
ATOM 3004 N N . VAL A 1 352 ? -14.636 9.083 4.423 1.00 74.94 352 VAL A N 1
ATOM 3005 C CA . VAL A 1 352 ? -16.115 9.006 4.382 1.00 74.94 352 VAL A CA 1
ATOM 3006 C C . VAL A 1 352 ? -16.566 7.663 3.803 1.00 74.94 352 VAL A C 1
ATOM 3008 O O . VAL A 1 352 ? -17.423 6.996 4.380 1.00 74.94 352 VAL A O 1
ATOM 3011 N N . SER A 1 353 ? -15.899 7.211 2.735 1.00 76.81 353 SER A N 1
ATOM 3012 C CA . SER A 1 353 ? -16.112 5.891 2.129 1.00 76.81 353 SER A CA 1
ATOM 3013 C C . SER A 1 353 ? -16.026 4.761 3.164 1.00 76.81 353 SER A C 1
ATOM 3015 O O . SER A 1 353 ? -16.869 3.861 3.190 1.00 76.81 353 SER A O 1
ATOM 3017 N N . CYS A 1 354 ? -15.062 4.826 4.086 1.00 80.69 354 CYS A N 1
ATOM 3018 C CA . CYS A 1 354 ? -14.903 3.801 5.111 1.00 80.69 354 CYS A CA 1
ATOM 3019 C C . CYS A 1 354 ? -15.863 3.912 6.283 1.00 80.69 354 CYS A C 1
ATOM 3021 O O . CYS A 1 354 ? -16.309 2.872 6.773 1.00 80.69 354 CYS A O 1
ATOM 3023 N N . LYS A 1 355 ? -16.258 5.121 6.689 1.00 84.50 355 LYS A N 1
ATOM 3024 C CA . LYS A 1 355 ? -17.410 5.285 7.584 1.00 84.50 355 LYS A CA 1
ATOM 3025 C C . LYS A 1 355 ? -18.636 4.590 6.987 1.00 84.50 355 LYS A C 1
ATOM 3027 O O . LYS A 1 355 ? -19.257 3.765 7.655 1.00 84.50 355 LYS A O 1
ATOM 3032 N N . ASP A 1 356 ? -18.958 4.873 5.729 1.00 85.69 356 ASP A N 1
ATOM 3033 C CA . ASP A 1 356 ? -20.131 4.301 5.065 1.00 85.69 356 ASP A CA 1
ATOM 3034 C C . ASP A 1 356 ? -20.028 2.784 4.902 1.00 85.69 356 ASP A C 1
ATOM 3036 O O . ASP A 1 356 ? -21.033 2.074 5.001 1.00 85.69 356 ASP A O 1
ATOM 3040 N N . LEU A 1 357 ? -18.816 2.264 4.700 1.00 87.94 357 LEU A N 1
ATOM 3041 C CA . LEU A 1 357 ? -18.560 0.829 4.675 1.00 87.94 357 LEU A CA 1
ATOM 3042 C C . LEU A 1 357 ? -18.796 0.173 6.042 1.00 87.94 357 LEU A C 1
ATOM 3044 O O . LEU A 1 357 ? -19.455 -0.864 6.107 1.00 87.94 357 LEU A O 1
ATOM 3048 N N . ILE A 1 358 ? -18.306 0.773 7.133 1.00 88.81 358 ILE A N 1
ATOM 3049 C CA . ILE A 1 358 ? -18.555 0.298 8.504 1.00 88.81 358 ILE A CA 1
ATOM 3050 C C . ILE A 1 358 ? -20.061 0.283 8.777 1.00 88.81 358 ILE A C 1
ATOM 3052 O O . ILE A 1 358 ? -20.617 -0.736 9.187 1.00 88.81 358 ILE A O 1
ATOM 3056 N N . LEU A 1 359 ? -20.744 1.390 8.484 1.00 90.12 359 LEU A N 1
ATOM 3057 C CA . LEU A 1 359 ? -22.186 1.500 8.674 1.00 90.12 359 LEU A CA 1
ATOM 3058 C C . LEU A 1 359 ? -22.954 0.456 7.853 1.00 90.12 359 LEU A C 1
ATOM 3060 O O . LEU A 1 359 ? -23.890 -0.145 8.373 1.00 90.12 359 LEU A O 1
ATOM 3064 N N . ARG A 1 360 ? -22.557 0.188 6.603 1.00 92.50 360 ARG A N 1
ATOM 3065 C CA . ARG A 1 360 ? -23.170 -0.869 5.781 1.00 92.50 360 ARG A CA 1
ATOM 3066 C C . ARG A 1 360 ? -22.905 -2.269 6.329 1.00 92.50 360 ARG A C 1
ATOM 3068 O O . ARG A 1 360 ? -23.855 -3.034 6.461 1.00 92.50 360 ARG A O 1
ATOM 3075 N N . LYS A 1 361 ? -21.658 -2.609 6.678 1.00 92.25 361 LYS A N 1
ATOM 3076 C CA . LYS A 1 361 ? -21.270 -3.964 7.121 1.00 92.25 361 LYS A CA 1
ATOM 3077 C C . LYS A 1 361 ? -22.069 -4.438 8.336 1.00 92.25 361 LYS A C 1
ATOM 3079 O O . LYS A 1 361 ? -22.401 -5.616 8.426 1.00 92.25 361 LYS A O 1
ATOM 3084 N N . TRP A 1 362 ? -22.401 -3.522 9.243 1.00 94.31 362 TRP A N 1
ATOM 3085 C CA . TRP A 1 362 ? -23.207 -3.808 10.431 1.00 94.31 362 TRP A CA 1
ATOM 3086 C C . TRP A 1 362 ? -24.643 -3.276 10.344 1.00 94.31 362 TRP A C 1
ATOM 3088 O O . TRP A 1 362 ? -25.293 -3.124 11.370 1.00 94.31 362 TRP A O 1
ATOM 3098 N N . ASN A 1 363 ? -25.170 -3.000 9.146 1.00 92.38 363 ASN A N 1
ATOM 3099 C CA . ASN A 1 363 ? -26.553 -2.541 8.934 1.00 92.38 363 ASN A CA 1
ATOM 3100 C C . ASN A 1 363 ? -26.967 -1.335 9.802 1.00 92.38 363 ASN A C 1
ATOM 3102 O O . ASN A 1 363 ? -28.127 -1.215 10.188 1.00 92.38 363 ASN A O 1
ATOM 3106 N N . ARG A 1 364 ? -26.020 -0.442 10.112 1.00 91.06 364 ARG A N 1
ATOM 3107 C CA . ARG A 1 364 ? -26.191 0.713 11.010 1.00 91.06 364 ARG A CA 1
ATOM 3108 C C . ARG A 1 364 ? -26.627 0.342 12.435 1.00 91.06 364 ARG A C 1
ATOM 3110 O O . ARG A 1 364 ? -27.121 1.203 13.157 1.00 91.06 364 ARG A O 1
ATOM 3117 N N . ASP A 1 365 ? -26.438 -0.912 12.840 1.00 93.88 365 ASP A N 1
ATOM 3118 C CA . ASP A 1 365 ? -26.732 -1.369 14.193 1.00 93.88 365 ASP A CA 1
ATOM 3119 C C . ASP A 1 365 ? -25.670 -0.850 15.168 1.00 93.88 365 ASP A C 1
ATOM 3121 O O . ASP A 1 365 ? -24.514 -1.290 15.148 1.00 93.88 365 ASP A O 1
ATOM 3125 N N . SER A 1 366 ? -26.069 0.097 16.021 1.00 92.56 366 SER A N 1
ATOM 3126 C CA . SER A 1 366 ? -25.182 0.736 16.995 1.00 92.56 366 SER A CA 1
ATOM 3127 C C . SER A 1 366 ? -24.535 -0.287 17.915 1.00 92.56 366 SER A C 1
ATOM 3129 O O . SER A 1 366 ? -23.339 -0.204 18.172 1.00 92.56 366 SER A O 1
ATOM 3131 N N . ASP A 1 367 ? -25.294 -1.281 18.375 1.00 92.19 367 ASP A N 1
ATOM 3132 C CA . ASP A 1 367 ? -24.811 -2.232 19.373 1.00 92.19 367 ASP A CA 1
ATOM 3133 C C . ASP A 1 367 ? -23.764 -3.167 18.773 1.00 92.19 367 ASP A C 1
ATOM 3135 O O . ASP A 1 367 ? -22.716 -3.408 19.380 1.00 92.19 367 ASP A O 1
ATOM 3139 N N . SER A 1 368 ? -23.992 -3.641 17.545 1.00 93.12 368 SER A N 1
ATOM 3140 C CA . SER A 1 368 ? -23.006 -4.445 16.828 1.00 93.12 368 SER A CA 1
ATOM 3141 C C . SER A 1 368 ? -21.735 -3.665 16.493 1.00 93.12 368 SER A C 1
ATOM 3143 O O . SER A 1 368 ? -20.645 -4.220 16.638 1.00 93.12 368 SER A O 1
ATOM 3145 N N . ILE A 1 369 ? -21.842 -2.397 16.079 1.00 90.44 369 ILE A N 1
ATOM 3146 C CA . ILE A 1 369 ? -20.679 -1.549 15.765 1.00 90.44 369 ILE A CA 1
ATOM 3147 C C . ILE A 1 369 ? -19.886 -1.245 17.037 1.00 90.44 369 ILE A C 1
ATOM 3149 O O . ILE A 1 369 ? -18.678 -1.482 17.076 1.00 90.44 369 ILE A O 1
ATOM 3153 N N . CYS A 1 370 ? -20.561 -0.795 18.098 1.00 89.62 370 CYS A N 1
ATOM 3154 C CA . CYS A 1 370 ? -19.941 -0.548 19.396 1.00 89.62 370 CYS A CA 1
ATOM 3155 C C . CYS A 1 370 ? -19.224 -1.796 19.908 1.00 89.62 370 CYS A C 1
ATOM 3157 O O . CYS A 1 370 ? -18.069 -1.722 20.309 1.00 89.62 370 CYS A O 1
ATOM 3159 N N . LYS A 1 371 ? -19.850 -2.970 19.805 1.00 90.44 371 LYS A N 1
ATOM 3160 C CA . LYS A 1 371 ? -19.226 -4.234 20.201 1.00 90.44 371 LYS A CA 1
ATOM 3161 C C . LYS A 1 371 ? -18.046 -4.631 19.310 1.00 90.44 371 LYS A C 1
ATOM 3163 O O . LYS A 1 371 ? -17.085 -5.212 19.805 1.00 90.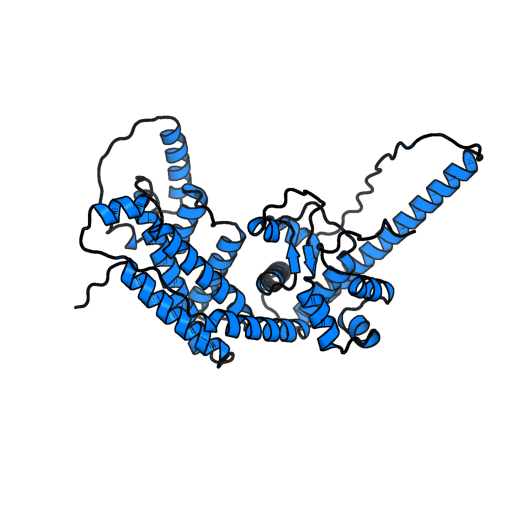44 371 LYS A O 1
ATOM 3168 N N . ALA A 1 372 ? -18.113 -4.373 18.004 1.00 88.81 372 ALA A N 1
ATOM 3169 C CA . ALA A 1 372 ? -17.071 -4.770 17.058 1.00 88.81 372 ALA A CA 1
ATOM 3170 C C . ALA A 1 372 ? -15.772 -3.967 17.222 1.00 88.81 372 ALA A C 1
ATOM 3172 O O . ALA A 1 372 ? -14.696 -4.522 16.998 1.00 88.81 372 ALA A O 1
ATOM 3173 N N . PHE A 1 373 ? -15.884 -2.693 17.601 1.00 88.12 373 PHE A N 1
ATOM 3174 C CA . PHE A 1 373 ? -14.761 -1.761 17.747 1.00 88.12 373 PHE A CA 1
ATOM 3175 C C . PHE A 1 373 ? -14.521 -1.315 19.196 1.00 88.12 373 PHE A C 1
ATOM 3177 O O . PHE A 1 373 ? -13.737 -0.391 19.407 1.00 88.12 373 PHE A O 1
ATOM 3184 N N . ASP A 1 374 ? -15.206 -1.932 20.165 1.00 85.50 374 ASP A N 1
ATOM 3185 C CA . ASP A 1 374 ? -15.162 -1.604 21.598 1.00 85.50 374 ASP A CA 1
ATOM 3186 C C . ASP A 1 374 ? -15.460 -0.118 21.899 1.00 85.50 374 ASP A C 1
ATOM 3188 O O . ASP A 1 374 ? -14.780 0.533 22.688 1.00 85.50 374 ASP A O 1
ATOM 3192 N N . LEU A 1 375 ? -16.442 0.457 21.201 1.00 85.12 375 LEU A N 1
ATOM 3193 C CA . LEU A 1 375 ? -16.799 1.875 21.309 1.00 85.12 375 LEU A CA 1
ATOM 3194 C C . LEU A 1 375 ? -17.888 2.101 22.359 1.00 85.12 375 LEU A C 1
ATOM 3196 O O . LEU A 1 375 ? -18.820 1.311 22.517 1.00 85.12 375 LEU A O 1
ATOM 3200 N N . SER A 1 376 ? -17.815 3.252 23.015 1.00 85.06 376 SER A N 1
ATOM 3201 C CA . SER A 1 376 ? -18.928 3.856 23.737 1.00 85.06 376 SER A CA 1
ATOM 3202 C C . SER A 1 376 ? -19.970 4.434 22.771 1.00 85.06 376 SER A C 1
ATOM 3204 O O . SER A 1 376 ? -19.691 4.739 21.610 1.00 85.06 376 SER A O 1
ATOM 3206 N N . GLN A 1 377 ? -21.187 4.656 23.274 1.00 85.88 377 GLN A N 1
ATOM 3207 C CA . GLN A 1 377 ? -22.261 5.292 22.498 1.00 85.88 377 GLN A CA 1
ATOM 3208 C C . GLN A 1 377 ? -21.914 6.726 22.067 1.00 85.88 377 GLN A C 1
ATOM 3210 O O . GLN A 1 377 ? -22.362 7.199 21.019 1.00 85.88 377 GLN A O 1
ATOM 3215 N N . GLU A 1 378 ? -21.089 7.417 22.854 1.00 82.25 378 GLU A N 1
ATOM 3216 C CA . GLU A 1 378 ? -20.588 8.742 22.508 1.00 82.25 378 GLU A CA 1
ATOM 3217 C C . GLU A 1 378 ? -19.624 8.674 21.316 1.00 82.25 378 GLU A C 1
ATOM 3219 O O . GLU A 1 378 ? -19.798 9.403 20.341 1.00 82.25 378 GLU A O 1
ATOM 3224 N N . GLU A 1 379 ? -18.666 7.744 21.336 1.00 82.19 379 GLU A N 1
ATOM 3225 C CA . GLU A 1 379 ? -17.718 7.523 20.233 1.00 82.19 379 GLU A CA 1
ATOM 3226 C C . GLU A 1 379 ? -18.428 7.064 18.950 1.00 82.19 379 GLU A C 1
ATOM 3228 O O . GLU A 1 379 ? -18.106 7.537 17.860 1.00 82.19 379 GLU A O 1
ATOM 3233 N N . TYR A 1 380 ? -19.458 6.221 19.061 1.00 85.81 380 TYR A N 1
ATOM 3234 C CA . TYR A 1 380 ? -20.317 5.876 17.926 1.00 85.81 380 TYR A CA 1
ATOM 3235 C C . TYR A 1 380 ? -21.063 7.093 17.363 1.00 85.81 380 TYR A C 1
ATOM 3237 O O . TYR A 1 380 ? -21.110 7.299 16.150 1.00 85.81 380 TYR A O 1
ATOM 3245 N N . SER A 1 381 ? -21.601 7.953 18.230 1.00 82.19 381 SER A N 1
ATOM 3246 C CA . SER A 1 381 ? -22.261 9.190 17.798 1.00 82.19 381 SER A CA 1
ATOM 3247 C C . SER A 1 381 ? -21.298 10.120 17.054 1.00 82.19 381 SER A C 1
ATOM 3249 O O . SER A 1 381 ? -21.696 10.771 16.088 1.00 82.19 381 SER A O 1
ATOM 3251 N N . ARG A 1 382 ? -20.020 10.159 17.453 1.00 78.75 382 ARG A N 1
ATOM 3252 C CA . ARG A 1 382 ? -18.969 10.901 16.737 1.00 78.75 382 ARG A CA 1
ATOM 3253 C C . ARG A 1 382 ? -18.693 10.298 15.362 1.00 78.75 382 ARG A C 1
ATOM 3255 O O . ARG A 1 382 ? -18.664 11.038 14.383 1.00 78.75 382 ARG A O 1
ATOM 3262 N N . LEU A 1 383 ? -18.607 8.969 15.256 1.00 81.19 383 LEU A N 1
ATOM 3263 C CA . LEU A 1 383 ? -18.502 8.280 13.963 1.00 81.19 383 LEU A CA 1
ATOM 3264 C C . LEU A 1 383 ? -19.672 8.639 13.027 1.00 81.19 383 LEU A C 1
ATOM 3266 O O . LEU A 1 383 ? -19.463 8.846 11.834 1.00 81.19 383 LEU A O 1
ATOM 3270 N N . LEU A 1 384 ? -20.901 8.757 13.545 1.00 82.19 384 LEU A N 1
ATOM 3271 C CA . LEU A 1 384 ? -22.060 9.184 12.749 1.00 82.19 384 LEU A CA 1
ATOM 3272 C C . LEU A 1 384 ? -21.962 10.640 12.287 1.00 82.19 384 LEU A C 1
ATOM 3274 O O . LEU A 1 384 ? -22.301 10.935 11.138 1.00 82.19 384 LEU A O 1
ATOM 3278 N N . LYS A 1 385 ? -21.501 11.533 13.168 1.00 76.06 385 LYS A N 1
ATOM 3279 C CA . LYS A 1 385 ? -21.324 12.964 12.885 1.00 76.06 385 LYS A CA 1
ATOM 3280 C C . LYS A 1 385 ? -20.127 13.263 11.991 1.00 76.06 385 LYS A C 1
ATOM 3282 O O . LYS A 1 385 ? -20.071 14.345 11.427 1.00 76.06 385 LYS A O 1
ATOM 3287 N N . PHE A 1 386 ? -19.202 12.322 11.832 1.00 72.56 386 PHE A N 1
ATOM 3288 C CA . PHE A 1 386 ? -18.065 12.474 10.937 1.00 72.56 386 PHE A CA 1
ATOM 3289 C C . PHE A 1 386 ? -18.542 12.663 9.489 1.00 72.56 386 PHE A C 1
ATOM 3291 O O . PHE A 1 386 ? -19.070 11.732 8.883 1.00 72.56 386 PHE A O 1
ATOM 3298 N N . GLN A 1 387 ? -18.394 13.863 8.935 1.00 64.31 387 GLN A N 1
ATOM 3299 C CA . GLN A 1 387 ? -18.783 14.185 7.554 1.00 64.31 387 GLN A CA 1
ATOM 3300 C C . GLN A 1 387 ? -17.585 14.191 6.589 1.00 64.31 387 GLN A C 1
ATOM 3302 O O . GLN A 1 387 ? -17.750 14.444 5.399 1.00 64.31 387 GLN A O 1
ATOM 3307 N N . GLY A 1 388 ? -16.386 13.853 7.081 1.00 58.09 388 GLY A N 1
ATOM 3308 C CA . GLY A 1 388 ? -15.140 14.155 6.382 1.00 58.09 388 GLY A CA 1
ATOM 3309 C C . GLY A 1 388 ? -14.830 15.652 6.425 1.00 58.09 388 GLY A C 1
ATOM 3310 O O . GLY A 1 388 ? -15.671 16.468 6.787 1.00 58.09 388 GLY A O 1
ATOM 3311 N N . ASP A 1 389 ? -13.615 16.029 6.043 1.00 49.47 389 ASP A N 1
ATOM 3312 C CA . ASP A 1 389 ? -13.148 17.423 6.086 1.00 49.47 389 ASP A CA 1
ATOM 3313 C C . ASP A 1 389 ? -13.785 18.353 5.025 1.00 49.47 389 ASP A C 1
ATOM 3315 O O . ASP A 1 389 ? -13.314 19.472 4.833 1.00 49.47 389 ASP A O 1
ATOM 3319 N N . HIS A 1 390 ? -14.839 17.914 4.324 1.00 42.44 390 HIS A N 1
ATOM 3320 C CA . HIS A 1 390 ? -15.465 18.652 3.217 1.00 42.44 390 HIS A CA 1
ATOM 3321 C C . HIS A 1 390 ? -16.770 19.375 3.580 1.00 42.44 390 HIS A C 1
ATOM 3323 O O . HIS A 1 390 ? -17.301 20.106 2.746 1.00 42.44 390 HIS A O 1
ATOM 3329 N N . SER A 1 391 ? -17.293 19.224 4.798 1.00 34.66 391 SER A N 1
ATOM 3330 C CA . SER A 1 391 ? -18.434 20.021 5.258 1.00 34.66 391 SER A CA 1
ATOM 3331 C C . SER A 1 391 ? -17.932 21.263 5.995 1.00 34.66 391 SER A C 1
ATOM 3333 O O . SER A 1 391 ? -17.800 21.263 7.218 1.00 34.66 391 SER A O 1
ATOM 3335 N N . ILE A 1 392 ? -17.626 22.327 5.251 1.00 38.31 392 ILE A N 1
ATOM 3336 C CA . ILE A 1 392 ? -17.670 23.667 5.841 1.00 38.31 392 ILE A CA 1
ATOM 3337 C C . ILE A 1 392 ? -19.127 23.908 6.231 1.00 38.31 392 ILE A C 1
ATOM 3339 O O . ILE A 1 392 ? -20.022 23.725 5.404 1.00 38.31 392 ILE A O 1
ATOM 3343 N N . ASP A 1 393 ? -19.328 24.278 7.493 1.00 38.84 393 ASP A N 1
ATOM 3344 C CA . ASP A 1 393 ? -20.581 24.769 8.050 1.00 38.84 393 ASP A CA 1
ATOM 3345 C C . ASP A 1 393 ? -21.262 25.738 7.075 1.00 38.84 393 ASP A C 1
ATOM 3347 O O . ASP A 1 393 ? -20.909 26.911 6.971 1.00 38.84 393 ASP A O 1
ATOM 3351 N N . SER A 1 394 ? -22.287 25.258 6.372 1.00 33.19 394 SER A N 1
ATOM 3352 C CA . SER A 1 394 ? -23.354 26.114 5.868 1.00 33.19 394 SER A CA 1
ATOM 3353 C C . SER A 1 394 ? -24.329 26.360 7.020 1.00 33.19 394 SER A C 1
ATOM 3355 O O . SER A 1 394 ? -25.470 25.899 7.006 1.00 33.19 394 SER A O 1
ATOM 3357 N N . SER A 1 395 ? -23.850 27.025 8.063 1.00 37.44 395 SER A N 1
ATOM 3358 C CA . SER A 1 395 ? -24.690 27.643 9.078 1.00 37.44 395 SER A CA 1
ATOM 3359 C C . SER A 1 395 ? -24.205 29.070 9.235 1.00 37.44 395 SER A C 1
ATOM 3361 O O . SER A 1 395 ? -23.246 29.323 9.957 1.00 37.44 395 SER A O 1
ATOM 3363 N N . ASP A 1 396 ? -24.779 29.947 8.420 1.00 37.72 396 ASP A N 1
ATOM 3364 C CA . ASP A 1 396 ? -25.381 31.213 8.847 1.00 37.72 396 ASP A CA 1
ATOM 3365 C C . ASP A 1 396 ? -25.710 32.026 7.590 1.00 37.72 396 ASP A C 1
ATOM 3367 O O . ASP A 1 396 ? -24.825 32.561 6.929 1.00 37.72 396 ASP A O 1
ATOM 3371 N N . ASP A 1 397 ? -26.988 31.982 7.201 1.00 36.16 397 ASP A N 1
ATOM 3372 C CA . ASP A 1 397 ? -27.781 33.146 6.770 1.00 36.16 397 ASP A CA 1
ATOM 3373 C C . ASP A 1 397 ? -29.140 32.686 6.206 1.00 36.16 397 ASP A C 1
ATOM 3375 O O . ASP A 1 397 ? -29.459 32.874 5.036 1.00 36.16 397 ASP A O 1
ATOM 3379 N N . GLU A 1 398 ? -29.969 32.092 7.067 1.00 34.84 398 GLU A N 1
ATOM 3380 C CA . GLU A 1 398 ? -31.424 32.290 7.015 1.00 34.84 398 GLU A CA 1
ATOM 3381 C C . GLU A 1 398 ? -31.964 32.332 8.452 1.00 34.84 398 GLU A C 1
ATOM 3383 O O . GLU A 1 398 ? -32.268 31.293 9.042 1.00 34.84 398 GLU A O 1
ATOM 3388 N N . LEU A 1 399 ? -32.043 33.546 9.015 1.00 33.47 399 LEU A N 1
ATOM 3389 C CA . LEU A 1 399 ? -33.209 34.074 9.746 1.00 33.47 399 LEU A CA 1
ATOM 3390 C C . LEU A 1 399 ? -33.061 35.571 10.043 1.00 33.47 399 LEU A C 1
ATOM 3392 O O . LEU A 1 399 ? -32.119 35.949 10.775 1.00 33.47 399 LEU A O 1
#

Secondary structure (DSSP, 8-state):
-----HHHHHHHHHHHHHHHHHHHHH-TT-HHHHHHHHHHHHHHHHHHHHHHHHT---GGGGGTTSTTHHHHHHHHHHHHHHS---------HHHHHTTS-HHHHHHIIIIIS--TT--HHHHHHHHHHHHHHHHHHHS-----TTHHHHHHHHHHHHHHHHHHHHHSHHHHHHHHHSTT---PPP---HHHHHHHHHHHHHHHHHHTT-HHHHHHHHHHHHHTT---TT--TT-HHHHHHHHHS------------------S-HHHHHHHHHHHHHHHHHHHHHHHHHHHHHHHHHHHHHHHTT--S-HHHHHHHHHHHHHHTTSEEEHHHHTTTS---------EEE-HHHHHHHHHHTTT-HHHHHHHHT--HHHHHHHHH---TT-----S---

Radius of gyration: 26.33 Å; chains: 1; bounding box: 69×62×82 Å

Sequence (399 aa):
MFDLEIEDNIKLTLEVSEDYLEKIIKKPDDVKNYKMLILNLHNALELTFKFLLQSRNDFMIYEMHDRNSYRDVIDTFKSFHKQRKFSNEKIPFERALNTISFTKAYEILAYLYNVEGFDEKFIFKLKRLNTLRNGLTHFKARIEHTDILVLYNLFEECVNLYNSELDSDKNVFRNLINENHDYDKFILNRDLAYDFSNTIEDIKIKLLDDPIIKELIGFLIIKLDRVNPDINLNDYEKLLEFFVKKQERTTDKKNHKIHRSLDYIELEYKEYLKEIQEQALKEIQEQARKDIDRKDEMKKKYNEAGKKGKFEDFVVRAIFMLLESDFIYSRTYYQRYESFDHDLFGGLSLTVSCKDLILRKWNRDSDSICKAFDLSQEEYSRLLKFQGDHSIDSSDDEL